Protein AF-A0A0K2RB97-F1 (afdb_monomer_lite)

Radius of gyration: 87.46 Å; chains: 1; bounding box: 175×50×253 Å

Secondary structure (DSSP, 8-state):
-HHHHHHHHHHHT----TTT-----HHHHHHHHTTTPPPPPPPPPS---HHHHHHHHHHHHHHHHHHHHHHHHHHHHHHHHHHHHHHHHHHHHHHHS-SSSTT-HHHHHHHHHHHHHHHHHHHHHHHHHHHHHHHHHHHHHHHHHHHTTS-HHHHHHHHHHHHHHHHHHHHHHHHHHHHHHHHHHHHHHHHHHHHHHHHHHHHHHHHHHHHHHHHHHHHHHHHHHHHHHHHHHHHHHHHHHHHHHHHHHHHHHHHHHHHHHHHHHHHHHHHHHHHHHHHHHHHHHHHHHHHHHHHHHHHHHHHHHHHHHHHHHHHHHHHHHHHHHHHHHHHHHHHHHHHHHHHHHHHHHHHHHHHHTT--S-------------------S---SS--TT-------------

Sequence (403 aa):
MADQEQVRSTIARRFLTEDLDLEVRLDEFATSFGVAAPTVQIAVPDGASSWLGDQIAQLTRQANAQLAKLHADGEAELQTEFVNIMSLHAEQVMRDVAIDREGSVYKELTTGAKVEYREALTGKDETARQAQAEIAKAFEAAIAQIGQQAASQAEVQYRERNKAKIQREQLEAVAAIDAKIENDYAHTQQEILGLRRKDADRRMAIGTTRIFTVLAERQQENLAAERALLVELTSEIQRIIDENRKSDISRADALAEEQSRFDRVAALEQEHAKIVERLRTEHTDRLRRTEDEFEKTRQSTIEQMRVRDEEWQHNLNLEKEKTASQTSRVTDLLAQMDHMGESFKKQYDDRVNDLQADRQAYINDLERSNQMQGRQNKLLTTLMIAIGLVMLGAGFIAGAILL

Structure (mmCIF, N/CA/C/O backbone):
data_AF-A0A0K2RB97-F1
#
_entry.id   AF-A0A0K2RB97-F1
#
loop_
_atom_site.group_PDB
_atom_site.id
_atom_site.type_symbol
_atom_site.label_atom_id
_atom_site.label_alt_id
_atom_site.label_comp_id
_atom_site.label_asym_id
_atom_site.label_entity_id
_atom_site.label_seq_id
_atom_site.pdbx_PDB_ins_code
_atom_site.Cartn_x
_atom_site.Cartn_y
_atom_site.Cartn_z
_atom_site.occupancy
_atom_site.B_iso_or_equiv
_atom_site.auth_seq_id
_atom_site.auth_comp_id
_atom_site.auth_asym_id
_atom_site.auth_atom_id
_atom_site.pdbx_PDB_model_num
ATOM 1 N N . MET A 1 1 ? 3.060 -22.903 3.628 1.00 42.91 1 MET A N 1
ATOM 2 C CA . MET A 1 1 ? 2.451 -21.757 2.924 1.00 42.91 1 MET A CA 1
ATOM 3 C C . MET A 1 1 ? 0.965 -21.705 3.238 1.00 42.91 1 MET A C 1
ATOM 5 O O . MET A 1 1 ? 0.689 -21.246 4.335 1.00 42.91 1 MET A O 1
ATOM 9 N N . ALA A 1 2 ? 0.066 -22.290 2.432 1.00 41.62 2 ALA A N 1
ATOM 10 C CA . ALA A 1 2 ? -1.399 -22.182 2.592 1.00 41.62 2 ALA A CA 1
ATOM 11 C C . ALA A 1 2 ? -1.949 -22.297 4.036 1.00 41.62 2 ALA A C 1
ATOM 13 O O . ALA A 1 2 ? -2.818 -21.526 4.430 1.00 41.62 2 ALA A O 1
ATOM 14 N N . ASP A 1 3 ? -1.406 -23.210 4.846 1.00 49.50 3 ASP A N 1
ATOM 15 C CA . ASP A 1 3 ? -1.802 -23.420 6.248 1.00 49.50 3 ASP A CA 1
ATOM 16 C C . ASP A 1 3 ? -1.605 -22.161 7.135 1.00 49.50 3 ASP A C 1
ATOM 18 O O . ASP A 1 3 ? -2.469 -21.798 7.929 1.00 49.50 3 ASP A O 1
ATOM 22 N N . GLN A 1 4 ? -0.518 -21.398 6.939 1.00 44.38 4 GLN A N 1
ATOM 23 C CA . GLN A 1 4 ? -0.286 -20.138 7.666 1.00 44.38 4 GLN A CA 1
ATOM 24 C C . GLN A 1 4 ? -1.202 -18.997 7.200 1.00 44.38 4 GLN A C 1
ATOM 26 O O . GLN A 1 4 ? -1.530 -18.120 7.999 1.00 44.38 4 GLN A O 1
ATOM 31 N N . GLU A 1 5 ? -1.644 -19.001 5.943 1.00 44.97 5 GLU A N 1
ATOM 32 C CA . GLU A 1 5 ? -2.611 -18.024 5.427 1.00 44.97 5 GLU A CA 1
ATOM 33 C C . GLU A 1 5 ? -4.031 -18.344 5.902 1.00 44.97 5 GLU A C 1
ATOM 35 O O . GLU A 1 5 ? -4.763 -17.431 6.286 1.00 44.97 5 GLU A O 1
ATOM 40 N N . GLN A 1 6 ? -4.411 -19.624 5.988 1.00 45.84 6 GLN A N 1
ATOM 41 C CA . GLN A 1 6 ? -5.662 -20.032 6.638 1.00 45.84 6 GLN A CA 1
ATOM 42 C C . GLN A 1 6 ? -5.656 -19.710 8.138 1.00 45.84 6 GLN A C 1
ATOM 44 O O . GLN A 1 6 ? -6.656 -19.209 8.652 1.00 45.84 6 GLN A O 1
ATOM 49 N N . VAL A 1 7 ? -4.530 -19.890 8.838 1.00 49.44 7 VAL A N 1
ATOM 50 C CA . VAL A 1 7 ? -4.386 -19.450 10.237 1.00 49.44 7 VAL A CA 1
ATOM 51 C C . VAL A 1 7 ? -4.498 -17.923 10.361 1.00 49.44 7 VAL A C 1
ATOM 53 O O . VAL A 1 7 ? -5.307 -17.451 11.157 1.00 49.44 7 VAL A O 1
ATOM 56 N N . ARG A 1 8 ? -3.779 -17.128 9.553 1.00 45.25 8 ARG A N 1
ATOM 57 C CA . ARG A 1 8 ? -3.839 -15.649 9.602 1.00 45.25 8 ARG A CA 1
ATOM 58 C C . ARG A 1 8 ? -5.214 -15.080 9.236 1.00 45.25 8 ARG A C 1
ATOM 60 O O . ARG A 1 8 ? -5.715 -14.209 9.943 1.00 45.25 8 ARG A O 1
ATOM 67 N N . SER A 1 9 ? -5.853 -15.590 8.185 1.00 40.56 9 SER A N 1
ATOM 68 C CA . SER A 1 9 ? -7.213 -15.178 7.798 1.00 40.56 9 SER A CA 1
ATOM 69 C C . SER A 1 9 ? -8.278 -15.627 8.806 1.00 40.56 9 SER A C 1
ATOM 71 O O . SER A 1 9 ? -9.282 -14.938 8.974 1.00 40.56 9 SER A O 1
ATOM 73 N N . THR A 1 10 ? -8.043 -16.720 9.542 1.00 46.12 10 THR A N 1
ATOM 74 C CA . THR A 1 10 ? -8.869 -17.082 10.703 1.00 46.12 10 THR A CA 1
ATOM 75 C C . THR A 1 10 ? -8.649 -16.110 11.863 1.00 46.12 10 THR A C 1
ATOM 77 O O . THR A 1 10 ? -9.630 -15.662 12.445 1.00 46.12 10 THR A O 1
ATOM 80 N N . ILE A 1 11 ? -7.402 -15.737 12.181 1.00 43.34 11 ILE A N 1
ATOM 81 C CA . ILE A 1 11 ? -7.065 -14.793 13.265 1.00 43.34 11 ILE A CA 1
ATOM 82 C C . ILE A 1 11 ? -7.739 -13.431 13.045 1.00 43.34 11 ILE A C 1
ATOM 84 O O . ILE A 1 11 ? -8.463 -12.967 13.925 1.00 43.34 11 ILE A O 1
ATOM 88 N N . ALA A 1 12 ? -7.612 -12.847 11.848 1.00 42.12 12 ALA A N 1
ATOM 89 C CA . ALA A 1 12 ? -8.243 -11.567 11.499 1.00 42.12 12 ALA A CA 1
ATOM 90 C C . ALA A 1 12 ? -9.782 -11.572 11.627 1.00 42.12 12 ALA A C 1
ATOM 92 O O . ALA A 1 12 ? -10.396 -10.519 11.771 1.00 42.12 12 ALA A O 1
ATOM 93 N N . ARG A 1 13 ? -10.409 -12.756 11.603 1.00 45.66 13 ARG A N 1
ATOM 94 C CA . ARG A 1 13 ? -11.860 -12.961 11.728 1.00 45.66 13 ARG A CA 1
ATOM 95 C C . ARG A 1 13 ? -12.294 -13.494 13.100 1.00 45.66 13 ARG A C 1
ATOM 97 O O . ARG A 1 13 ? -13.456 -13.865 13.256 1.00 45.66 13 ARG A O 1
ATOM 104 N N . ARG A 1 14 ? -11.365 -13.645 14.056 1.00 44.41 14 ARG A N 1
ATOM 105 C CA . ARG A 1 14 ? -11.584 -14.454 15.269 1.00 44.41 14 ARG A CA 1
ATOM 106 C C . ARG A 1 14 ? -10.788 -13.994 16.502 1.00 44.41 14 ARG A C 1
ATOM 108 O O . ARG A 1 14 ? -10.428 -14.813 17.348 1.00 44.41 14 ARG A O 1
ATOM 115 N N . PHE A 1 15 ? -10.584 -12.690 16.672 1.00 43.94 15 PHE A N 1
ATOM 116 C CA . PHE A 1 15 ? -10.231 -12.140 17.985 1.00 43.94 15 PHE A CA 1
ATOM 117 C C . PHE A 1 15 ? -11.460 -12.162 18.909 1.00 43.94 15 PHE A C 1
ATOM 119 O O . PHE A 1 15 ? -12.229 -11.209 18.987 1.00 43.94 15 PHE A O 1
ATOM 126 N N . LEU A 1 16 ? -11.675 -13.298 19.585 1.00 41.34 16 LEU A N 1
ATOM 127 C CA . LEU A 1 16 ? -12.796 -13.488 20.510 1.00 41.34 16 LEU A CA 1
ATOM 128 C C . LEU A 1 16 ? -12.685 -12.555 21.725 1.00 41.34 16 LEU A C 1
ATOM 130 O O . LEU A 1 16 ? -12.022 -12.871 22.710 1.00 41.34 16 LEU A O 1
ATOM 134 N N . THR A 1 17 ? -13.450 -11.468 21.712 1.00 43.94 17 THR A N 1
ATOM 135 C CA . THR A 1 17 ? -14.251 -11.048 22.869 1.00 43.94 17 THR A CA 1
ATOM 136 C C . THR A 1 17 ? -15.499 -10.336 22.346 1.00 43.94 17 THR A C 1
ATOM 138 O O . THR A 1 17 ? -15.412 -9.206 21.873 1.00 43.94 17 THR A O 1
ATOM 141 N N . GLU A 1 18 ? -16.661 -10.987 22.447 1.00 51.59 18 GLU A N 1
ATOM 142 C CA . GLU A 1 18 ? -17.947 -10.481 21.923 1.00 51.59 18 GLU A CA 1
ATOM 143 C C . GLU A 1 18 ? -18.379 -9.139 22.559 1.00 51.59 18 GLU A C 1
ATOM 145 O O . GLU A 1 18 ? -19.191 -8.415 21.991 1.00 51.59 18 GLU A O 1
ATOM 150 N N . ASP A 1 19 ? -17.787 -8.754 23.698 1.00 60.22 19 ASP A N 1
ATOM 151 C CA . ASP A 1 19 ? -17.982 -7.437 24.322 1.00 60.22 19 ASP A CA 1
ATOM 152 C C . ASP A 1 19 ? -17.467 -6.252 23.484 1.00 60.22 19 ASP A C 1
ATOM 154 O O . ASP A 1 19 ? -17.962 -5.137 23.667 1.00 60.22 19 ASP A O 1
ATOM 158 N N . LEU A 1 20 ? -16.411 -6.450 22.680 1.00 70.88 20 LEU A N 1
ATOM 159 C CA . LEU A 1 20 ? -15.528 -5.367 22.212 1.00 70.88 20 LEU A CA 1
ATOM 160 C C . LEU A 1 20 ? -15.581 -5.066 20.707 1.00 70.88 20 LEU A C 1
ATOM 162 O O . LEU A 1 20 ? -15.188 -3.969 20.339 1.00 70.88 20 LEU A O 1
ATOM 166 N N . ASP A 1 21 ? -16.049 -5.993 19.866 1.00 72.00 21 ASP A N 1
ATOM 167 C CA . ASP A 1 21 ? -16.316 -5.779 18.425 1.00 72.00 21 ASP A CA 1
ATOM 168 C C . ASP A 1 21 ? -15.146 -5.182 17.591 1.00 72.00 21 ASP A C 1
ATOM 170 O O . ASP A 1 21 ? -15.337 -4.396 16.663 1.00 72.00 21 ASP A O 1
ATOM 174 N N . LEU A 1 22 ? -13.896 -5.541 17.925 1.00 70.25 22 LEU A N 1
ATOM 175 C CA . LEU A 1 22 ? -12.690 -4.980 17.291 1.00 70.25 22 LEU A CA 1
ATOM 176 C C . LEU A 1 22 ? -12.374 -5.637 15.933 1.00 70.25 22 LEU A C 1
ATOM 178 O O . LEU A 1 22 ? -11.480 -6.480 15.822 1.00 70.25 22 LEU A O 1
ATOM 182 N N . GLU A 1 23 ? -13.085 -5.233 14.881 1.00 70.31 23 GLU A N 1
ATOM 183 C CA . GLU A 1 23 ? -12.795 -5.651 13.503 1.00 70.31 23 GLU A CA 1
ATOM 184 C C . GLU A 1 23 ? -11.505 -5.017 12.940 1.00 70.31 23 GLU A C 1
ATOM 186 O O . GLU A 1 23 ? -11.339 -3.796 12.934 1.00 70.31 23 GLU A O 1
ATOM 191 N N . VAL A 1 24 ? -10.621 -5.834 12.352 1.00 70.12 24 VAL A N 1
ATOM 192 C CA . VAL A 1 24 ? -9.505 -5.351 11.516 1.00 70.12 24 VAL A CA 1
ATOM 193 C C . VAL A 1 24 ? -9.965 -5.302 10.057 1.00 70.12 24 VAL A C 1
ATOM 195 O O . VAL A 1 24 ? -10.011 -6.324 9.372 1.00 70.12 24 VAL A O 1
ATOM 198 N N . ARG A 1 25 ? -10.326 -4.108 9.574 1.00 71.88 25 ARG A N 1
ATOM 199 C CA . ARG A 1 25 ? -10.872 -3.913 8.221 1.00 71.88 25 ARG A CA 1
ATOM 200 C C . ARG A 1 25 ? -9.767 -3.725 7.180 1.00 71.88 25 ARG A C 1
ATOM 202 O O . ARG A 1 25 ? -9.002 -2.768 7.231 1.00 71.88 25 ARG A O 1
ATOM 209 N N . LEU A 1 26 ? -9.713 -4.639 6.210 1.00 75.62 26 LEU A N 1
ATOM 210 C CA . LEU A 1 26 ? -8.767 -4.592 5.086 1.00 75.62 26 LEU A CA 1
ATOM 211 C C . LEU A 1 26 ? -9.158 -3.566 4.010 1.00 75.62 26 LEU A C 1
ATOM 213 O O . LEU A 1 26 ? -8.289 -3.115 3.269 1.00 75.62 26 LEU A O 1
ATOM 217 N N . ASP A 1 27 ? -10.431 -3.171 3.940 1.00 76.31 27 ASP A N 1
ATOM 218 C CA . ASP A 1 27 ? -10.943 -2.253 2.912 1.00 76.31 27 ASP A CA 1
ATOM 219 C C . ASP A 1 27 ? -10.331 -0.846 3.033 1.00 76.31 27 ASP A C 1
ATOM 221 O O . ASP A 1 27 ? -10.034 -0.198 2.029 1.00 76.31 27 ASP A O 1
ATOM 225 N N . GLU A 1 28 ? -10.094 -0.387 4.267 1.00 76.19 28 GLU A N 1
ATOM 226 C CA . GLU A 1 28 ? -9.454 0.901 4.551 1.00 76.19 28 GLU A CA 1
ATOM 227 C C . GLU A 1 28 ? -7.977 0.879 4.130 1.00 76.19 28 GLU A C 1
ATOM 229 O O . GLU A 1 28 ? -7.531 1.780 3.428 1.00 76.19 28 GLU A O 1
ATOM 234 N N . PHE A 1 29 ? -7.253 -0.207 4.430 1.00 82.19 29 PHE A N 1
ATOM 235 C CA . PHE A 1 29 ? -5.890 -0.431 3.935 1.00 82.19 29 PHE A CA 1
ATOM 236 C C . PHE A 1 29 ? -5.838 -0.457 2.397 1.00 82.19 29 PHE A C 1
ATOM 238 O O . PHE A 1 29 ? -5.064 0.287 1.795 1.00 82.19 29 PHE A O 1
ATOM 245 N N . ALA A 1 30 ? -6.699 -1.241 1.741 1.00 78.44 30 ALA A N 1
ATOM 246 C CA . ALA A 1 30 ? -6.743 -1.322 0.280 1.00 78.44 30 ALA A CA 1
ATOM 247 C C . ALA A 1 30 ? -7.028 0.045 -0.375 1.00 78.44 30 ALA A C 1
ATOM 249 O O . ALA A 1 30 ? -6.417 0.384 -1.389 1.00 78.44 30 ALA A O 1
ATOM 250 N N . THR A 1 31 ? -7.905 0.848 0.240 1.00 78.25 31 THR A N 1
ATOM 251 C CA . THR A 1 31 ? -8.253 2.205 -0.214 1.00 78.25 31 THR A CA 1
ATOM 252 C C . THR A 1 31 ? -7.116 3.207 0.009 1.00 78.25 31 THR A C 1
ATOM 254 O O . THR A 1 31 ? -6.849 4.023 -0.870 1.00 78.25 31 THR A O 1
ATOM 257 N N . SER A 1 32 ? -6.440 3.162 1.161 1.00 74.56 32 SER A N 1
ATOM 258 C CA . SER A 1 32 ? -5.370 4.107 1.513 1.00 74.56 32 SER A CA 1
ATOM 259 C C . SER A 1 32 ? -4.063 3.848 0.766 1.00 74.56 32 SER A C 1
ATOM 261 O O . SER A 1 32 ? -3.400 4.804 0.373 1.00 74.56 32 SER A O 1
ATOM 263 N N . PHE A 1 33 ? -3.701 2.579 0.562 1.00 75.44 33 PHE A N 1
ATOM 264 C CA . PHE A 1 33 ? -2.440 2.187 -0.077 1.00 75.44 33 PHE A CA 1
ATOM 265 C C . PHE A 1 33 ? -2.577 1.950 -1.584 1.00 75.44 33 PHE A C 1
ATOM 267 O O . PHE A 1 33 ? -1.571 1.966 -2.289 1.00 75.44 33 PHE A O 1
ATOM 274 N N . GLY A 1 34 ? -3.804 1.797 -2.096 1.00 68.44 34 GLY A N 1
ATOM 275 C CA . GLY A 1 34 ? -4.071 1.676 -3.529 1.00 68.44 34 GLY A CA 1
ATOM 276 C C . GLY A 1 34 ? -3.598 0.349 -4.118 1.00 68.44 34 GLY A C 1
ATOM 277 O O . GLY A 1 34 ? -3.002 0.354 -5.191 1.00 68.44 34 GLY A O 1
ATOM 278 N N . VAL A 1 35 ? -3.877 -0.764 -3.424 1.00 62.28 35 VAL A N 1
ATOM 279 C CA . VAL A 1 35 ? -3.347 -2.132 -3.670 1.00 62.28 35 VAL A CA 1
ATOM 280 C C . VAL A 1 35 ? -3.989 -2.827 -4.895 1.00 62.28 35 VAL A C 1
ATOM 282 O O . VAL A 1 35 ? -4.480 -3.956 -4.845 1.00 62.28 35 VAL A O 1
ATOM 285 N N . ALA A 1 36 ? -4.138 -2.053 -5.966 1.00 58.31 36 ALA A N 1
ATOM 286 C CA . ALA A 1 36 ? -4.669 -2.402 -7.282 1.00 58.31 36 ALA A CA 1
ATOM 287 C C . ALA A 1 36 ? -4.268 -1.348 -8.345 1.00 58.31 36 ALA A C 1
ATOM 289 O O . ALA A 1 36 ? -4.860 -1.291 -9.428 1.00 58.31 36 ALA A O 1
ATOM 290 N N . ALA A 1 37 ? -3.321 -0.456 -8.031 1.00 62.81 37 ALA A N 1
ATOM 291 C CA . ALA A 1 37 ? -2.839 0.559 -8.956 1.00 62.81 37 ALA A CA 1
ATOM 292 C C . ALA A 1 37 ? -2.007 -0.100 -10.074 1.00 62.81 37 ALA A C 1
ATOM 294 O O . ALA A 1 37 ? -1.210 -0.995 -9.808 1.00 62.81 37 ALA A O 1
ATOM 295 N N . PRO A 1 38 ? -2.151 0.315 -11.344 1.00 62.72 38 PRO A N 1
ATOM 296 C CA . PRO A 1 38 ? -1.340 -0.250 -12.414 1.00 62.72 38 PRO A CA 1
ATOM 297 C C . PRO A 1 38 ? 0.122 0.199 -12.272 1.00 62.72 38 PRO A C 1
ATOM 299 O O . PRO A 1 38 ? 0.415 1.395 -12.330 1.00 62.72 38 PRO A O 1
ATOM 302 N N . THR A 1 39 ? 1.041 -0.763 -12.146 1.00 71.25 39 THR A N 1
ATOM 303 C CA . THR A 1 39 ? 2.491 -0.515 -12.131 1.00 71.25 39 THR A CA 1
ATOM 304 C C . THR A 1 39 ? 2.924 0.297 -13.353 1.00 71.25 39 THR A C 1
ATOM 306 O O . THR A 1 39 ? 2.457 0.053 -14.470 1.00 71.25 39 THR A O 1
ATOM 309 N N . VAL A 1 40 ? 3.853 1.239 -13.167 1.00 75.19 40 VAL A N 1
ATOM 310 C CA . VAL A 1 40 ? 4.396 2.045 -14.271 1.00 75.19 40 VAL A CA 1
ATOM 311 C C . VAL A 1 40 ? 5.152 1.144 -15.250 1.00 75.19 40 VAL A C 1
ATOM 313 O O . VAL A 1 40 ? 6.083 0.439 -14.867 1.00 75.19 40 VAL A O 1
ATOM 316 N N . GLN A 1 41 ? 4.763 1.185 -16.524 1.00 76.88 41 GLN A N 1
ATOM 317 C CA . GLN A 1 41 ? 5.377 0.393 -17.590 1.00 76.88 41 GLN A CA 1
ATOM 318 C C . GLN A 1 41 ? 6.320 1.250 -18.437 1.00 76.88 41 GLN A C 1
ATOM 320 O O . GLN A 1 41 ? 5.978 2.362 -18.842 1.00 76.88 41 GLN A O 1
ATOM 325 N N . ILE A 1 42 ? 7.487 0.699 -18.761 1.00 78.62 42 ILE A N 1
ATOM 326 C CA . ILE A 1 42 ? 8.391 1.234 -19.778 1.00 78.62 42 ILE A CA 1
ATOM 327 C C . ILE A 1 42 ? 7.733 0.997 -21.145 1.00 78.62 42 ILE A C 1
ATOM 329 O O . ILE A 1 42 ? 7.352 -0.130 -21.475 1.00 78.62 42 ILE A O 1
ATOM 333 N N . ALA A 1 43 ? 7.576 2.058 -21.936 1.00 75.31 43 ALA A N 1
ATOM 334 C CA . ALA A 1 43 ? 7.075 1.964 -23.306 1.00 75.31 43 ALA A CA 1
ATOM 335 C C . ALA A 1 43 ? 8.132 1.347 -24.239 1.00 75.31 43 ALA A C 1
ATOM 337 O O . ALA A 1 43 ? 9.331 1.490 -24.005 1.00 75.31 43 ALA A O 1
ATOM 338 N N . VAL A 1 44 ? 7.700 0.685 -25.316 1.00 71.88 44 VAL A N 1
ATOM 339 C CA . VAL A 1 44 ? 8.616 0.244 -26.383 1.00 71.88 44 VAL A CA 1
ATOM 340 C C . VAL A 1 44 ? 9.006 1.475 -27.219 1.00 71.88 44 VAL A C 1
ATOM 342 O O . VAL A 1 44 ? 8.103 2.139 -27.723 1.00 71.88 44 VAL A O 1
ATOM 345 N N . PRO A 1 45 ? 10.301 1.810 -27.372 1.00 66.06 45 PRO A N 1
ATOM 346 C CA . PRO A 1 45 ? 10.729 2.946 -28.188 1.00 66.06 45 PRO A CA 1
ATOM 347 C C . PRO A 1 45 ? 10.470 2.745 -29.688 1.00 66.06 45 PRO A C 1
ATOM 349 O O . PRO A 1 45 ? 10.891 1.746 -30.275 1.00 66.06 45 PRO A O 1
ATOM 352 N N . ASP A 1 46 ? 9.829 3.728 -30.320 1.00 59.22 46 ASP A N 1
ATOM 353 C CA . ASP A 1 46 ? 9.596 3.753 -31.766 1.00 59.22 46 ASP A CA 1
ATOM 354 C C . ASP A 1 46 ? 10.881 4.042 -32.568 1.00 59.22 46 ASP A C 1
ATOM 356 O O . ASP A 1 46 ? 11.720 4.853 -32.171 1.00 59.22 46 ASP A O 1
ATOM 360 N N . GLY A 1 47 ? 10.997 3.438 -33.758 1.00 55.84 47 GLY A N 1
ATOM 361 C CA . GLY A 1 47 ? 12.016 3.792 -34.763 1.00 55.84 47 GLY A CA 1
ATOM 362 C C . GLY A 1 47 ? 13.203 2.831 -34.926 1.00 55.84 47 GLY A C 1
ATOM 363 O O . GLY A 1 47 ? 14.160 3.173 -35.621 1.00 55.84 47 GLY A O 1
ATOM 364 N N . ALA A 1 48 ? 13.165 1.640 -34.325 1.00 52.72 48 ALA A N 1
ATOM 365 C CA . ALA A 1 48 ? 14.185 0.605 -34.521 1.00 52.72 48 ALA A CA 1
ATOM 366 C C . ALA A 1 48 ? 14.059 -0.133 -35.875 1.00 52.72 48 ALA A C 1
ATOM 368 O O . ALA A 1 48 ? 12.971 -0.245 -36.444 1.00 52.72 48 ALA A O 1
ATOM 369 N N . SER A 1 49 ? 15.169 -0.693 -36.377 1.00 60.09 49 SER A N 1
ATOM 370 C CA . SER A 1 49 ? 15.161 -1.637 -37.508 1.00 60.09 49 SER A CA 1
ATOM 371 C C . SER A 1 49 ? 14.411 -2.926 -37.121 1.00 60.09 49 SER A C 1
ATOM 373 O O . SER A 1 49 ? 14.391 -3.286 -35.949 1.00 60.09 49 SER A O 1
ATOM 375 N N . SER A 1 50 ? 13.779 -3.639 -38.068 1.00 66.38 50 SER A N 1
ATOM 376 C CA . SER A 1 50 ? 12.816 -4.724 -37.748 1.00 66.38 50 SER A CA 1
ATOM 377 C C . SER A 1 50 ? 13.337 -5.785 -36.765 1.00 66.38 50 SER A C 1
ATOM 379 O O . SER A 1 50 ? 12.576 -6.272 -35.941 1.00 66.38 50 SER A O 1
ATOM 381 N N . TRP A 1 51 ? 14.625 -6.130 -36.837 1.00 68.06 51 TRP A N 1
ATOM 382 C CA . TRP A 1 51 ? 15.269 -7.095 -35.939 1.00 68.06 51 TRP A CA 1
ATOM 383 C C . TRP A 1 51 ? 15.618 -6.496 -34.566 1.00 68.06 51 TRP A C 1
ATOM 385 O O . TRP A 1 51 ? 15.462 -7.152 -33.537 1.00 68.06 51 TRP A O 1
ATOM 395 N N . LEU A 1 52 ? 16.058 -5.235 -34.546 1.00 73.12 52 LEU A N 1
ATOM 396 C CA . LEU A 1 52 ? 16.361 -4.501 -33.321 1.00 73.12 52 LEU A CA 1
ATOM 397 C C . LEU A 1 52 ? 15.074 -4.190 -32.534 1.00 73.12 52 LEU A C 1
ATOM 399 O O . LEU A 1 52 ? 15.060 -4.302 -31.312 1.00 73.12 52 LEU A O 1
ATOM 403 N N . GLY A 1 53 ? 13.977 -3.880 -33.230 1.00 78.56 53 GLY A N 1
ATOM 404 C CA . GLY A 1 53 ? 12.654 -3.654 -32.646 1.00 78.56 53 GLY A CA 1
ATOM 405 C C . GLY A 1 53 ? 12.106 -4.880 -31.916 1.00 78.56 53 GLY A C 1
ATOM 406 O O . GLY A 1 53 ? 11.640 -4.743 -30.788 1.00 78.56 53 GLY A O 1
ATOM 407 N N . ASP A 1 54 ? 12.236 -6.080 -32.491 1.00 79.69 54 ASP A N 1
ATOM 408 C CA . ASP A 1 54 ? 11.825 -7.328 -31.830 1.00 79.69 54 ASP A CA 1
ATOM 409 C C . ASP A 1 54 ? 12.625 -7.597 -30.541 1.00 79.69 54 ASP A C 1
ATOM 411 O O . ASP A 1 54 ? 12.043 -7.973 -29.516 1.00 79.69 54 ASP A O 1
ATOM 415 N N . GLN A 1 55 ? 13.943 -7.352 -30.555 1.00 81.69 55 GLN A N 1
ATOM 416 C CA . GLN A 1 55 ? 14.785 -7.494 -29.361 1.00 81.69 55 GLN A CA 1
ATOM 417 C C . GLN A 1 55 ? 14.456 -6.456 -28.289 1.00 81.69 55 GLN A C 1
ATOM 419 O O . GLN A 1 55 ? 14.288 -6.825 -27.127 1.00 81.69 55 GLN A O 1
ATOM 424 N N . ILE A 1 56 ? 14.304 -5.181 -28.657 1.00 84.38 56 ILE A N 1
ATOM 425 C CA . ILE A 1 56 ? 13.897 -4.130 -27.716 1.00 84.38 56 ILE A CA 1
ATOM 426 C C . ILE A 1 56 ? 12.520 -4.460 -27.136 1.00 84.38 56 ILE A C 1
ATOM 428 O O . ILE A 1 56 ? 12.356 -4.446 -25.922 1.00 84.38 56 ILE A O 1
ATOM 432 N N . ALA A 1 57 ? 11.550 -4.869 -27.957 1.00 84.81 57 ALA A N 1
ATOM 433 C CA . ALA A 1 57 ? 10.236 -5.284 -27.477 1.00 84.81 57 ALA A CA 1
ATOM 434 C C . ALA A 1 57 ? 10.307 -6.502 -26.537 1.00 84.81 57 ALA A C 1
ATOM 436 O O . ALA A 1 57 ? 9.485 -6.623 -25.629 1.00 84.81 57 ALA A O 1
ATOM 437 N N . GLN A 1 58 ? 11.256 -7.429 -26.715 1.00 86.56 58 GLN A N 1
ATOM 438 C CA . GLN A 1 58 ? 11.507 -8.508 -25.751 1.00 86.56 58 GLN A CA 1
ATOM 439 C C . GLN A 1 58 ? 12.132 -7.986 -24.444 1.00 86.56 58 GLN A C 1
ATOM 441 O O . GLN A 1 58 ? 11.638 -8.335 -23.371 1.00 86.56 58 GLN A O 1
ATOM 446 N N . LEU A 1 59 ? 13.146 -7.120 -24.518 1.00 87.56 59 LEU A N 1
ATOM 447 C CA . LEU A 1 59 ? 13.796 -6.506 -23.353 1.00 87.56 59 LEU A CA 1
ATOM 448 C C . LEU A 1 59 ? 12.816 -5.655 -22.536 1.00 87.56 59 LEU A C 1
ATOM 450 O O . LEU A 1 59 ? 12.705 -5.853 -21.331 1.00 87.56 59 LEU A O 1
ATOM 454 N N . THR A 1 60 ? 12.026 -4.789 -23.174 1.00 86.62 60 THR A N 1
ATOM 455 C CA . THR A 1 60 ? 10.975 -3.990 -22.525 1.00 86.62 60 THR A CA 1
ATOM 456 C C . THR A 1 60 ? 9.914 -4.875 -21.864 1.00 86.62 60 THR A C 1
ATOM 458 O O . THR A 1 60 ? 9.495 -4.589 -20.745 1.00 86.62 60 THR A O 1
ATOM 461 N N . ARG A 1 61 ? 9.513 -5.999 -22.483 1.00 89.12 61 ARG A N 1
ATOM 462 C CA . ARG A 1 61 ? 8.608 -6.977 -21.842 1.00 89.12 61 ARG A CA 1
ATOM 463 C C . ARG A 1 61 ? 9.238 -7.623 -20.603 1.00 89.12 61 ARG A C 1
ATOM 465 O O . ARG A 1 61 ? 8.560 -7.750 -19.587 1.00 89.12 61 ARG A O 1
ATOM 472 N N . GLN A 1 62 ? 10.519 -7.988 -20.654 1.00 91.12 62 GLN A N 1
ATOM 473 C CA . GLN A 1 62 ? 11.248 -8.546 -19.507 1.00 91.12 62 GLN A CA 1
ATOM 474 C C . GLN A 1 62 ? 11.478 -7.506 -18.393 1.00 91.12 62 GLN A C 1
ATOM 476 O O . GLN A 1 62 ? 11.414 -7.846 -17.212 1.00 91.12 62 GLN A O 1
ATOM 481 N N . ALA A 1 63 ? 11.715 -6.243 -18.744 1.00 88.44 63 ALA A N 1
ATOM 482 C CA . ALA A 1 63 ? 11.838 -5.128 -17.809 1.00 88.44 63 ALA A CA 1
ATOM 483 C C . ALA A 1 63 ? 10.502 -4.842 -17.099 1.00 88.44 63 ALA A C 1
ATOM 485 O O . ALA A 1 63 ? 10.447 -4.802 -15.871 1.00 88.44 63 ALA A O 1
ATOM 486 N N . ASN A 1 64 ? 9.401 -4.762 -17.851 1.00 88.25 64 ASN A N 1
ATOM 487 C CA . ASN A 1 64 ? 8.061 -4.566 -17.293 1.00 88.25 64 ASN A CA 1
ATOM 488 C C . ASN A 1 64 ? 7.611 -5.749 -16.421 1.00 88.25 64 ASN A C 1
ATOM 490 O O . ASN A 1 64 ? 6.952 -5.536 -15.408 1.00 88.25 64 ASN A O 1
ATOM 494 N N . ALA A 1 65 ? 8.007 -6.983 -16.753 1.00 90.38 65 ALA A N 1
ATOM 495 C CA . ALA A 1 65 ? 7.762 -8.149 -15.902 1.00 90.38 65 ALA A CA 1
ATOM 496 C C . ALA A 1 65 ? 8.540 -8.097 -14.571 1.00 90.38 65 ALA A C 1
ATOM 498 O O . ALA A 1 65 ? 8.021 -8.540 -13.549 1.00 90.38 65 ALA A O 1
ATOM 499 N N . GLN A 1 66 ? 9.755 -7.535 -14.557 1.00 90.81 66 GLN A N 1
ATOM 500 C CA . GLN A 1 66 ? 10.522 -7.316 -13.323 1.00 90.81 66 GLN A CA 1
ATOM 501 C C . GLN A 1 66 ? 9.906 -6.212 -12.457 1.00 90.81 66 GLN A C 1
ATOM 503 O O . GLN A 1 66 ? 9.732 -6.422 -11.260 1.00 90.81 66 GLN A O 1
ATOM 508 N N . LEU A 1 67 ? 9.510 -5.083 -13.057 1.00 88.44 67 LEU A N 1
ATOM 509 C CA . LEU A 1 67 ? 8.815 -3.996 -12.356 1.00 88.44 67 LEU A CA 1
ATOM 510 C C . LEU A 1 67 ? 7.486 -4.471 -11.750 1.00 88.44 67 LEU A C 1
ATOM 512 O O . LEU A 1 67 ? 7.254 -4.272 -10.562 1.00 88.44 67 LEU A O 1
ATOM 516 N N . ALA A 1 68 ? 6.652 -5.170 -12.527 1.00 89.31 68 ALA A N 1
ATOM 517 C CA . ALA A 1 68 ? 5.386 -5.723 -12.044 1.00 89.31 68 ALA A CA 1
ATOM 518 C C . ALA A 1 68 ? 5.578 -6.764 -10.926 1.00 89.31 68 ALA A C 1
ATOM 520 O O . ALA A 1 68 ? 4.760 -6.834 -10.010 1.00 89.31 68 ALA A O 1
ATOM 521 N N . LYS A 1 69 ? 6.665 -7.552 -10.964 1.00 92.38 69 LYS A N 1
ATOM 522 C CA . LYS A 1 69 ? 6.999 -8.475 -9.872 1.00 92.38 69 LYS A CA 1
ATOM 523 C C . LYS A 1 69 ? 7.427 -7.725 -8.608 1.00 92.38 69 LYS A C 1
ATOM 525 O O . LYS A 1 69 ? 6.914 -8.046 -7.546 1.00 92.38 69 LYS A O 1
ATOM 530 N N . LEU A 1 70 ? 8.326 -6.741 -8.714 1.00 91.38 70 LEU A N 1
ATOM 531 C CA . LEU A 1 70 ? 8.777 -5.945 -7.564 1.00 91.38 70 LEU A CA 1
ATOM 532 C C . LEU A 1 70 ? 7.600 -5.233 -6.881 1.00 91.38 70 LEU A C 1
ATOM 534 O O . LEU A 1 70 ? 7.505 -5.245 -5.657 1.00 91.38 70 LEU A O 1
ATOM 538 N N . HIS A 1 71 ? 6.687 -4.679 -7.680 1.00 87.94 71 HIS A N 1
ATOM 539 C CA . HIS A 1 71 ? 5.459 -4.049 -7.206 1.00 87.94 71 HIS A CA 1
ATOM 540 C C . HIS A 1 71 ? 4.580 -5.034 -6.420 1.00 87.94 71 HIS A C 1
ATOM 542 O O . HIS A 1 71 ? 4.294 -4.802 -5.249 1.00 87.94 71 HIS A O 1
ATOM 548 N N . ALA A 1 72 ? 4.237 -6.182 -7.017 1.00 89.06 72 ALA A N 1
ATOM 549 C CA . ALA A 1 72 ? 3.402 -7.198 -6.374 1.00 89.06 72 ALA A CA 1
ATOM 550 C C . ALA A 1 72 ? 4.060 -7.844 -5.135 1.00 89.06 72 ALA A C 1
ATOM 552 O O . ALA A 1 72 ? 3.375 -8.127 -4.152 1.00 89.06 72 ALA A O 1
ATOM 553 N N . ASP A 1 73 ? 5.383 -8.059 -5.152 1.00 91.31 73 ASP A N 1
ATOM 554 C CA . ASP A 1 73 ? 6.137 -8.515 -3.976 1.00 91.31 73 ASP A CA 1
ATOM 555 C C . ASP A 1 73 ? 6.025 -7.475 -2.834 1.00 91.31 73 ASP A C 1
ATOM 557 O O . ASP A 1 73 ? 5.774 -7.841 -1.685 1.00 91.31 73 ASP A O 1
ATOM 561 N N . GLY A 1 74 ? 6.158 -6.179 -3.151 1.00 89.44 74 GLY A N 1
ATOM 562 C CA . GLY A 1 74 ? 6.070 -5.071 -2.193 1.00 89.44 74 GLY A CA 1
ATOM 563 C C . GLY A 1 74 ? 4.656 -4.809 -1.657 1.00 89.44 74 GLY A C 1
ATOM 564 O O . GLY A 1 74 ? 4.497 -4.512 -0.472 1.00 89.44 74 GLY A O 1
ATOM 565 N N . GLU A 1 75 ? 3.620 -4.963 -2.485 1.00 87.94 75 GLU A N 1
ATOM 566 C CA . GLU A 1 75 ? 2.212 -4.942 -2.060 1.00 87.94 75 GLU A CA 1
ATOM 567 C C . GLU A 1 75 ? 1.909 -6.081 -1.073 1.00 87.94 75 GLU A C 1
ATOM 569 O O . GLU A 1 75 ? 1.301 -5.857 -0.021 1.00 87.94 75 GLU A O 1
ATOM 574 N N . ALA A 1 76 ? 2.378 -7.298 -1.373 1.00 89.12 76 ALA A N 1
ATOM 575 C CA . ALA A 1 76 ? 2.205 -8.464 -0.509 1.00 89.12 76 ALA A CA 1
ATOM 576 C C . ALA A 1 76 ? 2.975 -8.335 0.820 1.00 89.12 76 ALA A C 1
ATOM 578 O O . ALA A 1 76 ? 2.487 -8.794 1.861 1.00 89.12 76 ALA A O 1
ATOM 579 N N . GLU A 1 77 ? 4.146 -7.688 0.814 1.00 90.81 77 GLU A N 1
ATOM 580 C CA . GLU A 1 77 ? 4.888 -7.350 2.032 1.00 90.81 77 GLU A CA 1
ATOM 581 C C . GLU A 1 77 ? 4.094 -6.364 2.903 1.00 90.81 77 GLU A C 1
ATOM 583 O O . GLU A 1 77 ? 3.814 -6.678 4.062 1.00 90.81 77 GLU A O 1
ATOM 588 N N . LEU A 1 78 ? 3.635 -5.239 2.337 1.00 89.38 78 LEU A N 1
ATOM 589 C CA . LEU A 1 78 ? 2.836 -4.225 3.044 1.00 89.38 78 LEU A CA 1
ATOM 590 C C . LEU A 1 78 ? 1.539 -4.805 3.628 1.00 89.38 78 LEU A C 1
ATOM 592 O O . LEU A 1 78 ? 1.197 -4.522 4.777 1.00 89.38 78 LEU A O 1
ATOM 596 N N . GLN A 1 79 ? 0.827 -5.652 2.878 1.00 87.94 79 GLN A N 1
ATOM 597 C CA . GLN A 1 79 ? -0.384 -6.317 3.370 1.00 87.94 79 GLN A CA 1
ATOM 598 C C . GLN A 1 79 ? -0.070 -7.294 4.514 1.00 87.94 79 GLN A C 1
ATOM 600 O O . GLN A 1 79 ? -0.803 -7.358 5.506 1.00 87.94 79 GLN A O 1
ATOM 605 N N . THR A 1 80 ? 1.028 -8.045 4.400 1.00 89.06 80 THR A N 1
ATOM 606 C CA . THR A 1 80 ? 1.485 -8.966 5.448 1.00 89.06 80 THR A CA 1
ATOM 607 C C . THR A 1 80 ? 1.873 -8.206 6.716 1.00 89.06 80 THR A C 1
ATOM 609 O O . THR A 1 80 ? 1.499 -8.617 7.817 1.00 89.06 80 THR A O 1
ATOM 612 N N . GLU A 1 81 ? 2.591 -7.092 6.582 1.00 90.12 81 GLU A N 1
ATOM 613 C CA . GLU A 1 81 ? 2.991 -6.230 7.690 1.00 90.12 81 GLU A CA 1
ATOM 614 C C . GLU A 1 81 ? 1.776 -5.584 8.371 1.00 90.12 81 GLU A C 1
ATOM 616 O O . GLU A 1 81 ? 1.631 -5.728 9.587 1.00 90.12 81 GLU A O 1
ATOM 621 N N . PHE A 1 82 ? 0.840 -5.005 7.607 1.00 89.00 82 PHE A N 1
ATOM 622 C CA . PHE A 1 82 ? -0.426 -4.473 8.126 1.00 89.00 82 PHE A CA 1
ATOM 623 C C . PHE A 1 82 ? -1.168 -5.498 8.990 1.00 89.00 82 PHE A C 1
ATOM 625 O O . PHE A 1 82 ? -1.487 -5.212 10.144 1.00 89.00 82 PHE A O 1
ATOM 632 N N . VAL A 1 83 ? -1.394 -6.714 8.477 1.00 87.62 83 VAL A N 1
ATOM 633 C CA . VAL A 1 83 ? -2.114 -7.766 9.216 1.00 87.62 83 VAL A CA 1
ATOM 634 C C . VAL A 1 83 ? -1.369 -8.172 10.493 1.00 87.62 83 VAL A C 1
ATOM 636 O O . VAL A 1 83 ? -2.009 -8.351 11.531 1.00 87.62 83 VAL A O 1
ATOM 639 N N . ASN A 1 84 ? -0.037 -8.288 10.460 1.00 88.19 84 ASN A N 1
ATOM 640 C CA . ASN A 1 84 ? 0.751 -8.644 11.646 1.00 88.19 84 ASN A CA 1
ATOM 641 C C . ASN A 1 84 ? 0.707 -7.538 12.719 1.00 88.19 84 ASN A C 1
ATOM 643 O O . ASN A 1 84 ? 0.441 -7.836 13.886 1.00 88.19 84 ASN A O 1
ATOM 647 N N . ILE A 1 85 ? 0.939 -6.273 12.347 1.00 90.12 85 ILE A N 1
ATOM 648 C CA . ILE A 1 85 ? 0.994 -5.160 13.309 1.00 90.12 85 ILE A CA 1
ATOM 649 C C . ILE A 1 85 ? -0.408 -4.832 13.846 1.00 90.12 85 ILE A C 1
ATOM 651 O O . ILE A 1 85 ? -0.559 -4.652 15.054 1.00 90.12 85 ILE A O 1
ATOM 655 N N . MET A 1 86 ? -1.451 -4.841 13.006 1.00 86.94 86 MET A N 1
ATOM 656 C CA . MET A 1 86 ? -2.838 -4.665 13.464 1.00 86.94 86 MET A CA 1
ATOM 657 C C . MET A 1 86 ? -3.278 -5.771 14.425 1.00 86.94 86 MET A C 1
ATOM 659 O O . MET A 1 86 ? -3.941 -5.475 15.415 1.00 86.94 86 MET A O 1
ATOM 663 N N . SER A 1 87 ? -2.880 -7.024 14.179 1.00 86.25 87 SER A N 1
ATOM 664 C CA . SER A 1 87 ? -3.153 -8.143 15.093 1.00 86.25 87 SER A CA 1
ATOM 665 C C . SER A 1 87 ? -2.499 -7.923 16.461 1.00 86.25 87 SER A C 1
ATOM 667 O O . SER A 1 87 ? -3.163 -8.019 17.492 1.00 86.25 87 SER A O 1
ATOM 669 N N . LEU A 1 88 ? -1.210 -7.560 16.479 1.00 88.94 88 LEU A N 1
ATOM 670 C CA . LEU A 1 88 ? -0.471 -7.280 17.714 1.00 88.94 88 LEU A CA 1
ATOM 671 C C . LEU A 1 88 ? -1.054 -6.078 18.479 1.00 88.94 88 LEU A C 1
ATOM 673 O O . LEU A 1 88 ? -1.152 -6.115 19.709 1.00 88.94 88 LEU A O 1
ATOM 677 N N . HIS A 1 89 ? -1.468 -5.033 17.757 1.00 89.88 89 HIS A N 1
ATOM 678 C CA . HIS A 1 89 ? -2.115 -3.854 18.331 1.00 89.88 89 HIS A CA 1
ATOM 679 C C . HIS A 1 89 ? -3.492 -4.187 18.912 1.00 89.88 89 HIS A C 1
ATOM 681 O O . HIS A 1 89 ? -3.752 -3.831 20.058 1.00 89.88 89 HIS A O 1
ATOM 687 N N . ALA A 1 90 ? -4.339 -4.932 18.195 1.00 87.50 90 ALA A N 1
ATOM 688 C CA . ALA A 1 90 ? -5.641 -5.377 18.696 1.00 87.50 90 ALA A CA 1
ATOM 689 C C . ALA A 1 90 ? -5.501 -6.206 19.983 1.00 87.50 90 ALA A C 1
ATOM 691 O O . ALA A 1 90 ? -6.191 -5.942 20.971 1.00 87.50 90 ALA A O 1
ATOM 692 N N . GLU A 1 91 ? -4.547 -7.143 20.035 1.00 86.81 91 GLU A N 1
ATOM 693 C CA . GLU A 1 91 ? -4.230 -7.851 21.277 1.00 86.81 91 GLU A CA 1
ATOM 694 C C . GLU A 1 91 ? -3.755 -6.912 22.397 1.00 86.81 91 GLU A C 1
ATOM 696 O O . GLU A 1 91 ? -4.115 -7.111 23.558 1.00 86.81 91 GLU A O 1
ATOM 701 N N . GLN A 1 92 ? -2.925 -5.907 22.094 1.00 89.81 92 GLN A N 1
ATOM 702 C CA . GLN A 1 92 ? -2.457 -4.952 23.099 1.00 89.81 92 GLN A CA 1
ATOM 703 C C . GLN A 1 92 ? -3.600 -4.078 23.629 1.00 89.81 92 GLN A C 1
ATOM 705 O O . GLN A 1 92 ? -3.691 -3.891 24.841 1.00 89.81 92 GLN A O 1
ATOM 710 N N . VAL A 1 93 ? -4.513 -3.620 22.768 1.00 89.88 93 VAL A N 1
ATOM 711 C CA . VAL A 1 93 ? -5.728 -2.908 23.185 1.00 89.88 93 VAL A CA 1
ATOM 712 C C . VAL A 1 93 ? -6.578 -3.793 24.091 1.00 89.88 93 VAL A C 1
ATOM 714 O O . VAL A 1 93 ? -6.906 -3.361 25.193 1.00 89.88 93 VAL A O 1
ATOM 717 N N . MET A 1 94 ? -6.861 -5.043 23.701 1.00 87.69 94 MET A N 1
ATOM 718 C CA . MET A 1 94 ? -7.603 -5.992 24.545 1.00 87.69 94 MET A CA 1
ATOM 719 C C . MET A 1 94 ? -6.926 -6.221 25.903 1.00 87.69 94 MET A C 1
ATOM 721 O O . MET A 1 94 ? -7.607 -6.224 26.927 1.00 87.69 94 MET A O 1
ATOM 725 N N . ARG A 1 95 ? -5.591 -6.360 25.933 1.00 87.88 95 ARG A N 1
ATOM 726 C CA . ARG A 1 95 ? -4.811 -6.481 27.176 1.00 87.88 95 ARG A CA 1
ATOM 727 C C . ARG A 1 95 ? -4.887 -5.223 28.040 1.00 87.88 95 ARG A C 1
ATOM 729 O O . ARG A 1 95 ? -4.841 -5.345 29.262 1.00 87.88 95 ARG A O 1
ATOM 736 N N . ASP A 1 96 ? -4.972 -4.031 27.460 1.00 88.94 96 ASP A N 1
ATOM 737 C CA . ASP A 1 96 ? -5.040 -2.766 28.203 1.00 88.94 96 ASP A CA 1
ATOM 738 C C . ASP A 1 96 ? -6.455 -2.433 28.711 1.00 88.94 96 ASP A C 1
ATOM 740 O O . ASP A 1 96 ? -6.582 -1.833 29.776 1.00 88.94 96 ASP A O 1
ATOM 744 N N . VAL A 1 97 ? -7.516 -2.863 28.013 1.00 89.62 97 VAL A N 1
ATOM 745 C CA . VAL A 1 97 ? -8.926 -2.702 28.445 1.00 89.62 97 VAL A CA 1
ATOM 746 C C . VAL A 1 97 ? -9.491 -3.938 29.174 1.00 89.62 97 VAL A C 1
ATOM 748 O O . VAL A 1 97 ? -10.708 -4.127 29.285 1.00 89.62 97 VAL A O 1
ATOM 751 N N . ALA A 1 98 ? -8.610 -4.818 29.650 1.00 88.56 98 ALA A N 1
ATOM 752 C CA . ALA A 1 98 ? -8.950 -6.073 30.316 1.00 88.56 98 ALA A CA 1
ATOM 753 C C . ALA A 1 98 ? -9.567 -5.851 31.714 1.00 88.56 98 ALA A C 1
ATOM 755 O O . ALA A 1 98 ? -9.143 -4.963 32.453 1.00 88.56 98 ALA A O 1
ATOM 756 N N . ILE A 1 99 ? -10.550 -6.668 32.107 1.00 86.81 99 ILE A N 1
ATOM 757 C CA . ILE A 1 99 ? -11.278 -6.548 33.395 1.00 86.81 99 ILE A CA 1
ATOM 758 C C . ILE A 1 99 ? -10.714 -7.440 34.519 1.00 86.81 99 ILE A C 1
ATOM 760 O O . ILE A 1 99 ? -11.177 -7.389 35.657 1.00 86.81 99 ILE A O 1
ATOM 764 N N . ASP A 1 100 ? -9.722 -8.267 34.199 1.00 86.06 100 ASP A N 1
ATOM 765 C CA . ASP A 1 100 ? -9.102 -9.301 35.035 1.00 86.06 100 ASP A CA 1
ATOM 766 C C . ASP A 1 100 ? -7.595 -9.058 35.271 1.00 86.06 100 ASP A C 1
ATOM 768 O O . ASP A 1 100 ? -7.067 -9.398 36.340 1.00 86.06 100 ASP A O 1
ATOM 772 N N . ARG A 1 101 ? -6.915 -8.399 34.321 1.00 86.75 101 ARG A N 1
ATOM 773 C CA . ARG A 1 101 ? -5.508 -7.971 34.404 1.00 86.75 101 ARG A CA 1
ATOM 774 C C . ARG A 1 101 ? -5.261 -7.008 35.568 1.00 86.75 101 ARG A C 1
ATOM 776 O O . ARG A 1 101 ? -5.920 -5.983 35.717 1.00 86.75 101 ARG A O 1
ATOM 783 N N . GLU A 1 102 ? -4.272 -7.330 36.392 1.00 83.75 102 GLU A N 1
ATOM 784 C CA . GLU A 1 102 ? -3.810 -6.474 37.488 1.00 83.75 102 GLU A CA 1
ATOM 785 C C . GLU A 1 102 ? -3.180 -5.166 36.975 1.00 83.75 102 GLU A C 1
ATOM 787 O O . GLU A 1 102 ? -2.492 -5.165 35.955 1.00 83.75 102 GLU A O 1
ATOM 792 N N . GLY A 1 103 ? -3.471 -4.045 37.647 1.00 82.19 103 GLY A N 1
ATOM 793 C CA . GLY A 1 103 ? -3.120 -2.697 37.178 1.00 82.19 103 GLY A CA 1
ATOM 794 C C . GLY A 1 103 ? -3.998 -2.150 36.040 1.00 82.19 103 GLY A C 1
ATOM 795 O O . GLY A 1 103 ? -3.681 -1.100 35.487 1.00 82.19 103 GLY A O 1
ATOM 796 N N . SER A 1 104 ? -5.085 -2.837 35.662 1.00 89.12 104 SER A N 1
ATOM 797 C CA . SER A 1 104 ? -6.091 -2.287 34.746 1.00 89.12 104 SER A CA 1
ATOM 798 C C . SER A 1 104 ? -7.133 -1.455 35.492 1.00 89.12 104 SER A C 1
ATOM 800 O O . SER A 1 104 ? -7.813 -1.957 36.391 1.00 89.12 104 SER A O 1
ATOM 802 N N . VAL A 1 105 ? -7.361 -0.227 35.021 1.00 91.25 105 VAL A N 1
ATOM 803 C CA . VAL A 1 105 ? -8.439 0.660 35.492 1.00 91.25 105 VAL A CA 1
ATOM 804 C C . VAL A 1 105 ? -9.808 -0.031 35.406 1.00 91.25 105 VAL A C 1
ATOM 806 O O . VAL A 1 105 ? -10.643 0.120 36.293 1.00 91.25 105 VAL A O 1
ATOM 809 N N . TYR A 1 106 ? -10.043 -0.859 34.384 1.00 91.69 106 TYR A N 1
ATOM 810 C CA . TYR A 1 106 ? -11.316 -1.570 34.226 1.00 91.69 106 TYR A CA 1
ATOM 811 C C . TYR A 1 106 ? -11.492 -2.716 35.227 1.00 91.69 106 TYR A C 1
ATOM 813 O O . TYR A 1 106 ? -12.624 -2.996 35.626 1.00 91.69 106 TYR A O 1
ATOM 821 N N . LYS A 1 107 ? -10.400 -3.336 35.696 1.00 91.06 107 LYS A N 1
ATOM 822 C CA . LYS A 1 107 ? -10.437 -4.273 36.829 1.00 91.06 107 LYS A CA 1
ATOM 823 C C . LYS A 1 107 ? -10.760 -3.540 38.125 1.00 91.06 107 LYS A C 1
ATOM 825 O O . LYS A 1 107 ? -11.592 -4.020 38.892 1.00 91.06 107 LYS A O 1
ATOM 830 N N . GLU A 1 108 ? -10.136 -2.389 38.358 1.00 92.31 108 GLU A N 1
ATOM 831 C CA . GLU A 1 108 ? -10.364 -1.562 39.549 1.00 92.31 108 GLU A CA 1
ATOM 832 C C . GLU A 1 108 ? -11.819 -1.086 39.617 1.00 92.31 108 GLU A C 1
ATOM 834 O O . GLU A 1 108 ? -12.498 -1.390 40.595 1.00 92.31 108 GLU A O 1
ATOM 839 N N . LEU A 1 109 ? -12.350 -0.486 38.544 1.00 92.81 109 LEU A N 1
ATOM 840 C CA . LEU A 1 109 ? -13.759 -0.077 38.439 1.00 92.81 109 LEU A CA 1
ATOM 841 C C . LEU A 1 109 ? -14.727 -1.256 38.638 1.00 92.81 109 LEU A C 1
ATOM 843 O O . LEU A 1 109 ? -15.657 -1.175 39.439 1.00 92.81 109 LEU A O 1
ATOM 847 N N . THR A 1 110 ? -14.486 -2.387 37.963 1.00 92.81 110 THR A N 1
ATOM 848 C CA . THR A 1 110 ? -15.329 -3.593 38.097 1.00 92.81 110 THR A CA 1
ATOM 849 C C . THR A 1 110 ? -15.258 -4.196 39.505 1.00 92.81 110 THR A C 1
ATOM 851 O O . THR A 1 110 ? -16.207 -4.843 39.952 1.00 92.81 110 THR A O 1
ATOM 854 N N . THR A 1 111 ? -14.145 -4.012 40.217 1.00 94.25 111 THR A N 1
ATOM 855 C CA . THR A 1 111 ? -13.973 -4.475 41.602 1.00 94.25 111 THR A CA 1
ATOM 856 C C . THR A 1 111 ? -14.630 -3.512 42.589 1.00 94.25 111 THR A C 1
ATOM 858 O O . THR A 1 111 ? -15.317 -3.984 43.491 1.00 94.25 111 THR A O 1
ATOM 861 N N . GLY A 1 112 ? -14.509 -2.197 42.380 1.00 93.81 112 GLY A N 1
ATOM 862 C CA . GLY A 1 112 ? -15.190 -1.155 43.154 1.00 93.81 112 GLY A CA 1
ATOM 863 C C . GLY A 1 112 ? -16.706 -1.330 43.128 1.00 93.81 112 GLY A C 1
ATOM 864 O O . GLY A 1 112 ? -17.304 -1.552 44.175 1.00 93.81 112 GLY A O 1
ATOM 865 N N . ALA A 1 113 ? -17.304 -1.424 41.936 1.00 93.88 113 ALA A N 1
ATOM 866 C CA . ALA A 1 113 ? -18.740 -1.680 41.781 1.00 93.88 113 ALA A CA 1
ATOM 867 C C . ALA A 1 113 ? -19.202 -2.987 42.469 1.00 93.88 113 ALA A C 1
ATOM 869 O O . ALA A 1 113 ? -20.315 -3.073 42.984 1.00 93.88 113 ALA A O 1
ATOM 870 N N . LYS A 1 114 ? -18.343 -4.019 42.522 1.00 94.31 114 LYS A N 1
ATOM 871 C CA . LYS A 1 114 ? -18.605 -5.276 43.255 1.00 94.31 114 LYS A CA 1
ATOM 872 C C . LYS A 1 114 ? -18.461 -5.145 44.773 1.00 94.31 114 LYS A C 1
ATOM 874 O O . LYS A 1 114 ? -19.016 -5.981 45.485 1.00 94.31 114 LYS A O 1
ATOM 879 N N . VAL A 1 115 ? -17.709 -4.167 45.274 1.00 95.50 115 VAL A N 1
ATOM 880 C CA . VAL A 1 115 ? -17.631 -3.828 46.702 1.00 95.50 115 VAL A CA 1
ATOM 881 C C . VAL A 1 115 ? -18.847 -2.990 47.089 1.00 95.50 115 VAL A C 1
ATOM 883 O O . VAL A 1 115 ? -19.588 -3.415 47.967 1.00 95.50 115 VAL A O 1
ATOM 886 N N . GLU A 1 116 ? -19.136 -1.914 46.358 1.00 93.31 116 GLU A N 1
ATOM 887 C CA . GLU A 1 116 ? -20.310 -1.049 46.557 1.00 93.31 116 GLU A CA 1
ATOM 888 C C . GLU A 1 116 ? -21.623 -1.850 46.563 1.00 93.31 116 GLU A C 1
ATOM 890 O O . GLU A 1 116 ? -22.441 -1.702 47.469 1.00 93.31 116 GLU A O 1
ATOM 895 N N . TYR A 1 117 ? -21.799 -2.782 45.618 1.00 93.94 117 TYR A N 1
ATOM 896 C CA . TYR A 1 117 ? -22.958 -3.683 45.581 1.00 93.94 117 TYR A CA 1
ATOM 897 C C . TYR A 1 117 ? -23.059 -4.592 46.819 1.00 93.94 117 TYR A C 1
ATOM 899 O O . TYR A 1 117 ? -24.152 -4.817 47.339 1.00 93.94 117 TYR A O 1
ATOM 907 N N . ARG A 1 118 ? -21.933 -5.099 47.342 1.00 94.00 118 ARG A N 1
ATOM 908 C CA . ARG A 1 118 ? -21.923 -5.895 48.585 1.00 94.00 118 ARG A CA 1
ATOM 909 C C . ARG A 1 118 ? -22.241 -5.035 49.801 1.00 94.00 118 ARG A C 1
ATOM 911 O O . ARG A 1 118 ? -22.999 -5.477 50.657 1.00 94.00 118 ARG A O 1
ATOM 918 N N . GLU A 1 119 ? -21.690 -3.828 49.871 1.00 93.19 119 GLU A N 1
ATOM 919 C CA . GLU A 1 119 ? -21.959 -2.881 50.953 1.00 93.19 119 GLU A CA 1
ATOM 920 C C . GLU A 1 119 ? -23.443 -2.494 50.967 1.00 93.19 119 GLU A C 1
ATOM 922 O O . GLU A 1 119 ? -24.092 -2.615 52.008 1.00 93.19 119 GLU A O 1
ATOM 927 N N . ALA A 1 120 ? -24.022 -2.186 49.801 1.00 91.12 120 ALA A N 1
ATOM 928 C CA . ALA A 1 120 ? -25.455 -1.954 49.628 1.00 91.12 120 ALA A CA 1
ATOM 929 C C . ALA A 1 120 ? -26.306 -3.160 50.069 1.00 91.12 120 ALA A C 1
ATOM 931 O O . ALA A 1 120 ? -27.253 -2.982 50.835 1.00 91.12 120 ALA A O 1
ATOM 932 N N . LEU A 1 121 ? -25.943 -4.388 49.675 1.00 91.25 121 LEU A N 1
ATOM 933 C CA . LEU A 1 121 ? -26.612 -5.610 50.144 1.00 91.25 121 LEU A CA 1
ATOM 934 C C . LEU A 1 121 ? -26.516 -5.798 51.668 1.00 91.25 121 LEU A C 1
ATOM 936 O O . LEU A 1 121 ? -27.486 -6.236 52.279 1.00 91.25 121 LEU A O 1
ATOM 940 N N . THR A 1 122 ? -25.392 -5.450 52.306 1.00 91.94 122 THR A N 1
ATOM 941 C CA . THR A 1 122 ? -25.268 -5.521 53.777 1.00 91.94 122 THR A CA 1
ATOM 942 C C . THR A 1 122 ? -26.013 -4.400 54.507 1.00 91.94 122 THR A C 1
ATOM 944 O O . THR A 1 122 ? -26.517 -4.621 55.606 1.00 91.94 122 THR A O 1
ATOM 947 N N . GLY A 1 123 ? -26.127 -3.214 53.902 1.00 89.88 123 GLY A N 1
ATOM 948 C CA . GLY A 1 123 ? -26.899 -2.088 54.437 1.00 89.88 123 GLY A CA 1
ATOM 949 C C . GLY A 1 123 ? -28.411 -2.228 54.234 1.00 89.88 123 GLY A C 1
ATOM 950 O O . GLY A 1 123 ? -29.184 -1.662 55.008 1.00 89.88 123 GLY A O 1
ATOM 951 N N . LYS A 1 124 ? -28.836 -3.015 53.234 1.00 90.50 124 LYS A N 1
ATOM 952 C CA . LYS A 1 124 ? -30.231 -3.233 52.821 1.00 90.50 124 LYS A CA 1
ATOM 953 C C . LYS A 1 124 ? -31.195 -3.398 53.994 1.00 90.50 124 LYS A C 1
ATOM 955 O O . LYS A 1 124 ? -32.214 -2.717 54.022 1.00 90.50 124 LYS A O 1
ATOM 960 N N . ASP A 1 125 ? -30.898 -4.280 54.948 1.00 87.81 125 ASP A N 1
ATOM 961 C CA . ASP A 1 125 ? -31.816 -4.593 56.052 1.00 87.81 125 ASP A CA 1
ATOM 962 C C . ASP A 1 125 ? -32.079 -3.396 56.977 1.00 87.81 125 ASP A C 1
ATOM 964 O O . ASP A 1 125 ? -33.134 -3.331 57.610 1.00 87.81 125 ASP A O 1
ATOM 968 N N . GLU A 1 126 ? -31.138 -2.456 57.077 1.00 90.75 126 GLU A N 1
ATOM 969 C CA . GLU A 1 126 ? -31.301 -1.213 57.834 1.00 90.75 126 GLU A CA 1
ATOM 970 C C . GLU A 1 126 ? -32.063 -0.166 57.007 1.00 90.75 126 GLU A C 1
ATOM 972 O O . GLU A 1 126 ? -33.023 0.417 57.506 1.00 90.75 126 GLU A O 1
ATOM 977 N N . THR A 1 127 ? -31.753 -0.016 55.715 1.00 89.00 127 THR A N 1
ATOM 978 C CA . THR A 1 127 ? -32.536 0.825 54.786 1.00 89.00 127 THR A CA 1
ATOM 979 C C . THR A 1 127 ? -34.002 0.373 54.707 1.00 89.00 127 THR A C 1
ATOM 981 O O . THR A 1 127 ? -34.920 1.192 54.718 1.00 89.00 127 THR A O 1
ATOM 984 N N . ALA A 1 128 ? -34.239 -0.942 54.698 1.00 88.25 128 ALA A N 1
ATOM 985 C CA . ALA A 1 128 ? -35.557 -1.564 54.744 1.00 88.25 128 ALA A CA 1
ATOM 986 C C . ALA A 1 128 ? -36.301 -1.241 56.048 1.00 88.25 128 ALA A C 1
ATOM 988 O O . ALA A 1 128 ? -37.459 -0.825 56.002 1.00 88.25 128 ALA A O 1
ATOM 989 N N . ARG A 1 129 ? -35.637 -1.370 57.206 1.00 90.06 129 ARG A N 1
ATOM 990 C CA . ARG A 1 129 ? -36.191 -0.968 58.513 1.00 90.06 129 ARG A CA 1
ATOM 991 C C . ARG A 1 129 ? -36.575 0.510 58.539 1.00 90.06 129 ARG A C 1
ATOM 993 O O . ARG A 1 129 ? -37.659 0.841 59.016 1.00 90.06 129 ARG A O 1
ATOM 1000 N N . GLN A 1 130 ? -35.727 1.382 57.999 1.00 91.88 130 GLN A N 1
ATOM 1001 C CA . GLN A 1 130 ? -35.983 2.821 57.927 1.00 91.88 130 GLN A CA 1
ATOM 1002 C C . GLN A 1 130 ? -37.197 3.127 57.037 1.00 91.88 130 GLN A C 1
ATOM 1004 O O . GLN A 1 130 ? -38.138 3.764 57.507 1.00 91.88 130 GLN A O 1
ATOM 1009 N N . ALA A 1 131 ? -37.262 2.576 55.820 1.00 89.19 131 ALA A N 1
ATOM 1010 C CA . ALA A 1 131 ? -38.414 2.737 54.928 1.00 89.19 131 ALA A CA 1
ATOM 1011 C C . ALA A 1 131 ? -39.725 2.204 55.545 1.00 89.19 131 ALA A C 1
ATOM 1013 O O . ALA A 1 131 ? -40.766 2.861 55.487 1.00 89.19 131 ALA A O 1
ATOM 1014 N N . GLN A 1 132 ? -39.688 1.041 56.206 1.00 90.12 132 GLN A N 1
ATOM 1015 C CA . GLN A 1 132 ? -40.851 0.480 56.903 1.00 90.12 132 GLN A CA 1
ATOM 1016 C C . GLN A 1 132 ? -41.312 1.347 58.083 1.00 90.12 132 GLN A C 1
ATOM 1018 O O . GLN A 1 132 ? -42.522 1.461 58.314 1.00 90.12 132 GLN A O 1
ATOM 1023 N N . ALA A 1 133 ? -40.377 1.974 58.805 1.00 91.56 133 ALA A N 1
ATOM 1024 C CA . ALA A 1 133 ? -40.664 2.912 59.886 1.00 91.56 133 ALA A CA 1
ATOM 1025 C C . ALA A 1 133 ? -41.231 4.246 59.369 1.00 91.56 133 ALA A C 1
ATOM 1027 O O . ALA A 1 133 ? -42.142 4.794 59.989 1.00 91.56 133 ALA A O 1
ATOM 1028 N N . GLU A 1 134 ? -40.766 4.749 58.222 1.00 91.50 134 GLU A N 1
ATOM 1029 C CA . GLU A 1 134 ? -41.344 5.932 57.573 1.00 91.50 134 GLU A CA 1
ATOM 1030 C C . GLU A 1 134 ? -42.772 5.676 57.079 1.00 91.50 134 GLU A C 1
ATOM 1032 O O . GLU A 1 134 ? -43.656 6.488 57.353 1.00 91.50 134 GLU A O 1
ATOM 1037 N N . ILE A 1 135 ? -43.038 4.519 56.460 1.00 90.88 135 ILE A N 1
ATOM 1038 C CA . ILE A 1 135 ? -44.395 4.095 56.073 1.00 90.88 135 ILE A CA 1
ATOM 1039 C C . ILE A 1 135 ? -45.310 4.011 57.305 1.00 90.88 135 ILE A C 1
ATOM 1041 O O . ILE A 1 135 ? -46.418 4.549 57.292 1.00 90.88 135 ILE A O 1
ATOM 1045 N N . ALA A 1 136 ? -44.843 3.402 58.401 1.00 89.56 136 ALA A N 1
ATOM 1046 C CA . ALA A 1 136 ? -45.607 3.322 59.648 1.00 89.56 136 ALA A CA 1
ATOM 1047 C C . ALA A 1 136 ? -45.880 4.711 60.260 1.00 89.56 136 ALA A C 1
ATOM 1049 O O . ALA A 1 136 ? -46.996 4.990 60.696 1.00 89.56 136 ALA A O 1
ATOM 1050 N N . LYS A 1 137 ? -44.890 5.612 60.244 1.00 93.00 137 LYS A N 1
ATOM 1051 C CA . LYS A 1 137 ? -45.009 6.997 60.728 1.00 93.00 137 LYS A CA 1
ATOM 1052 C C . LYS A 1 137 ? -45.979 7.826 59.880 1.00 93.00 137 LYS A C 1
ATOM 1054 O O . LYS A 1 137 ? -46.776 8.578 60.437 1.00 93.00 137 LYS A O 1
ATOM 1059 N N . ALA A 1 138 ? -45.938 7.681 58.556 1.00 90.06 138 ALA A N 1
ATOM 1060 C CA . ALA A 1 138 ? -46.874 8.328 57.639 1.00 90.06 138 ALA A CA 1
ATOM 1061 C C . ALA A 1 138 ? -48.308 7.811 57.840 1.00 90.06 138 ALA A C 1
ATOM 1063 O O . ALA A 1 138 ? -49.256 8.597 57.845 1.00 90.06 138 ALA A O 1
ATOM 1064 N N . PHE A 1 139 ? -48.470 6.508 58.081 1.00 88.06 139 PHE A N 1
ATOM 1065 C CA . PHE A 1 139 ? -49.765 5.909 58.389 1.00 88.06 139 PHE A CA 1
ATOM 1066 C C . PHE A 1 139 ? -50.344 6.392 59.731 1.00 88.06 139 PHE A C 1
ATOM 1068 O O . PHE A 1 139 ? -51.512 6.771 59.791 1.00 88.06 139 PHE A O 1
ATOM 1075 N N . GLU A 1 140 ? -49.540 6.453 60.794 1.00 87.50 140 GLU A N 1
ATOM 1076 C CA . GLU A 1 140 ? -49.971 6.988 62.094 1.00 87.50 140 GLU A CA 1
ATOM 1077 C C . GLU A 1 140 ? -50.287 8.495 62.034 1.00 87.50 140 GLU A C 1
ATOM 1079 O O . GLU A 1 140 ? -51.257 8.947 62.645 1.00 87.50 140 GLU A O 1
ATOM 1084 N N . ALA A 1 141 ? -49.571 9.271 61.212 1.00 87.94 141 ALA A N 1
ATOM 1085 C CA . ALA A 1 141 ? -49.945 10.657 60.916 1.00 87.94 141 ALA A CA 1
ATOM 1086 C C . ALA A 1 141 ? -51.300 10.758 60.183 1.00 87.94 141 ALA A C 1
ATOM 1088 O O . ALA A 1 141 ? -52.120 11.612 60.526 1.00 87.94 141 ALA A O 1
ATOM 1089 N N . ALA A 1 142 ? -51.575 9.863 59.226 1.00 84.00 142 ALA A N 1
ATOM 1090 C CA . ALA A 1 142 ? -52.862 9.799 58.531 1.00 84.00 142 ALA A CA 1
ATOM 1091 C C . ALA A 1 142 ? -54.019 9.379 59.461 1.00 84.00 142 ALA A C 1
ATOM 1093 O O . ALA A 1 142 ? -55.107 9.948 59.369 1.00 84.00 142 ALA A O 1
ATOM 1094 N N . ILE A 1 143 ? -53.789 8.453 60.405 1.00 82.44 143 ILE A N 1
ATOM 1095 C CA . ILE A 1 143 ? -54.757 8.137 61.472 1.00 82.44 143 ILE A CA 1
ATOM 1096 C C . ILE A 1 143 ? -55.059 9.388 62.293 1.00 82.44 143 ILE A C 1
ATOM 1098 O O . ILE A 1 143 ? -56.226 9.740 62.444 1.00 82.44 143 ILE A O 1
ATOM 1102 N N . ALA A 1 144 ? -54.029 10.078 62.792 1.00 81.88 144 ALA A N 1
ATOM 1103 C CA . ALA A 1 144 ? -54.199 11.256 63.640 1.00 81.88 144 ALA A CA 1
ATOM 1104 C C . ALA A 1 144 ? -54.946 12.397 62.924 1.00 81.88 144 ALA A C 1
ATOM 1106 O O . ALA A 1 144 ? -55.743 13.099 63.546 1.00 81.88 144 ALA A O 1
ATOM 1107 N N . GLN A 1 145 ? -54.744 12.558 61.612 1.00 78.44 145 GLN A N 1
ATOM 1108 C CA . GLN A 1 145 ? -55.480 13.527 60.796 1.00 78.44 145 GLN A CA 1
ATOM 1109 C C . GLN A 1 145 ? -56.973 13.171 60.652 1.00 78.44 145 GLN A C 1
ATOM 1111 O O . GLN A 1 145 ? -57.812 14.069 60.609 1.00 78.44 145 GLN A O 1
ATOM 1116 N N . ILE A 1 146 ? -57.319 11.880 60.617 1.00 73.75 146 ILE A N 1
ATOM 1117 C CA . ILE A 1 146 ? -58.710 11.398 60.562 1.00 73.75 146 ILE A CA 1
ATOM 1118 C C . ILE A 1 146 ? -59.372 11.459 61.951 1.00 73.75 146 ILE A C 1
ATOM 1120 O O . ILE A 1 146 ? -60.508 11.918 62.071 1.00 73.75 146 ILE A O 1
ATOM 1124 N N . GLY A 1 147 ? -58.661 11.062 63.013 1.00 66.31 147 GLY A N 1
ATOM 1125 C CA . GLY A 1 147 ? -59.157 11.049 64.397 1.00 66.31 147 GLY A CA 1
ATOM 1126 C C . GLY A 1 147 ? -59.571 12.428 64.929 1.00 66.31 147 GLY A C 1
ATOM 1127 O O . GLY A 1 147 ? -60.469 12.528 65.768 1.00 66.31 147 GLY A O 1
ATOM 1128 N N . GLN A 1 148 ? -59.009 13.510 64.376 1.00 68.56 148 GLN A N 1
ATOM 1129 C CA . GLN A 1 148 ? -59.421 14.890 64.673 1.00 68.56 148 GLN A CA 1
ATOM 1130 C C . GLN A 1 148 ? -60.883 15.208 64.295 1.00 68.56 148 GLN A C 1
ATOM 1132 O O . GLN A 1 148 ? -61.430 16.181 64.810 1.00 68.56 148 GLN A O 1
ATOM 1137 N N . GLN A 1 149 ? -61.548 14.389 63.467 1.00 56.97 149 GLN A N 1
ATOM 1138 C CA . GLN A 1 149 ? -62.988 14.504 63.168 1.00 56.97 149 GLN A CA 1
ATOM 1139 C C . GLN A 1 149 ? -63.887 13.603 64.044 1.00 56.97 149 GLN A C 1
ATOM 1141 O O . GLN A 1 149 ? -65.056 13.390 63.725 1.00 56.97 149 GLN A O 1
ATOM 1146 N N . ALA A 1 150 ? -63.361 13.186 65.202 1.00 55.97 150 ALA A N 1
ATOM 1147 C CA . ALA A 1 150 ? -64.011 12.470 66.302 1.00 55.97 150 ALA A CA 1
ATOM 1148 C C . ALA A 1 150 ? -64.188 10.942 66.158 1.00 55.97 150 ALA A C 1
ATOM 1150 O O . ALA A 1 150 ? -64.200 10.360 65.078 1.00 55.97 150 ALA A O 1
ATOM 1151 N N . ALA A 1 151 ? -64.367 10.322 67.333 1.00 57.94 151 ALA A N 1
ATOM 1152 C CA . ALA A 1 151 ? -64.484 8.890 67.619 1.00 57.94 151 ALA A CA 1
ATOM 1153 C C . ALA A 1 151 ? -63.218 8.037 67.377 1.00 57.94 151 ALA A C 1
ATOM 1155 O O . ALA A 1 151 ? -62.864 7.693 66.255 1.00 57.94 151 ALA A O 1
ATOM 1156 N N . SER A 1 152 ? -62.650 7.509 68.467 1.00 64.12 152 SER A N 1
ATOM 1157 C CA . SER A 1 152 ? -61.636 6.436 68.450 1.00 64.12 152 SER A CA 1
ATOM 1158 C C . SER A 1 152 ? -62.097 5.165 67.715 1.00 64.12 152 SER A C 1
ATOM 1160 O O . SER A 1 152 ? -61.283 4.385 67.224 1.00 64.12 152 SER A O 1
ATOM 1162 N N . GLN A 1 153 ? -63.412 4.961 67.569 1.00 69.00 153 GLN A N 1
ATOM 1163 C CA . GLN A 1 153 ? -63.966 3.901 66.722 1.00 69.00 153 GLN A CA 1
ATOM 1164 C C . GLN A 1 153 ? -63.621 4.089 65.234 1.00 69.00 153 GLN A C 1
ATOM 1166 O O . GLN A 1 153 ? -63.456 3.092 64.531 1.00 69.00 153 GLN A O 1
ATOM 1171 N N . ALA A 1 154 ? -63.479 5.330 64.750 1.00 72.25 154 ALA A N 1
ATOM 1172 C CA . ALA A 1 154 ? -63.051 5.612 63.381 1.00 72.25 154 ALA A CA 1
ATOM 1173 C C . ALA A 1 154 ? -61.574 5.241 63.177 1.00 72.25 154 ALA A C 1
ATOM 1175 O O . ALA A 1 154 ? -61.249 4.570 62.199 1.00 72.25 154 ALA A O 1
ATOM 1176 N N . GLU A 1 155 ? -60.702 5.575 64.134 1.00 75.38 155 GLU A N 1
ATOM 1177 C CA . GLU A 1 155 ? -59.282 5.189 64.123 1.00 75.38 155 GLU A CA 1
ATOM 1178 C C . GLU A 1 155 ? -59.105 3.663 64.109 1.00 75.38 155 GLU A C 1
ATOM 1180 O O . GLU A 1 155 ? -58.341 3.132 63.304 1.00 75.38 155 GLU A O 1
ATOM 1185 N N . VAL A 1 156 ? -59.849 2.936 64.953 1.00 79.44 156 VAL A N 1
ATOM 1186 C CA . VAL A 1 156 ? -59.810 1.462 65.009 1.00 79.44 156 VAL A CA 1
ATOM 1187 C C . VAL A 1 156 ? -60.315 0.838 63.703 1.00 79.44 156 VAL A C 1
ATOM 1189 O O . VAL A 1 156 ? -59.669 -0.064 63.168 1.00 79.44 156 VAL A O 1
ATOM 1192 N N . GLN A 1 157 ? -61.425 1.333 63.142 1.00 82.44 157 GLN A N 1
ATOM 1193 C CA . GLN A 1 157 ? -61.919 0.854 61.845 1.00 82.44 157 GLN A CA 1
ATOM 1194 C C . GLN A 1 157 ? -60.950 1.172 60.700 1.00 82.44 157 GLN A C 1
ATOM 1196 O O . GLN A 1 157 ? -60.780 0.347 59.803 1.00 82.44 157 GLN A O 1
ATOM 1201 N N . TYR A 1 158 ? -60.297 2.336 60.718 1.00 80.44 158 TYR A N 1
ATOM 1202 C CA . TYR A 1 158 ? -59.298 2.711 59.718 1.00 80.44 158 TYR A CA 1
ATOM 1203 C C . TYR A 1 158 ? -58.025 1.860 59.839 1.00 80.44 158 TYR A C 1
ATOM 1205 O O . TYR A 1 158 ? -57.507 1.414 58.813 1.00 80.44 158 TYR A O 1
ATOM 1213 N N . ARG A 1 159 ? -57.569 1.549 61.063 1.00 83.62 159 ARG A N 1
ATOM 1214 C CA . ARG A 1 159 ? -56.463 0.610 61.317 1.00 83.62 159 ARG A CA 1
ATOM 1215 C C . ARG A 1 159 ? -56.752 -0.778 60.760 1.00 83.62 159 ARG A C 1
ATOM 1217 O O . ARG A 1 159 ? -56.003 -1.233 59.903 1.00 83.62 159 ARG A O 1
ATOM 1224 N N . GLU A 1 160 ? -57.842 -1.431 61.161 1.00 85.00 160 GLU A N 1
ATOM 1225 C CA . GLU A 1 160 ? -58.122 -2.799 60.690 1.00 85.00 160 GLU A CA 1
ATOM 1226 C C . GLU A 1 160 ? -58.401 -2.868 59.177 1.00 85.00 160 GLU A C 1
ATOM 1228 O O . GLU A 1 160 ? -57.967 -3.818 58.529 1.00 85.00 160 GLU A O 1
ATOM 1233 N N . ARG A 1 161 ? -59.023 -1.843 58.569 1.00 86.38 161 ARG A N 1
ATOM 1234 C CA . ARG A 1 161 ? -59.214 -1.790 57.103 1.00 86.38 161 ARG A CA 1
ATOM 1235 C C . ARG A 1 161 ? -57.905 -1.624 56.324 1.00 86.38 161 ARG A C 1
ATOM 1237 O O . ARG A 1 161 ? -57.772 -2.212 55.255 1.00 86.38 161 ARG A O 1
ATOM 1244 N N . ASN A 1 162 ? -56.949 -0.837 56.826 1.00 87.88 162 ASN A N 1
ATOM 1245 C CA . ASN A 1 162 ? -55.697 -0.547 56.110 1.00 87.88 162 ASN A CA 1
ATOM 1246 C C . ASN A 1 162 ? -54.522 -1.458 56.496 1.00 87.88 162 ASN A C 1
ATOM 1248 O O . ASN A 1 162 ? -53.527 -1.478 55.781 1.00 87.88 162 ASN A O 1
ATOM 1252 N N . LYS A 1 163 ? -54.629 -2.259 57.559 1.00 87.88 163 LYS A N 1
ATOM 1253 C CA . LYS A 1 163 ? -53.607 -3.215 58.029 1.00 87.88 163 LYS A CA 1
ATOM 1254 C C . LYS A 1 163 ? -52.964 -4.036 56.906 1.00 87.88 163 LYS A C 1
ATOM 1256 O O . LYS A 1 163 ? -51.746 -4.034 56.759 1.00 87.88 163 LYS A O 1
ATOM 1261 N N . ALA A 1 164 ? -53.790 -4.657 56.061 1.00 89.88 164 ALA A N 1
ATOM 1262 C CA . ALA A 1 164 ? -53.333 -5.451 54.918 1.00 89.88 164 ALA A CA 1
ATOM 1263 C C . ALA A 1 164 ? -52.722 -4.606 53.780 1.00 89.88 164 ALA A C 1
ATOM 1265 O O . ALA A 1 164 ? -51.889 -5.105 53.025 1.00 89.88 164 ALA A O 1
ATOM 1266 N N . LYS A 1 165 ? -53.115 -3.330 53.657 1.00 88.81 165 LYS A N 1
ATOM 1267 C CA . LYS A 1 165 ? -52.538 -2.374 52.702 1.00 88.81 165 LYS A CA 1
ATOM 1268 C C . LYS A 1 165 ? -51.135 -1.950 53.149 1.00 88.81 165 LYS A C 1
ATOM 1270 O O . LYS A 1 165 ? -50.209 -2.072 52.363 1.00 88.81 165 LYS A O 1
ATOM 1275 N N . ILE A 1 166 ? -50.959 -1.583 54.419 1.00 88.88 166 ILE A N 1
ATOM 1276 C CA . ILE A 1 166 ? -49.659 -1.178 54.986 1.00 88.88 166 ILE A CA 1
ATOM 1277 C C . ILE A 1 166 ? -48.666 -2.341 54.951 1.00 88.88 166 ILE A C 1
ATOM 1279 O O . ILE A 1 166 ? -47.525 -2.160 54.551 1.00 88.88 166 ILE A O 1
ATOM 1283 N N . GLN A 1 167 ? -49.104 -3.550 55.322 1.00 88.50 167 GLN A N 1
ATOM 1284 C CA . GLN A 1 167 ? -48.264 -4.750 55.243 1.00 88.50 167 GLN A CA 1
ATOM 1285 C C . GLN A 1 167 ? -47.813 -5.041 53.807 1.00 88.50 167 GLN A C 1
ATOM 1287 O O . GLN A 1 167 ? -46.687 -5.483 53.603 1.00 88.50 167 GLN A O 1
ATOM 1292 N N . ARG A 1 168 ? -48.659 -4.758 52.808 1.00 91.88 168 ARG A N 1
ATOM 1293 C CA . ARG A 1 168 ? -48.271 -4.834 51.399 1.00 91.88 168 ARG A CA 1
ATOM 1294 C C . ARG A 1 168 ? -47.281 -3.729 51.029 1.00 91.88 168 ARG A C 1
ATOM 1296 O O . ARG A 1 168 ? -46.224 -4.054 50.511 1.00 91.88 168 ARG A O 1
ATOM 1303 N N . GLU A 1 169 ? -47.565 -2.472 51.363 1.00 89.56 169 GLU A N 1
ATOM 1304 C CA . GLU A 1 169 ? -46.685 -1.322 51.092 1.00 89.56 169 GLU A CA 1
ATOM 1305 C C . GLU A 1 169 ? -45.290 -1.502 51.727 1.00 89.56 169 GLU A C 1
ATOM 1307 O O . GLU A 1 169 ? -44.278 -1.191 51.108 1.00 89.56 169 GLU A O 1
ATOM 1312 N N . GLN A 1 170 ? -45.212 -2.091 52.925 1.00 87.56 170 GLN A N 1
ATOM 1313 C CA . GLN A 1 170 ? -43.958 -2.430 53.608 1.00 87.56 170 GLN A CA 1
ATOM 1314 C C . GLN A 1 170 ? -43.185 -3.595 52.966 1.00 87.56 170 GLN A C 1
ATOM 1316 O O . GLN A 1 170 ? -41.963 -3.643 53.107 1.00 87.56 170 GLN A O 1
ATOM 1321 N N . LEU A 1 171 ? -43.858 -4.528 52.283 1.00 90.44 171 LEU A N 1
ATOM 1322 C CA . LEU A 1 171 ? -43.217 -5.609 51.520 1.00 90.44 171 LEU A CA 1
ATOM 1323 C C . LEU A 1 171 ? -42.786 -5.127 50.126 1.00 90.44 171 LEU A C 1
ATOM 1325 O O . LEU A 1 171 ? -41.671 -5.413 49.694 1.00 90.44 171 LEU A O 1
ATOM 1329 N N . GLU A 1 172 ? -43.635 -4.345 49.458 1.00 92.44 172 GLU A N 1
ATOM 1330 C CA . GLU A 1 172 ? -43.345 -3.691 48.177 1.00 92.44 172 GLU A CA 1
ATOM 1331 C C . GLU A 1 172 ? -42.156 -2.728 48.307 1.00 92.44 172 GLU A C 1
ATOM 1333 O O . GLU A 1 172 ? -41.289 -2.725 47.439 1.00 92.44 172 GLU A O 1
ATOM 1338 N N . ALA A 1 173 ? -42.033 -1.995 49.421 1.00 89.06 173 ALA A N 1
ATOM 1339 C CA . ALA A 1 173 ? -40.869 -1.154 49.702 1.00 89.06 173 ALA A CA 1
ATOM 1340 C C . ALA A 1 173 ? -39.556 -1.950 49.825 1.00 89.06 173 ALA A C 1
ATOM 1342 O O . ALA A 1 173 ? -38.528 -1.502 49.321 1.00 89.06 173 ALA A O 1
ATOM 1343 N N . VAL A 1 174 ? -39.567 -3.139 50.442 1.00 89.44 174 VAL A N 1
ATOM 1344 C CA . VAL A 1 174 ? -38.366 -3.996 50.521 1.00 89.44 174 VAL A CA 1
ATOM 1345 C C . VAL A 1 174 ? -37.993 -4.534 49.142 1.00 89.44 174 VAL A C 1
ATOM 1347 O O . VAL A 1 174 ? -36.834 -4.428 48.747 1.00 89.44 174 VAL A O 1
ATOM 1350 N N . ALA A 1 175 ? -38.972 -5.029 48.380 1.00 90.88 175 ALA A N 1
ATOM 1351 C CA . ALA A 1 175 ? -38.753 -5.502 47.014 1.00 90.88 175 ALA A CA 1
ATOM 1352 C C . ALA A 1 175 ? -38.277 -4.379 46.068 1.00 90.88 175 ALA A C 1
ATOM 1354 O O . ALA A 1 175 ? -37.468 -4.624 45.176 1.00 90.88 175 ALA A O 1
ATOM 1355 N N . ALA A 1 176 ? -38.726 -3.139 46.282 1.00 91.50 176 ALA A N 1
ATOM 1356 C CA . ALA A 1 176 ? -38.248 -1.969 45.550 1.00 91.50 176 ALA A CA 1
ATOM 1357 C C . ALA A 1 176 ? -36.800 -1.594 45.916 1.00 91.50 176 ALA A C 1
ATOM 1359 O O . ALA A 1 176 ? -36.058 -1.157 45.040 1.00 91.50 176 ALA A O 1
ATOM 1360 N N . ILE A 1 177 ? -36.374 -1.789 47.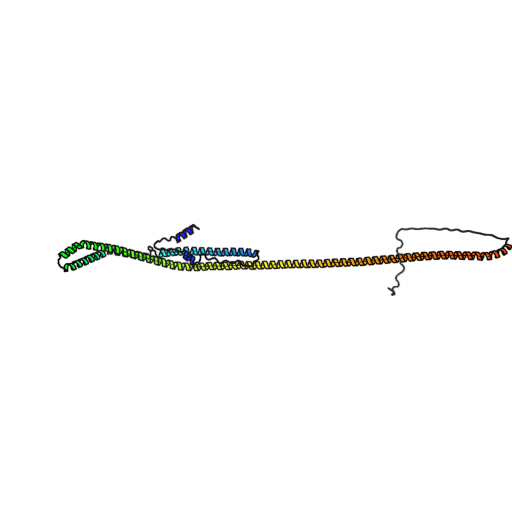171 1.00 91.44 177 ILE A N 1
ATOM 1361 C CA . ILE A 1 177 ? -34.970 -1.608 47.582 1.00 91.44 177 ILE A CA 1
ATOM 1362 C C . ILE A 1 177 ? -34.081 -2.689 46.949 1.00 91.44 177 ILE A C 1
ATOM 1364 O O . ILE A 1 177 ? -33.037 -2.341 46.404 1.00 91.44 177 ILE A O 1
ATOM 1368 N N . ASP A 1 178 ? -34.502 -3.961 46.949 1.00 89.69 178 ASP A N 1
ATOM 1369 C CA . ASP A 1 178 ? -33.801 -5.045 46.233 1.00 89.69 178 ASP A CA 1
ATOM 1370 C C . ASP A 1 178 ? -33.626 -4.707 44.749 1.00 89.69 178 ASP A C 1
ATOM 1372 O O . ASP A 1 178 ? -32.502 -4.601 44.255 1.00 89.69 178 ASP A O 1
ATOM 1376 N N . ALA A 1 179 ? -34.738 -4.438 44.058 1.00 92.50 179 ALA A N 1
ATOM 1377 C CA . ALA A 1 179 ? -34.725 -4.092 42.643 1.00 92.50 179 ALA A CA 1
ATOM 1378 C C . ALA A 1 179 ? -33.893 -2.831 42.362 1.00 92.50 179 ALA A C 1
ATOM 1380 O O . ALA A 1 179 ? -33.266 -2.743 41.310 1.00 92.50 179 ALA A O 1
ATOM 1381 N N . LYS A 1 180 ? -33.847 -1.851 43.275 1.00 93.88 180 LYS A N 1
ATOM 1382 C CA . LYS A 1 180 ? -32.975 -0.679 43.128 1.00 93.88 180 LYS A CA 1
ATOM 1383 C C . LYS A 1 180 ? -31.496 -1.065 43.210 1.00 93.88 180 LYS A C 1
ATOM 1385 O O . LYS A 1 180 ? -30.743 -0.660 42.337 1.00 93.88 180 LYS A O 1
ATOM 1390 N N . ILE A 1 181 ? -31.085 -1.854 44.205 1.00 92.69 181 ILE A N 1
ATOM 1391 C CA . ILE A 1 181 ? -29.679 -2.263 44.382 1.00 92.69 181 ILE A CA 1
ATOM 1392 C C . ILE A 1 181 ? -29.197 -3.104 43.185 1.00 92.69 181 ILE A C 1
ATOM 1394 O O . ILE A 1 181 ? -28.081 -2.904 42.704 1.00 92.69 181 ILE A O 1
ATOM 1398 N N . GLU A 1 182 ? -30.043 -3.994 42.658 1.00 93.69 182 GLU A N 1
ATOM 1399 C CA . GLU A 1 182 ? -29.743 -4.763 41.442 1.00 93.69 182 GLU A CA 1
ATOM 1400 C C . GLU A 1 182 ? -29.659 -3.873 40.188 1.00 93.69 182 GLU A C 1
ATOM 1402 O O . GLU A 1 182 ? -28.705 -3.998 39.417 1.00 93.69 182 GLU A O 1
ATOM 1407 N N . ASN A 1 183 ? -30.607 -2.946 39.993 1.00 94.75 183 ASN A N 1
ATOM 1408 C CA . ASN A 1 183 ? -30.606 -2.031 38.844 1.00 94.75 183 ASN A CA 1
ATOM 1409 C C . ASN A 1 183 ? -29.438 -1.033 38.879 1.00 94.75 183 ASN A C 1
ATOM 1411 O O . ASN A 1 183 ? -28.813 -0.815 37.843 1.00 94.75 183 ASN A O 1
ATOM 1415 N N . ASP A 1 184 ? -29.116 -0.456 40.040 1.00 93.88 184 ASP A N 1
ATOM 1416 C CA . ASP A 1 184 ? -27.987 0.469 40.206 1.00 93.88 184 ASP A CA 1
ATOM 1417 C C . ASP A 1 184 ? -26.664 -0.233 39.834 1.00 93.88 184 ASP A C 1
ATOM 1419 O O . ASP A 1 184 ? -25.866 0.293 39.060 1.00 93.88 184 ASP A O 1
ATOM 1423 N N . TYR A 1 185 ? -26.449 -1.466 40.311 1.00 94.31 185 TYR A N 1
ATOM 1424 C CA . TYR A 1 185 ? -25.260 -2.254 39.971 1.00 94.31 185 TYR A CA 1
ATOM 1425 C C . TYR A 1 185 ? -25.225 -2.673 38.493 1.00 94.31 185 TYR A C 1
ATOM 1427 O O . TYR A 1 185 ? -24.170 -2.595 37.857 1.00 94.31 185 TYR A O 1
ATOM 1435 N N . ALA A 1 186 ? -26.364 -3.067 37.914 1.00 93.75 186 ALA A N 1
ATOM 1436 C CA . ALA A 1 186 ? -26.466 -3.379 36.489 1.00 93.75 186 ALA A CA 1
ATOM 1437 C C . ALA A 1 186 ? -26.188 -2.149 35.602 1.00 93.75 186 ALA A C 1
ATOM 1439 O O . ALA A 1 186 ? -25.513 -2.277 34.579 1.00 93.75 186 ALA A O 1
ATOM 1440 N N . HIS A 1 187 ? -26.640 -0.958 36.011 1.00 94.69 187 HIS A N 1
ATOM 1441 C CA . HIS A 1 187 ? -26.332 0.312 35.350 1.00 94.69 187 HIS A CA 1
ATOM 1442 C C . HIS A 1 187 ? -24.827 0.599 35.385 1.00 94.69 187 HIS A C 1
ATOM 1444 O O . HIS A 1 187 ? -24.210 0.757 34.332 1.00 94.69 187 HIS A O 1
ATOM 1450 N N . THR A 1 188 ? -24.207 0.560 36.568 1.00 92.94 188 THR A N 1
ATOM 1451 C CA . THR A 1 188 ? -22.760 0.778 36.728 1.00 92.94 188 THR A CA 1
ATOM 1452 C C . THR A 1 188 ? -21.934 -0.225 35.910 1.00 92.94 188 THR A C 1
ATOM 1454 O O . THR A 1 188 ? -20.946 0.156 35.282 1.00 92.94 188 THR A O 1
ATOM 1457 N N . GLN A 1 189 ? -22.349 -1.497 35.821 1.00 91.62 189 GLN A N 1
ATOM 1458 C CA . GLN A 1 189 ? -21.710 -2.462 34.914 1.00 91.62 189 GLN A CA 1
ATOM 1459 C C . GLN A 1 189 ? -21.825 -2.058 33.436 1.00 91.62 189 GLN A C 1
ATOM 1461 O O . GLN A 1 189 ? -20.836 -2.142 32.703 1.00 91.62 189 GLN A O 1
ATOM 1466 N N . GLN A 1 190 ? -23.001 -1.614 32.984 1.00 91.06 190 GLN A N 1
ATOM 1467 C CA . GLN A 1 190 ? -23.205 -1.161 31.604 1.00 91.06 190 GLN A CA 1
ATOM 1468 C C . GLN A 1 190 ? -22.382 0.095 31.286 1.00 91.06 190 GLN A C 1
ATOM 1470 O O . GLN A 1 190 ? -21.802 0.175 30.202 1.00 91.06 190 GLN A O 1
ATOM 1475 N N . GLU A 1 191 ? -22.250 1.034 32.227 1.00 92.56 191 GLU A N 1
ATOM 1476 C CA . GLU A 1 191 ? -21.386 2.209 32.078 1.00 92.56 191 GLU A CA 1
ATOM 1477 C C . GLU A 1 191 ? -19.906 1.826 31.978 1.00 92.56 191 GLU A C 1
ATOM 1479 O O . GLU A 1 191 ? -19.227 2.273 31.051 1.00 92.56 191 GLU A O 1
ATOM 1484 N N . ILE A 1 192 ? -19.411 0.937 32.848 1.00 90.81 192 ILE A N 1
ATOM 1485 C CA . ILE A 1 192 ? -18.028 0.433 32.790 1.00 90.81 192 ILE A CA 1
ATOM 1486 C C . ILE A 1 192 ? -17.760 -0.258 31.444 1.00 90.81 192 ILE A C 1
ATOM 1488 O O . ILE A 1 192 ? -16.747 0.025 30.801 1.00 90.81 192 ILE A O 1
ATOM 1492 N N . LEU A 1 193 ? -18.672 -1.111 30.962 1.00 89.44 193 LEU A N 1
ATOM 1493 C CA . LEU A 1 193 ? -18.551 -1.778 29.657 1.00 89.44 193 LEU A CA 1
ATOM 1494 C C . LEU A 1 193 ? -18.691 -0.809 28.467 1.00 89.44 193 LEU A C 1
ATOM 1496 O O . LEU A 1 193 ? -18.088 -1.030 27.415 1.00 89.44 193 LEU A O 1
ATOM 1500 N N . GLY A 1 194 ? -19.457 0.273 28.614 1.00 89.50 194 GLY A N 1
ATOM 1501 C CA . GLY A 1 194 ? -19.574 1.345 27.624 1.00 89.50 194 GLY A CA 1
ATOM 1502 C C . GLY A 1 194 ? -18.321 2.221 27.542 1.00 89.50 194 GLY A C 1
ATOM 1503 O O . GLY A 1 194 ? -17.902 2.593 26.447 1.00 89.50 194 GLY A O 1
ATOM 1504 N N . LEU A 1 195 ? -17.687 2.516 28.680 1.00 91.12 195 LEU A N 1
ATOM 1505 C CA . LEU A 1 195 ? -16.396 3.209 28.755 1.00 91.12 195 LEU A CA 1
ATOM 1506 C C . LEU A 1 195 ? -15.251 2.331 28.233 1.00 91.12 195 LEU A C 1
ATOM 1508 O O . LEU A 1 195 ? -14.374 2.832 27.534 1.00 91.12 195 LEU A O 1
ATOM 1512 N N . ARG A 1 196 ? -15.275 1.027 28.536 1.00 90.06 196 ARG A N 1
ATOM 1513 C CA . ARG A 1 196 ? -14.304 0.027 28.061 1.00 90.06 196 ARG A CA 1
ATOM 1514 C C . ARG A 1 196 ? -14.286 -0.069 26.536 1.00 90.06 196 ARG A C 1
ATOM 1516 O O . ARG A 1 196 ? -13.210 -0.015 25.952 1.00 90.06 196 ARG A O 1
ATOM 1523 N N . ARG A 1 197 ? -15.464 -0.145 25.901 1.00 89.44 197 ARG A N 1
ATOM 1524 C CA . ARG A 1 197 ? -15.599 -0.094 24.434 1.00 89.44 197 ARG A CA 1
ATOM 1525 C C . ARG A 1 197 ? -15.053 1.213 23.859 1.00 89.44 197 ARG A C 1
ATOM 1527 O O . ARG A 1 197 ? -14.094 1.172 23.106 1.00 89.44 197 ARG A O 1
ATOM 1534 N N . LYS A 1 198 ? -15.539 2.368 24.327 1.00 89.50 198 LYS A N 1
ATOM 1535 C CA . LYS A 1 198 ? -15.111 3.689 23.818 1.00 89.50 198 LYS A CA 1
ATOM 1536 C C . LYS A 1 198 ? -13.601 3.944 23.914 1.00 89.50 198 LYS A C 1
ATOM 1538 O O . LYS A 1 198 ? -13.052 4.634 23.055 1.00 89.50 198 LYS A O 1
ATOM 1543 N N . ASP A 1 199 ? -12.924 3.434 24.945 1.00 91.31 199 ASP A N 1
ATOM 1544 C CA . ASP A 1 199 ? -11.459 3.515 25.040 1.00 91.31 199 ASP A CA 1
ATOM 1545 C C . ASP A 1 199 ? -10.767 2.509 24.107 1.00 91.31 199 ASP A C 1
ATOM 1547 O O . ASP A 1 199 ? -9.784 2.862 23.458 1.00 91.31 199 ASP A O 1
ATOM 1551 N N . ALA A 1 200 ? -11.302 1.292 23.954 1.00 89.00 200 ALA A N 1
ATOM 1552 C CA . ALA A 1 200 ? -10.809 0.325 22.973 1.00 89.00 200 ALA A CA 1
ATOM 1553 C C . ALA A 1 200 ? -10.910 0.866 21.536 1.00 89.00 200 ALA A C 1
ATOM 1555 O O . ALA A 1 200 ? -9.899 0.900 20.835 1.00 89.00 200 ALA A O 1
ATOM 1556 N N . ASP A 1 201 ? -12.075 1.388 21.140 1.00 87.69 201 ASP A N 1
ATOM 1557 C CA . ASP A 1 201 ? -12.329 2.029 19.842 1.00 87.69 201 ASP A CA 1
ATOM 1558 C C . ASP A 1 201 ? -11.317 3.155 19.582 1.00 87.69 201 ASP A C 1
ATOM 1560 O O . ASP A 1 201 ? -10.672 3.231 18.532 1.00 87.69 201 ASP A O 1
ATOM 1564 N N . ARG A 1 202 ? -11.123 4.022 20.585 1.00 88.12 202 ARG A N 1
ATOM 1565 C CA . ARG A 1 202 ? -10.196 5.155 20.517 1.00 88.12 202 ARG A CA 1
ATOM 1566 C C . ARG A 1 202 ? -8.742 4.701 20.396 1.00 88.12 202 ARG A C 1
ATOM 1568 O O . ARG A 1 202 ? -7.987 5.298 19.626 1.00 88.12 202 ARG A O 1
ATOM 1575 N N . ARG A 1 203 ? -8.330 3.666 21.132 1.00 90.75 203 ARG A N 1
ATOM 1576 C CA . ARG A 1 203 ? -6.980 3.088 21.039 1.00 90.75 203 ARG A CA 1
ATOM 1577 C C . ARG A 1 203 ? -6.759 2.375 19.711 1.00 90.75 203 ARG A C 1
ATOM 1579 O O . ARG A 1 203 ? -5.663 2.489 19.166 1.00 90.75 203 ARG A O 1
ATOM 1586 N N . MET A 1 204 ? -7.767 1.692 19.167 1.00 88.25 204 MET A N 1
ATOM 1587 C CA . MET A 1 204 ? -7.720 1.122 17.819 1.00 88.25 204 MET A CA 1
ATOM 1588 C C . MET A 1 204 ? -7.519 2.224 16.780 1.00 88.25 204 MET A C 1
ATOM 1590 O O . MET A 1 204 ? -6.500 2.196 16.105 1.00 88.25 204 MET A O 1
ATOM 1594 N N . ALA A 1 205 ? -8.362 3.260 16.739 1.00 85.88 205 ALA A N 1
ATOM 1595 C CA . ALA A 1 205 ? -8.222 4.371 15.789 1.00 85.88 205 ALA A CA 1
ATOM 1596 C C . ALA A 1 205 ? -6.848 5.076 15.860 1.00 85.88 205 ALA A C 1
ATOM 1598 O O . ALA A 1 205 ? -6.213 5.331 14.832 1.00 85.88 205 ALA A O 1
ATOM 1599 N N . ILE A 1 206 ? -6.346 5.356 17.071 1.00 87.44 206 ILE A N 1
ATOM 1600 C CA . ILE A 1 206 ? -5.010 5.947 17.275 1.00 87.44 206 ILE A CA 1
ATOM 1601 C C . ILE A 1 206 ? -3.896 4.993 16.805 1.00 87.44 206 ILE A C 1
ATOM 1603 O O . ILE A 1 206 ? -2.912 5.448 16.221 1.00 87.44 206 ILE A O 1
ATOM 1607 N N . GLY A 1 207 ? -4.037 3.686 17.044 1.00 87.31 207 GLY A N 1
ATOM 1608 C CA . GLY A 1 207 ? -3.107 2.668 16.557 1.00 87.31 207 GLY A CA 1
ATOM 1609 C C . GLY A 1 207 ? -3.110 2.560 15.039 1.00 87.31 207 GLY A C 1
ATOM 1610 O O . GLY A 1 207 ? -2.058 2.741 14.437 1.00 87.31 207 GLY A O 1
ATOM 1611 N N . THR A 1 208 ? -4.276 2.374 14.415 1.00 85.69 208 THR A N 1
ATOM 1612 C CA . THR A 1 208 ? -4.449 2.314 12.954 1.00 85.69 208 THR A CA 1
ATOM 1613 C C . THR A 1 208 ? -3.809 3.523 12.269 1.00 85.69 208 THR A C 1
ATOM 1615 O O . THR A 1 208 ? -3.026 3.354 11.342 1.00 85.69 208 THR A O 1
ATOM 1618 N N . THR A 1 209 ? -4.025 4.736 12.796 1.00 85.62 209 THR A N 1
ATOM 1619 C CA . THR A 1 209 ? -3.408 5.973 12.273 1.00 85.62 209 THR A CA 1
ATOM 1620 C C . THR A 1 209 ? -1.871 5.916 12.295 1.00 85.62 209 THR A C 1
ATOM 1622 O O . THR A 1 209 ? -1.206 6.309 11.336 1.00 85.62 209 THR A O 1
ATOM 1625 N N . ARG A 1 210 ? -1.279 5.402 13.382 1.00 85.56 210 ARG A N 1
ATOM 1626 C CA . ARG A 1 210 ? 0.179 5.228 13.516 1.00 85.56 210 ARG A CA 1
ATOM 1627 C C . ARG A 1 210 ? 0.715 4.117 12.615 1.00 85.56 210 ARG A C 1
ATOM 1629 O O . ARG A 1 210 ? 1.768 4.286 12.014 1.00 85.56 210 ARG A O 1
ATOM 1636 N N . ILE A 1 211 ? -0.019 3.015 12.494 1.00 88.12 211 ILE A N 1
ATOM 1637 C CA . ILE A 1 211 ? 0.331 1.866 11.651 1.00 88.12 211 ILE A CA 1
ATOM 1638 C C . ILE A 1 211 ? 0.314 2.279 10.175 1.00 88.12 211 ILE A C 1
ATOM 1640 O O . ILE A 1 211 ? 1.270 2.002 9.462 1.00 88.12 211 ILE A O 1
ATOM 1644 N N . PHE A 1 212 ? -0.685 3.051 9.741 1.00 85.25 212 PHE A N 1
ATOM 1645 C CA . PHE A 1 212 ? -0.699 3.670 8.413 1.00 85.25 212 PHE A CA 1
ATOM 1646 C C . PHE A 1 212 ? 0.446 4.669 8.196 1.00 85.25 212 PHE A C 1
ATOM 1648 O O . PHE A 1 212 ? 0.916 4.787 7.072 1.00 85.25 212 PHE A O 1
ATOM 1655 N N . THR A 1 213 ? 0.943 5.347 9.238 1.00 84.81 213 THR A N 1
ATOM 1656 C CA . THR A 1 213 ? 2.125 6.222 9.106 1.00 84.81 213 THR A CA 1
ATOM 1657 C C . THR A 1 213 ? 3.383 5.399 8.795 1.00 84.81 213 THR A C 1
ATOM 1659 O O . THR A 1 213 ? 4.071 5.689 7.823 1.00 84.81 213 THR A O 1
ATOM 1662 N N . VAL A 1 214 ? 3.634 4.322 9.551 1.00 88.00 214 VAL A N 1
ATOM 1663 C CA . VAL A 1 214 ? 4.783 3.417 9.329 1.00 88.00 214 VAL A CA 1
ATOM 1664 C C . VAL A 1 214 ? 4.686 2.705 7.974 1.00 88.00 214 VAL A C 1
ATOM 1666 O O . VAL A 1 214 ? 5.662 2.630 7.233 1.00 88.00 214 VAL A O 1
ATOM 1669 N N . LEU A 1 215 ? 3.494 2.234 7.598 1.00 87.81 215 LEU A N 1
ATOM 1670 C CA . LEU A 1 215 ? 3.273 1.605 6.294 1.00 87.81 215 LEU A CA 1
ATOM 1671 C C . LEU A 1 215 ? 3.403 2.600 5.131 1.00 87.81 215 LEU A C 1
ATOM 1673 O O . LEU A 1 215 ? 3.802 2.194 4.044 1.00 87.81 215 LEU A O 1
ATOM 1677 N N . ALA A 1 216 ? 3.108 3.890 5.327 1.00 83.44 216 ALA A N 1
ATOM 1678 C CA . ALA A 1 216 ? 3.333 4.921 4.311 1.00 83.44 216 ALA A CA 1
ATOM 1679 C C . ALA A 1 216 ? 4.830 5.214 4.113 1.00 83.44 216 ALA A C 1
ATOM 1681 O O . ALA A 1 216 ? 5.270 5.379 2.976 1.00 83.44 216 ALA A O 1
ATOM 1682 N N . GLU A 1 217 ? 5.625 5.201 5.189 1.00 86.25 217 GLU A N 1
ATOM 1683 C CA . GLU A 1 217 ? 7.091 5.239 5.103 1.00 86.25 217 GLU A CA 1
ATOM 1684 C C . GLU A 1 217 ? 7.612 4.016 4.322 1.00 86.25 217 GLU A C 1
ATOM 1686 O O . GLU A 1 217 ? 8.342 4.179 3.342 1.00 86.25 217 GLU A O 1
ATOM 1691 N N . ARG A 1 218 ? 7.141 2.802 4.649 1.00 88.69 218 ARG A N 1
ATOM 1692 C CA . ARG A 1 218 ? 7.505 1.560 3.938 1.00 88.69 218 ARG A CA 1
ATOM 1693 C C . ARG A 1 218 ? 7.048 1.547 2.471 1.00 88.69 218 ARG A C 1
ATOM 1695 O O . ARG A 1 218 ? 7.795 1.118 1.594 1.00 88.69 218 ARG A O 1
ATOM 1702 N N . GLN A 1 219 ? 5.862 2.077 2.159 1.00 87.88 219 GLN A N 1
ATOM 1703 C CA . GLN A 1 219 ? 5.402 2.235 0.775 1.00 87.88 219 GLN A CA 1
ATOM 1704 C C . GLN A 1 219 ? 6.271 3.241 0.009 1.00 87.88 219 GLN A C 1
ATOM 1706 O O . GLN A 1 219 ? 6.573 3.019 -1.163 1.00 87.88 219 GLN A O 1
ATOM 1711 N N . GLN A 1 220 ? 6.719 4.323 0.651 1.00 84.06 220 GLN A N 1
ATOM 1712 C CA . GLN A 1 220 ? 7.639 5.277 0.036 1.00 84.06 220 GLN A CA 1
ATOM 1713 C C . GLN A 1 220 ? 9.010 4.644 -0.265 1.00 84.06 220 GLN A C 1
ATOM 1715 O O . GLN A 1 220 ? 9.597 4.967 -1.300 1.00 84.06 220 GLN A O 1
ATOM 1720 N N . GLU A 1 221 ? 9.500 3.722 0.571 1.00 88.94 221 GLU A N 1
ATOM 1721 C CA . GLU A 1 221 ? 10.697 2.917 0.278 1.00 88.94 221 GLU A CA 1
ATOM 1722 C C . GLU A 1 221 ? 10.484 1.991 -0.931 1.00 88.94 221 GLU A C 1
ATOM 1724 O O . GLU A 1 221 ? 11.300 2.002 -1.855 1.00 88.94 221 GLU A O 1
ATOM 1729 N N . ASN A 1 222 ? 9.365 1.260 -0.988 1.00 88.06 222 ASN A N 1
ATOM 1730 C CA . ASN A 1 222 ? 9.039 0.380 -2.119 1.00 88.06 222 ASN A CA 1
ATOM 1731 C C . ASN A 1 222 ? 8.920 1.170 -3.437 1.00 88.06 222 ASN A C 1
ATOM 1733 O O . ASN A 1 222 ? 9.549 0.820 -4.435 1.00 88.06 222 ASN A O 1
ATOM 1737 N N . LEU A 1 223 ? 8.222 2.312 -3.425 1.00 86.44 223 LEU A N 1
ATOM 1738 C CA . LEU A 1 223 ? 8.125 3.217 -4.577 1.00 86.44 223 LEU A CA 1
ATOM 1739 C C . LEU A 1 223 ? 9.475 3.851 -4.958 1.00 86.44 223 LEU A C 1
ATOM 1741 O O . LEU A 1 223 ? 9.682 4.201 -6.121 1.00 86.44 223 LEU A O 1
ATOM 1745 N N . ALA A 1 224 ? 10.408 4.021 -4.015 1.00 84.75 224 ALA A N 1
ATOM 1746 C CA . ALA A 1 224 ? 11.769 4.458 -4.322 1.00 84.75 224 ALA A CA 1
ATOM 1747 C C . ALA A 1 224 ? 12.587 3.342 -4.996 1.00 84.75 224 ALA A C 1
ATOM 1749 O O . ALA A 1 224 ? 13.307 3.625 -5.955 1.00 84.75 224 ALA A O 1
ATOM 1750 N N . ALA A 1 225 ? 12.430 2.087 -4.561 1.00 87.75 225 ALA A N 1
ATOM 1751 C CA . ALA A 1 225 ? 13.045 0.921 -5.194 1.00 87.75 225 ALA A CA 1
ATOM 1752 C C . ALA A 1 225 ? 12.507 0.685 -6.618 1.00 87.75 225 ALA A C 1
ATOM 1754 O O . ALA A 1 225 ? 13.298 0.515 -7.546 1.00 87.75 225 ALA A O 1
ATOM 1755 N N . GLU A 1 226 ? 11.189 0.777 -6.828 1.00 87.44 226 GLU A N 1
ATOM 1756 C CA . GLU A 1 226 ? 10.570 0.733 -8.163 1.00 87.44 226 GLU A CA 1
ATOM 1757 C C . GLU A 1 226 ? 11.127 1.817 -9.092 1.00 87.44 226 GLU A C 1
ATOM 1759 O O . GLU A 1 226 ? 11.479 1.535 -10.237 1.00 87.44 226 GLU A O 1
ATOM 1764 N N . ARG A 1 227 ? 11.254 3.060 -8.606 1.00 85.00 227 ARG A N 1
ATOM 1765 C CA . ARG A 1 227 ? 11.819 4.174 -9.387 1.00 85.00 227 ARG A CA 1
ATOM 1766 C C . ARG A 1 227 ? 13.292 3.959 -9.722 1.00 85.00 227 ARG A C 1
ATOM 1768 O O . ARG A 1 227 ? 13.694 4.279 -10.837 1.00 85.00 227 ARG A O 1
ATOM 1775 N N . ALA A 1 228 ? 14.083 3.427 -8.790 1.00 88.25 228 ALA A N 1
ATOM 1776 C CA . ALA A 1 228 ? 15.485 3.102 -9.033 1.00 88.25 228 ALA A CA 1
ATOM 1777 C C . ALA A 1 228 ? 15.620 2.026 -10.124 1.00 88.25 228 ALA A C 1
ATOM 1779 O O . ALA A 1 228 ? 16.319 2.251 -11.112 1.00 88.25 228 ALA A O 1
ATOM 1780 N N . LEU A 1 229 ? 14.869 0.925 -10.002 1.00 88.75 229 LEU A N 1
ATOM 1781 C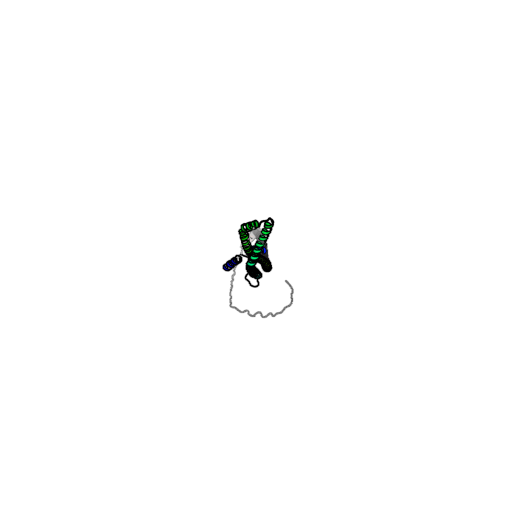 CA . LEU A 1 229 ? 14.846 -0.158 -10.987 1.00 88.75 229 LEU A CA 1
ATOM 1782 C C . LEU A 1 229 ? 14.327 0.315 -12.358 1.00 88.75 229 LEU A C 1
ATOM 1784 O O . LEU A 1 229 ? 14.871 -0.069 -13.390 1.00 88.75 229 LEU A O 1
ATOM 1788 N N . LEU A 1 230 ? 13.317 1.191 -12.397 1.00 86.50 230 LEU A N 1
ATOM 1789 C CA . LEU A 1 230 ? 12.810 1.776 -13.642 1.00 86.50 230 LEU A CA 1
ATOM 1790 C C . LEU A 1 230 ? 13.880 2.621 -14.342 1.00 86.50 230 LEU A C 1
ATOM 1792 O O . LEU A 1 230 ? 14.045 2.503 -15.557 1.00 86.50 230 LEU A O 1
ATOM 1796 N N . VAL A 1 231 ? 14.617 3.455 -13.601 1.00 87.88 231 VAL A N 1
ATOM 1797 C CA . VAL A 1 231 ? 15.716 4.269 -14.149 1.00 87.88 231 VAL A CA 1
ATOM 1798 C C . VAL A 1 231 ? 16.860 3.382 -14.645 1.00 87.88 231 VAL A C 1
ATOM 1800 O O . VAL A 1 231 ? 17.351 3.605 -15.751 1.00 87.88 231 VAL A O 1
ATOM 1803 N N . GLU A 1 232 ? 17.237 2.352 -13.886 1.00 90.69 232 GLU A N 1
ATOM 1804 C CA . GLU A 1 232 ? 18.258 1.370 -14.269 1.00 90.69 232 GLU A CA 1
ATOM 1805 C C . GLU A 1 232 ? 17.883 0.659 -15.579 1.00 90.69 232 GLU A C 1
ATOM 1807 O O . GLU A 1 232 ? 18.592 0.805 -16.579 1.00 90.69 232 GLU A O 1
ATOM 1812 N N . LEU A 1 233 ? 16.718 0.002 -15.626 1.00 87.56 233 LEU A N 1
ATOM 1813 C CA . LEU A 1 233 ? 16.215 -0.714 -16.805 1.00 87.56 233 LEU A CA 1
ATOM 1814 C C . LEU A 1 233 ? 16.048 0.204 -18.025 1.00 87.56 233 LEU A C 1
ATOM 1816 O O . LEU A 1 233 ? 16.400 -0.182 -19.140 1.00 87.56 233 LEU A O 1
ATOM 1820 N N . THR A 1 234 ? 15.560 1.435 -17.834 1.00 85.31 234 THR A N 1
ATOM 1821 C CA . THR A 1 234 ? 15.440 2.419 -18.926 1.00 85.31 234 THR A CA 1
ATOM 1822 C C . THR A 1 234 ? 16.817 2.825 -19.456 1.00 85.31 234 THR A C 1
ATOM 1824 O O . THR A 1 234 ? 17.003 2.918 -20.670 1.00 85.31 234 THR A O 1
ATOM 1827 N N . SER A 1 235 ? 17.802 3.026 -18.574 1.00 87.81 235 SER A N 1
ATOM 1828 C CA . SER A 1 235 ? 19.171 3.375 -18.971 1.00 87.81 235 SER A CA 1
ATOM 1829 C C . SER A 1 235 ? 19.885 2.234 -19.703 1.00 87.81 235 SER A C 1
ATOM 1831 O O . SER A 1 235 ? 20.614 2.488 -20.661 1.00 87.81 235 SER A O 1
ATOM 1833 N N . GLU A 1 236 ? 19.635 0.978 -19.320 1.00 88.25 236 GLU A N 1
ATOM 1834 C CA . GLU A 1 236 ? 20.200 -0.190 -19.996 1.00 88.25 236 GLU A CA 1
ATOM 1835 C C . GLU A 1 236 ? 19.555 -0.428 -21.368 1.00 88.25 236 GLU A C 1
ATOM 1837 O O . GLU A 1 236 ? 20.276 -0.627 -22.346 1.00 88.25 236 GLU A O 1
ATOM 1842 N N . ILE A 1 237 ? 18.226 -0.310 -21.483 1.00 85.75 237 ILE A N 1
ATOM 1843 C CA . ILE A 1 237 ? 17.531 -0.354 -22.780 1.00 85.75 237 ILE A CA 1
ATOM 1844 C C . ILE A 1 237 ? 18.059 0.754 -23.706 1.00 85.75 237 ILE A C 1
ATOM 1846 O O . ILE A 1 237 ? 18.381 0.476 -24.861 1.00 85.75 237 ILE A O 1
ATOM 1850 N N . GLN A 1 238 ? 18.229 1.983 -23.204 1.00 85.81 238 GLN A N 1
ATOM 1851 C CA . GLN A 1 238 ? 18.790 3.088 -23.987 1.00 85.81 238 GLN A CA 1
ATOM 1852 C C . GLN A 1 238 ? 20.244 2.822 -24.415 1.00 85.81 238 GLN A C 1
ATOM 1854 O O . GLN A 1 238 ? 20.581 3.031 -25.580 1.00 85.81 238 GLN A O 1
ATOM 1859 N N . ARG A 1 239 ? 21.095 2.292 -23.524 1.00 87.06 239 ARG A N 1
ATOM 1860 C CA . ARG A 1 239 ? 22.478 1.903 -23.857 1.00 87.06 239 ARG A CA 1
ATOM 1861 C C . ARG A 1 239 ? 22.509 0.865 -24.983 1.00 87.06 239 ARG A C 1
ATOM 1863 O O . ARG A 1 239 ? 23.253 1.032 -25.944 1.00 87.06 239 ARG A O 1
ATOM 1870 N N . ILE A 1 240 ? 21.665 -0.165 -24.897 1.00 85.44 240 ILE A N 1
ATOM 1871 C CA . ILE A 1 240 ? 21.543 -1.219 -25.916 1.00 85.44 240 ILE A CA 1
ATOM 1872 C C . ILE A 1 240 ? 21.063 -0.638 -27.256 1.00 85.44 240 ILE A C 1
ATOM 1874 O O . ILE A 1 240 ? 21.564 -1.044 -28.307 1.00 85.44 240 ILE A O 1
ATOM 1878 N N . ILE A 1 241 ? 20.142 0.332 -27.240 1.00 83.56 241 ILE A N 1
ATOM 1879 C CA . ILE A 1 241 ? 19.693 1.056 -28.440 1.00 83.56 241 ILE A CA 1
ATOM 1880 C C . ILE A 1 241 ? 20.853 1.821 -29.083 1.00 83.56 241 ILE A C 1
ATOM 1882 O O . ILE A 1 241 ? 21.079 1.670 -30.283 1.00 83.56 241 ILE A O 1
ATOM 1886 N N . ASP A 1 242 ? 21.610 2.605 -28.316 1.00 83.56 242 ASP A N 1
ATOM 1887 C CA . ASP A 1 242 ? 22.692 3.436 -28.856 1.00 83.56 242 ASP A CA 1
ATOM 1888 C C . ASP A 1 242 ? 23.893 2.602 -29.344 1.00 83.56 242 ASP A C 1
ATOM 1890 O O . ASP A 1 242 ? 24.471 2.900 -30.395 1.00 83.56 242 ASP A O 1
ATOM 1894 N N . GLU A 1 243 ? 24.227 1.509 -28.650 1.00 82.12 243 GLU A N 1
ATOM 1895 C CA . GLU A 1 243 ? 25.241 0.535 -29.078 1.00 82.12 243 GLU A CA 1
ATOM 1896 C C . GLU A 1 243 ? 24.850 -0.155 -30.396 1.00 82.12 243 GLU A C 1
ATOM 1898 O O . GLU A 1 243 ? 25.644 -0.181 -31.344 1.00 82.12 243 GLU A O 1
ATOM 1903 N N . ASN A 1 244 ? 23.614 -0.658 -30.510 1.00 79.81 244 ASN A N 1
ATOM 1904 C CA . ASN A 1 244 ? 23.151 -1.316 -31.736 1.00 79.81 244 ASN A CA 1
ATOM 1905 C C . ASN A 1 244 ? 22.938 -0.328 -32.886 1.00 79.81 244 ASN A C 1
ATOM 1907 O O . ASN A 1 244 ? 23.299 -0.638 -34.017 1.00 79.81 244 ASN A O 1
ATOM 1911 N N . ARG A 1 245 ? 22.446 0.888 -32.624 1.00 76.81 245 ARG A N 1
ATOM 1912 C CA . ARG A 1 245 ? 22.308 1.939 -33.643 1.00 76.81 245 ARG A CA 1
ATOM 1913 C C . ARG A 1 245 ? 23.662 2.331 -34.235 1.00 76.81 245 ARG A C 1
ATOM 1915 O O . ARG A 1 245 ? 23.767 2.519 -35.444 1.00 76.81 245 ARG A O 1
ATOM 1922 N N . LYS A 1 246 ? 24.709 2.409 -33.410 1.00 74.50 246 LYS A N 1
ATOM 1923 C CA . LYS A 1 246 ? 26.092 2.613 -33.868 1.00 74.50 246 LYS A CA 1
ATOM 1924 C C . LYS A 1 246 ? 26.594 1.437 -34.717 1.00 74.50 246 LYS A C 1
ATOM 1926 O O . LYS A 1 246 ? 27.276 1.664 -35.715 1.00 74.50 246 LYS A O 1
ATOM 1931 N N . SER A 1 247 ? 26.231 0.206 -34.350 1.00 73.06 247 SER A N 1
ATOM 1932 C CA . SER A 1 247 ? 26.529 -1.004 -35.128 1.00 73.06 247 SER A CA 1
ATOM 1933 C C . SER A 1 247 ? 25.846 -0.983 -36.505 1.00 73.06 247 SER A C 1
ATOM 1935 O O . SER A 1 247 ? 26.535 -1.081 -37.521 1.00 73.06 247 SER A O 1
ATOM 1937 N N . ASP A 1 248 ? 24.529 -0.740 -36.555 1.00 71.69 248 ASP A N 1
ATOM 1938 C CA . ASP A 1 248 ? 23.736 -0.643 -37.792 1.00 71.69 248 ASP A CA 1
ATOM 1939 C C . ASP A 1 248 ? 24.262 0.467 -38.723 1.00 71.69 248 ASP A C 1
ATOM 1941 O O . ASP A 1 248 ? 24.392 0.231 -39.924 1.00 71.69 248 ASP A O 1
ATOM 1945 N N . ILE A 1 249 ? 24.656 1.634 -38.188 1.00 73.19 249 ILE A N 1
ATOM 1946 C CA . ILE A 1 249 ? 25.318 2.698 -38.969 1.00 73.19 249 ILE A CA 1
ATOM 1947 C C . ILE A 1 249 ? 26.642 2.195 -39.561 1.00 73.19 249 ILE A C 1
ATOM 1949 O O . ILE A 1 249 ? 26.822 2.252 -40.772 1.00 73.19 249 ILE A O 1
ATOM 1953 N N . SER A 1 250 ? 27.540 1.626 -38.747 1.00 68.44 250 SER A N 1
ATOM 1954 C CA . SER A 1 250 ? 28.842 1.147 -39.244 1.00 68.44 250 SER A CA 1
ATOM 1955 C C . SER A 1 250 ? 28.723 0.024 -40.284 1.00 68.44 250 SER A C 1
ATOM 1957 O O . SER A 1 250 ? 29.542 -0.079 -41.198 1.00 68.44 250 SER A O 1
ATOM 1959 N N . ARG A 1 251 ? 27.668 -0.794 -40.188 1.00 73.81 251 ARG A N 1
ATOM 1960 C CA . ARG A 1 251 ? 27.332 -1.831 -41.165 1.00 73.81 251 ARG A CA 1
ATOM 1961 C C . ARG A 1 251 ? 26.765 -1.237 -42.456 1.00 73.81 251 ARG A C 1
ATOM 1963 O O . ARG A 1 251 ? 27.099 -1.728 -43.531 1.00 73.81 251 ARG A O 1
ATOM 1970 N N . ALA A 1 252 ? 25.936 -0.198 -42.363 1.00 75.50 252 ALA A N 1
ATOM 1971 C CA . ALA A 1 252 ? 25.432 0.534 -43.522 1.00 75.50 252 ALA A CA 1
ATOM 1972 C C . ALA A 1 252 ? 26.564 1.264 -44.264 1.00 75.50 252 ALA A C 1
ATOM 1974 O O . ALA A 1 252 ? 26.635 1.166 -45.486 1.00 75.50 252 ALA A O 1
ATOM 1975 N N . ASP A 1 253 ? 27.490 1.901 -43.540 1.00 75.50 253 ASP A N 1
ATOM 1976 C CA . ASP A 1 253 ? 28.681 2.543 -44.111 1.00 75.50 253 ASP A CA 1
ATOM 1977 C C . ASP A 1 253 ? 29.584 1.523 -44.826 1.00 75.50 253 ASP A C 1
ATOM 1979 O O . ASP A 1 253 ? 30.020 1.764 -45.951 1.00 75.50 253 ASP A O 1
ATOM 1983 N N . ALA A 1 254 ? 29.819 0.351 -44.221 1.00 77.75 254 ALA A N 1
ATOM 1984 C CA . ALA A 1 254 ? 30.601 -0.721 -44.840 1.00 77.75 254 ALA A CA 1
ATOM 1985 C C . ALA A 1 254 ? 29.947 -1.264 -46.126 1.00 77.75 254 ALA A C 1
ATOM 1987 O O . ALA A 1 254 ? 30.632 -1.435 -47.134 1.00 77.75 254 ALA A O 1
ATOM 1988 N N . LEU A 1 255 ? 28.625 -1.478 -46.120 1.00 83.38 255 LEU A N 1
ATOM 1989 C CA . LEU A 1 255 ? 27.862 -1.886 -47.308 1.00 83.38 255 LEU A CA 1
ATOM 1990 C C . LEU A 1 255 ? 27.845 -0.793 -48.389 1.00 83.38 255 LEU A C 1
ATOM 1992 O O . LEU A 1 255 ? 27.910 -1.105 -49.576 1.00 83.38 255 LEU A O 1
ATOM 1996 N N . ALA A 1 256 ? 27.796 0.484 -48.004 1.00 81.06 256 ALA A N 1
ATOM 1997 C CA . ALA A 1 256 ? 27.886 1.605 -48.935 1.00 81.06 256 ALA A CA 1
ATOM 1998 C C . ALA A 1 256 ? 29.292 1.733 -49.547 1.00 81.06 256 ALA A C 1
ATOM 2000 O O . ALA A 1 256 ? 29.417 2.040 -50.735 1.00 81.06 256 ALA A O 1
ATOM 2001 N N . GLU A 1 257 ? 30.357 1.456 -48.785 1.00 81.81 257 GLU A N 1
ATOM 2002 C CA . GLU A 1 257 ? 31.715 1.403 -49.331 1.00 81.81 257 GLU A CA 1
ATOM 2003 C C . GLU A 1 257 ? 31.902 0.196 -50.262 1.00 81.81 257 GLU A C 1
ATOM 2005 O O . GLU A 1 257 ? 32.494 0.338 -51.330 1.00 81.81 257 GLU A O 1
ATOM 2010 N N . GLU A 1 258 ? 31.356 -0.971 -49.907 1.00 83.50 258 GLU A N 1
ATOM 2011 C CA . GLU A 1 258 ? 31.351 -2.170 -50.751 1.00 83.50 258 GLU A CA 1
ATOM 2012 C C . GLU A 1 258 ? 30.599 -1.930 -52.069 1.00 83.50 258 GLU A C 1
ATOM 2014 O O . GLU A 1 258 ? 31.168 -2.151 -53.140 1.00 83.50 258 GLU A O 1
ATOM 2019 N N . GLN A 1 259 ? 29.387 -1.367 -52.024 1.00 87.81 259 GLN A N 1
ATOM 2020 C CA . GLN A 1 259 ? 28.649 -0.965 -53.225 1.00 87.81 259 GLN A CA 1
ATOM 2021 C C . GLN A 1 259 ? 29.440 0.066 -54.045 1.00 87.81 259 GLN A C 1
ATOM 2023 O O . GLN A 1 259 ? 29.598 -0.100 -55.249 1.00 87.81 259 GLN A O 1
ATOM 2028 N N . SER A 1 260 ? 30.041 1.075 -53.404 1.00 82.00 260 SER A N 1
ATOM 2029 C CA . SER A 1 260 ? 30.877 2.068 -54.093 1.00 82.00 260 SER A CA 1
ATOM 2030 C C . SER A 1 260 ? 32.133 1.464 -54.738 1.00 82.00 260 SER A C 1
ATOM 2032 O O . SER A 1 260 ? 32.634 2.003 -55.729 1.00 82.00 260 SER A O 1
ATOM 2034 N N . ARG A 1 261 ? 32.662 0.356 -54.204 1.00 81.56 261 ARG A N 1
ATOM 2035 C CA . ARG A 1 261 ? 33.745 -0.420 -54.826 1.00 81.56 261 ARG A CA 1
ATOM 2036 C C . ARG A 1 261 ? 33.221 -1.215 -56.026 1.00 81.56 261 ARG A C 1
ATOM 2038 O O . ARG A 1 261 ? 33.851 -1.148 -57.080 1.00 81.56 261 ARG A O 1
ATOM 2045 N N . PHE A 1 262 ? 32.071 -1.884 -55.915 1.00 83.88 262 PHE A N 1
ATOM 2046 C CA . PHE A 1 262 ? 31.424 -2.571 -57.043 1.00 83.88 262 PHE A CA 1
ATOM 2047 C C . PHE A 1 262 ? 31.072 -1.612 -58.189 1.00 83.88 262 PHE A C 1
ATOM 2049 O O . PHE A 1 262 ? 31.424 -1.889 -59.333 1.00 83.88 262 PHE A O 1
ATOM 2056 N N . ASP A 1 263 ? 30.480 -0.453 -57.896 1.00 84.50 263 ASP A N 1
ATOM 2057 C CA . ASP A 1 263 ? 30.127 0.565 -58.894 1.00 84.50 263 ASP A CA 1
ATOM 2058 C C . ASP A 1 263 ? 31.369 1.090 -59.634 1.00 84.50 263 ASP A C 1
ATOM 2060 O O . ASP A 1 263 ? 31.348 1.274 -60.853 1.00 84.50 263 ASP A O 1
ATOM 2064 N N . ARG A 1 264 ? 32.489 1.281 -58.917 1.00 80.75 264 ARG A N 1
ATOM 2065 C CA . ARG A 1 264 ? 33.783 1.659 -59.514 1.00 80.75 264 ARG A CA 1
ATOM 2066 C C . ARG A 1 264 ? 34.367 0.554 -60.391 1.00 80.75 264 ARG A C 1
ATOM 2068 O O . ARG A 1 264 ? 34.887 0.863 -61.459 1.00 80.75 264 ARG A O 1
ATOM 2075 N N . VAL A 1 265 ? 34.279 -0.711 -59.975 1.00 84.00 265 VAL A N 1
ATOM 2076 C CA . VAL A 1 265 ? 34.718 -1.854 -60.795 1.00 84.00 265 VAL A CA 1
ATOM 2077 C C . VAL A 1 265 ? 33.869 -1.953 -62.063 1.00 84.00 265 VAL A C 1
ATOM 2079 O O . VAL A 1 265 ? 34.431 -1.993 -63.151 1.00 84.00 265 VAL A O 1
ATOM 2082 N N . ALA A 1 266 ? 32.541 -1.864 -61.958 1.00 80.75 266 ALA A N 1
ATOM 2083 C CA . ALA A 1 266 ? 31.640 -1.875 -63.111 1.00 80.75 266 ALA A CA 1
ATOM 2084 C C . ALA A 1 266 ? 31.883 -0.688 -64.066 1.00 80.75 266 ALA A C 1
ATOM 2086 O O . ALA A 1 266 ? 31.819 -0.846 -65.287 1.00 80.75 266 ALA A O 1
ATOM 2087 N N . ALA A 1 267 ? 32.207 0.500 -63.542 1.00 83.19 267 ALA A N 1
ATOM 2088 C CA . ALA A 1 267 ? 32.602 1.647 -64.357 1.00 83.19 267 ALA A CA 1
ATOM 2089 C C . ALA A 1 267 ? 33.924 1.395 -65.107 1.00 83.19 267 ALA A C 1
ATOM 2091 O O . ALA A 1 267 ? 33.992 1.633 -66.314 1.00 83.19 267 ALA A O 1
ATOM 2092 N N . LEU A 1 268 ? 34.943 0.852 -64.429 1.00 82.69 268 LEU A N 1
ATOM 2093 C CA . LEU A 1 268 ? 36.219 0.475 -65.047 1.00 82.69 268 LEU A CA 1
ATOM 2094 C C . LEU A 1 268 ? 36.046 -0.633 -66.095 1.00 82.69 268 LEU A C 1
ATOM 2096 O O . LEU A 1 268 ? 36.629 -0.542 -67.170 1.00 82.69 268 LEU A O 1
ATOM 2100 N N . GLU A 1 269 ? 35.210 -1.642 -65.846 1.00 77.81 269 GLU A N 1
ATOM 2101 C CA . GLU A 1 269 ? 34.872 -2.678 -66.831 1.00 77.81 269 GLU A CA 1
ATOM 2102 C C . GLU A 1 269 ? 34.198 -2.081 -68.075 1.00 77.81 269 GLU A C 1
ATOM 2104 O O . GLU A 1 269 ? 34.554 -2.437 -69.200 1.00 77.81 269 GLU A O 1
ATOM 2109 N N . GLN A 1 270 ? 33.291 -1.111 -67.909 1.00 83.19 270 GLN A N 1
ATOM 2110 C CA . GLN A 1 270 ? 32.706 -0.380 -69.037 1.00 83.19 270 GLN A CA 1
ATOM 2111 C C . GLN A 1 270 ? 33.733 0.475 -69.792 1.00 83.19 270 GLN A C 1
ATOM 2113 O O . GLN A 1 270 ? 33.632 0.599 -71.014 1.00 83.19 270 GLN A O 1
ATOM 2118 N N . GLU A 1 271 ? 34.703 1.091 -69.115 1.00 80.50 271 GLU A N 1
ATOM 2119 C CA . GLU A 1 271 ? 35.790 1.825 -69.774 1.00 80.50 271 GLU A CA 1
ATOM 2120 C C . GLU A 1 271 ? 36.739 0.884 -70.521 1.00 80.50 271 GLU A C 1
ATOM 2122 O O . GLU A 1 271 ? 37.025 1.120 -71.695 1.00 80.50 271 GLU A O 1
ATOM 2127 N N . HIS A 1 272 ? 37.135 -0.237 -69.915 1.00 72.38 272 HIS A N 1
ATOM 2128 C CA . HIS A 1 272 ? 37.906 -1.285 -70.579 1.00 72.38 272 HIS A CA 1
ATOM 2129 C C . HIS A 1 272 ? 37.166 -1.857 -71.796 1.00 72.38 272 HIS A C 1
ATOM 2131 O O . HIS A 1 272 ? 37.780 -2.004 -72.852 1.00 72.38 272 HIS A O 1
ATOM 2137 N N . ALA A 1 273 ? 35.853 -2.094 -71.713 1.00 79.38 273 ALA A N 1
ATOM 2138 C CA . ALA A 1 273 ? 35.044 -2.518 -72.856 1.00 79.38 273 ALA A CA 1
ATOM 2139 C C . ALA A 1 273 ? 35.045 -1.471 -73.988 1.00 79.38 273 ALA A C 1
ATOM 2141 O O . ALA A 1 273 ? 35.270 -1.821 -75.147 1.00 79.38 273 ALA A O 1
ATOM 2142 N N . LYS A 1 274 ? 34.881 -0.178 -73.665 1.00 82.94 274 LYS A N 1
ATOM 2143 C CA . LYS A 1 274 ? 34.968 0.930 -74.641 1.00 82.94 274 LYS A CA 1
ATOM 2144 C C . LYS A 1 274 ? 36.363 1.040 -75.273 1.00 82.94 274 LYS A C 1
ATOM 2146 O O . LYS A 1 274 ? 36.468 1.332 -76.463 1.00 82.94 274 LYS A O 1
ATOM 2151 N N . ILE A 1 275 ? 37.429 0.794 -74.507 1.00 80.69 275 ILE A N 1
ATOM 2152 C CA . ILE A 1 275 ? 38.817 0.782 -75.000 1.00 80.69 275 ILE A CA 1
ATOM 2153 C C . ILE A 1 275 ? 39.050 -0.414 -75.930 1.00 80.69 275 ILE A C 1
ATOM 2155 O O . ILE A 1 275 ? 39.587 -0.231 -77.019 1.00 80.69 275 ILE A O 1
ATOM 2159 N N . VAL A 1 276 ? 38.609 -1.618 -75.553 1.00 81.25 276 VAL A N 1
ATOM 2160 C CA . VAL A 1 276 ? 38.710 -2.825 -76.392 1.00 81.25 276 VAL A CA 1
ATOM 2161 C C . VAL A 1 276 ? 37.939 -2.654 -77.701 1.00 81.25 276 VAL A C 1
ATOM 2163 O O . VAL A 1 276 ? 38.457 -3.01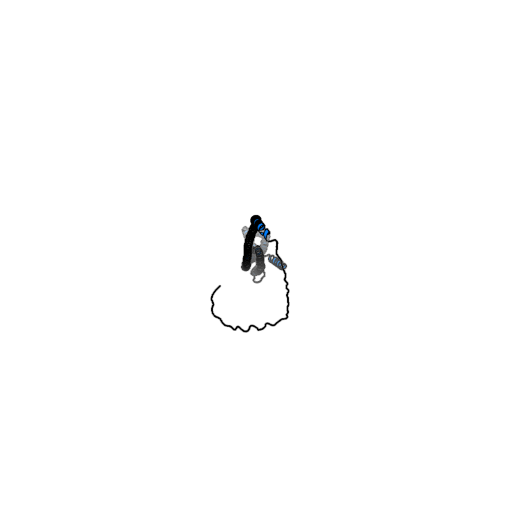5 -78.755 1.00 81.25 276 VAL A O 1
ATOM 2166 N N . GLU A 1 277 ? 36.749 -2.053 -77.673 1.00 82.81 277 GLU A N 1
ATOM 2167 C CA . GLU A 1 277 ? 35.964 -1.818 -78.889 1.00 82.81 277 GLU A CA 1
ATOM 2168 C C . GLU A 1 277 ? 36.564 -0.714 -79.778 1.00 82.81 277 GLU A C 1
ATOM 2170 O O . GLU A 1 277 ? 36.575 -0.840 -81.005 1.00 82.81 277 GLU A O 1
ATOM 2175 N N . ARG A 1 278 ? 37.179 0.323 -79.185 1.00 81.38 278 ARG A N 1
ATOM 2176 C CA . ARG A 1 278 ? 37.998 1.298 -79.929 1.00 81.38 278 ARG A CA 1
ATOM 2177 C C . ARG A 1 278 ? 39.217 0.637 -80.580 1.00 81.38 278 ARG A C 1
ATOM 2179 O O . ARG A 1 278 ? 39.514 0.926 -81.733 1.00 81.38 278 ARG A O 1
ATOM 2186 N N . LEU A 1 279 ? 39.909 -0.257 -79.873 1.00 76.31 279 LEU A N 1
ATOM 2187 C CA . LEU A 1 279 ? 41.057 -0.983 -80.422 1.00 76.31 279 LEU A CA 1
ATOM 2188 C C . LEU A 1 279 ? 40.633 -1.930 -81.550 1.00 76.31 279 LEU A C 1
ATOM 2190 O O . LEU A 1 279 ? 41.282 -1.951 -82.591 1.00 76.31 279 LEU A O 1
ATOM 2194 N N . ARG A 1 280 ? 39.523 -2.665 -81.396 1.00 79.62 280 ARG A N 1
ATOM 2195 C CA . ARG A 1 280 ? 38.942 -3.497 -82.467 1.00 79.62 280 ARG A CA 1
ATOM 2196 C C . ARG A 1 280 ? 38.630 -2.674 -83.709 1.00 79.62 280 ARG A C 1
ATOM 2198 O O . ARG A 1 280 ? 39.074 -3.046 -84.790 1.00 79.62 280 ARG A O 1
ATOM 2205 N N . THR A 1 281 ? 37.920 -1.557 -83.547 1.00 87.75 281 THR A N 1
ATOM 2206 C CA . THR A 1 281 ? 37.549 -0.687 -84.671 1.00 87.75 281 THR A CA 1
ATOM 2207 C C . THR A 1 281 ? 38.772 -0.058 -85.341 1.00 87.75 281 THR A C 1
ATOM 2209 O O . THR A 1 281 ? 38.849 -0.084 -86.567 1.00 87.75 281 THR A O 1
ATOM 2212 N N . GLU A 1 282 ? 39.785 0.395 -84.590 1.00 83.38 282 GLU A N 1
ATOM 2213 C CA . GLU A 1 282 ? 41.054 0.860 -85.176 1.00 83.38 282 GLU A CA 1
ATOM 2214 C C . GLU A 1 282 ? 41.803 -0.266 -85.912 1.00 83.38 282 GLU A C 1
ATOM 2216 O O . GLU A 1 282 ? 42.331 -0.046 -87.003 1.00 83.38 282 GLU A O 1
ATOM 2221 N N . HIS A 1 283 ? 41.826 -1.486 -85.366 1.00 82.06 283 HIS A N 1
ATOM 2222 C CA . HIS A 1 283 ? 42.446 -2.638 -86.021 1.00 82.06 283 HIS A CA 1
ATOM 2223 C C . HIS A 1 283 ? 41.726 -3.034 -87.317 1.00 82.06 283 HIS A C 1
ATOM 2225 O O . HIS A 1 283 ? 42.407 -3.303 -88.306 1.00 82.06 283 HIS A O 1
ATOM 2231 N N . THR A 1 284 ? 40.388 -3.024 -87.360 1.00 87.19 284 THR A N 1
ATOM 2232 C CA . THR A 1 284 ? 39.636 -3.277 -88.602 1.00 87.19 284 THR A CA 1
ATOM 2233 C C . THR A 1 284 ? 39.836 -2.164 -89.627 1.00 87.19 284 THR A C 1
ATOM 2235 O O . THR A 1 284 ? 40.030 -2.459 -90.804 1.00 87.19 284 THR A O 1
ATOM 2238 N N . ASP A 1 285 ? 39.877 -0.900 -89.195 1.00 89.19 285 ASP A N 1
ATOM 2239 C CA . ASP A 1 285 ? 40.162 0.239 -90.073 1.00 89.19 285 ASP A CA 1
ATOM 2240 C C . ASP A 1 285 ? 41.575 0.157 -90.660 1.00 89.19 285 ASP A C 1
ATOM 2242 O O . ASP A 1 285 ? 41.774 0.392 -91.852 1.00 89.19 285 ASP A O 1
ATOM 2246 N N . ARG A 1 286 ? 42.566 -0.201 -89.835 1.00 84.94 286 ARG A N 1
ATOM 2247 C CA . ARG A 1 286 ? 43.955 -0.373 -90.268 1.00 84.94 286 ARG A CA 1
ATOM 2248 C C . ARG A 1 286 ? 44.088 -1.539 -91.241 1.00 84.94 286 ARG A C 1
ATOM 2250 O O . ARG A 1 286 ? 44.712 -1.356 -92.280 1.00 84.94 286 ARG A O 1
ATOM 2257 N N . LEU A 1 287 ? 43.467 -2.683 -90.941 1.00 85.31 287 LEU A N 1
ATOM 2258 C CA . LEU A 1 287 ? 43.450 -3.851 -91.824 1.00 85.31 287 LEU A CA 1
ATOM 2259 C C . LEU A 1 287 ? 42.856 -3.489 -93.190 1.00 85.31 287 LEU A C 1
ATOM 2261 O O . LEU A 1 287 ? 43.504 -3.713 -94.212 1.00 85.31 287 LEU A O 1
ATOM 2265 N N . ARG A 1 288 ? 41.686 -2.836 -93.208 1.00 88.81 288 ARG A N 1
ATOM 2266 C CA . ARG A 1 288 ? 41.031 -2.434 -94.457 1.00 88.81 288 ARG A CA 1
ATOM 2267 C C . ARG A 1 288 ? 41.866 -1.440 -95.260 1.00 88.81 288 ARG A C 1
ATOM 2269 O O . ARG A 1 288 ? 41.928 -1.564 -96.473 1.00 88.81 288 ARG A O 1
ATOM 2276 N N . ARG A 1 289 ? 42.555 -0.492 -94.609 1.00 88.38 289 ARG A N 1
ATOM 2277 C CA . ARG A 1 289 ? 43.486 0.429 -95.290 1.00 88.38 289 ARG A CA 1
ATOM 2278 C C . ARG A 1 289 ? 44.675 -0.314 -95.899 1.00 88.38 289 ARG A C 1
ATOM 2280 O O . ARG A 1 289 ? 44.996 -0.059 -97.053 1.00 88.38 289 ARG A O 1
ATOM 2287 N N . THR A 1 290 ? 45.280 -1.263 -95.180 1.00 86.31 290 THR A N 1
ATOM 2288 C CA . THR A 1 290 ? 46.379 -2.077 -95.730 1.00 86.31 290 THR A CA 1
ATOM 2289 C C . THR A 1 290 ? 45.931 -2.996 -96.868 1.00 86.31 290 THR A C 1
ATOM 2291 O O . THR A 1 290 ? 46.709 -3.251 -97.781 1.00 86.31 290 THR A O 1
ATOM 2294 N N . GLU A 1 291 ? 44.677 -3.454 -96.865 1.00 87.19 291 GLU A N 1
ATOM 2295 C CA . GLU A 1 291 ? 44.092 -4.255 -97.947 1.00 87.19 291 GLU A CA 1
ATOM 2296 C C . GLU A 1 291 ? 43.719 -3.381 -99.164 1.00 87.19 291 GLU A C 1
ATOM 2298 O O . GLU A 1 291 ? 44.084 -3.715 -100.292 1.00 87.19 291 GLU A O 1
ATOM 2303 N N . ASP A 1 292 ? 43.131 -2.197 -98.934 1.00 91.50 292 ASP A N 1
ATOM 2304 C CA . ASP A 1 292 ? 42.903 -1.142 -99.937 1.00 91.50 292 ASP A CA 1
ATOM 2305 C C . ASP A 1 292 ? 44.235 -0.693 -100.598 1.00 91.50 292 ASP A C 1
ATOM 2307 O O . ASP A 1 292 ? 44.265 -0.357 -101.783 1.00 91.50 292 ASP A O 1
ATOM 2311 N N . GLU A 1 293 ? 45.347 -0.657 -99.854 1.00 89.19 293 GLU A N 1
ATOM 2312 C CA . GLU A 1 293 ? 46.700 -0.341 -100.352 1.00 89.19 293 GLU A CA 1
ATOM 2313 C C . GLU A 1 293 ? 47.350 -1.518 -101.095 1.00 89.19 293 GLU A C 1
ATOM 2315 O O . GLU A 1 293 ? 47.960 -1.321 -102.153 1.00 89.19 293 GLU A O 1
ATOM 2320 N N . PHE A 1 294 ? 47.192 -2.744 -100.590 1.00 88.50 294 PHE A N 1
ATOM 2321 C CA . PHE A 1 294 ? 47.694 -3.954 -101.238 1.00 88.50 294 PHE A CA 1
ATOM 2322 C C . PHE A 1 294 ? 47.029 -4.174 -102.599 1.00 88.50 294 PHE A C 1
ATOM 2324 O O . PHE A 1 294 ? 47.725 -4.401 -103.588 1.00 88.50 294 PHE A O 1
ATOM 2331 N N . GLU A 1 295 ? 45.705 -4.027 -102.692 1.00 89.19 295 GLU A N 1
ATOM 2332 C CA . GLU A 1 295 ? 44.978 -4.207 -103.951 1.00 89.19 295 GLU A CA 1
ATOM 2333 C C . GLU A 1 295 ? 45.303 -3.105 -104.971 1.00 89.19 295 GLU A C 1
ATOM 2335 O O . GLU A 1 295 ? 45.502 -3.407 -106.146 1.00 89.19 295 GLU A O 1
ATOM 2340 N N . LYS A 1 296 ? 45.489 -1.846 -104.547 1.00 89.75 296 LYS A N 1
ATOM 2341 C CA . LYS A 1 296 ? 46.022 -0.782 -105.426 1.00 89.75 296 LYS A CA 1
ATOM 2342 C C . LYS A 1 296 ? 47.420 -1.114 -105.945 1.00 89.75 296 LYS A C 1
ATOM 2344 O O . LYS A 1 296 ? 47.704 -0.915 -107.126 1.00 89.75 296 LYS A O 1
ATOM 2349 N N . THR A 1 297 ? 48.289 -1.643 -105.085 1.00 85.88 297 THR A N 1
ATOM 2350 C CA . THR A 1 297 ? 49.652 -2.054 -105.457 1.00 85.88 297 THR A CA 1
ATOM 2351 C C . THR A 1 297 ? 49.621 -3.228 -106.439 1.00 85.88 297 THR A C 1
ATOM 2353 O O . THR A 1 297 ? 50.331 -3.218 -107.448 1.00 85.88 297 THR A O 1
ATOM 2356 N N . ARG A 1 298 ? 48.738 -4.207 -106.212 1.00 86.44 298 ARG A N 1
ATOM 2357 C CA . ARG A 1 298 ? 48.474 -5.336 -107.110 1.00 86.44 298 ARG A CA 1
ATOM 2358 C C . ARG A 1 298 ? 47.935 -4.877 -108.467 1.00 86.44 298 ARG A C 1
ATOM 2360 O O . ARG A 1 298 ? 48.478 -5.293 -109.485 1.00 86.44 298 ARG A O 1
ATOM 2367 N N . GLN A 1 299 ? 46.946 -3.986 -108.507 1.00 88.62 299 GLN A N 1
ATOM 2368 C CA . GLN A 1 299 ? 46.407 -3.424 -109.753 1.00 88.62 299 GLN A CA 1
ATOM 2369 C C . GLN A 1 299 ? 47.462 -2.613 -110.518 1.00 88.62 299 GLN A C 1
ATOM 2371 O O . GLN A 1 299 ? 47.631 -2.812 -111.719 1.00 88.62 299 GLN A O 1
ATOM 2376 N N . SER A 1 300 ? 48.244 -1.775 -109.827 1.00 85.50 300 SER A N 1
ATOM 2377 C CA . SER A 1 300 ? 49.375 -1.052 -110.425 1.00 85.50 300 SER A CA 1
ATOM 2378 C C . SER A 1 300 ? 50.420 -2.003 -111.019 1.00 85.50 300 SER A C 1
ATOM 2380 O O . SER A 1 300 ? 50.907 -1.767 -112.122 1.00 85.50 300 SER A O 1
ATOM 2382 N N . THR A 1 301 ? 50.730 -3.103 -110.328 1.00 82.75 301 THR A N 1
ATOM 2383 C CA . THR A 1 301 ? 51.662 -4.134 -110.814 1.00 82.75 301 THR A CA 1
ATOM 2384 C C . THR A 1 301 ? 51.110 -4.871 -112.038 1.00 82.75 301 THR A C 1
ATOM 2386 O O . THR A 1 301 ? 51.853 -5.116 -112.986 1.00 82.75 301 THR A O 1
ATOM 2389 N N . ILE A 1 302 ? 49.810 -5.186 -112.054 1.00 86.50 302 ILE A N 1
ATOM 2390 C CA . ILE A 1 302 ? 49.140 -5.817 -113.201 1.00 86.50 302 ILE A CA 1
ATOM 2391 C C . ILE A 1 302 ? 49.185 -4.895 -114.424 1.00 86.50 302 ILE A C 1
ATOM 2393 O O . ILE A 1 302 ? 49.533 -5.356 -115.506 1.00 86.50 302 ILE A O 1
ATOM 2397 N N . GLU A 1 303 ? 48.911 -3.598 -114.267 1.00 86.75 303 GLU A N 1
ATOM 2398 C CA . GLU A 1 303 ? 48.964 -2.654 -115.390 1.00 86.75 303 GLU A CA 1
ATOM 2399 C C . GLU A 1 303 ? 50.403 -2.422 -115.881 1.00 86.75 303 GLU A C 1
ATOM 2401 O O . GLU A 1 303 ? 50.637 -2.361 -117.083 1.00 86.75 303 GLU A O 1
ATOM 2406 N N . GLN A 1 304 ? 51.396 -2.399 -114.984 1.00 84.50 304 GLN A N 1
ATOM 2407 C CA . GLN A 1 304 ? 52.814 -2.374 -115.369 1.00 84.50 304 GLN A CA 1
ATOM 2408 C C . GLN A 1 304 ? 53.232 -3.626 -116.159 1.00 84.50 304 GLN A C 1
ATOM 2410 O O . GLN A 1 304 ? 54.000 -3.509 -117.114 1.00 84.50 304 GLN A O 1
ATOM 2415 N N . MET A 1 305 ? 52.718 -4.811 -115.806 1.00 79.62 305 MET A N 1
ATOM 2416 C CA . MET A 1 305 ? 52.908 -6.028 -116.606 1.00 79.62 305 MET A CA 1
ATOM 2417 C C . MET A 1 305 ? 52.186 -5.934 -117.955 1.00 79.62 305 MET A C 1
ATOM 2419 O O . MET A 1 305 ? 52.783 -6.260 -118.974 1.00 79.62 305 MET A O 1
ATOM 2423 N N . ARG A 1 306 ? 50.954 -5.409 -117.988 1.00 84.00 306 ARG A N 1
ATOM 2424 C CA . ARG A 1 306 ? 50.167 -5.220 -119.217 1.00 84.00 306 ARG A CA 1
ATOM 2425 C C . ARG A 1 306 ? 50.877 -4.293 -120.212 1.00 84.00 306 ARG A C 1
ATOM 2427 O O . ARG A 1 306 ? 51.022 -4.648 -121.377 1.00 84.00 306 ARG A O 1
ATOM 2434 N N . VAL A 1 307 ? 51.397 -3.159 -119.736 1.00 84.31 307 VAL A N 1
ATOM 2435 C CA . VAL A 1 307 ? 52.223 -2.231 -120.528 1.00 84.31 307 VAL A CA 1
ATOM 2436 C C . VAL A 1 307 ? 53.525 -2.897 -120.982 1.00 84.31 307 VAL A C 1
ATOM 2438 O O . VAL A 1 307 ? 53.939 -2.706 -122.122 1.00 84.31 307 VAL A O 1
ATOM 2441 N N . ARG A 1 308 ? 54.157 -3.731 -120.145 1.00 82.25 308 ARG A N 1
ATOM 2442 C CA . ARG A 1 308 ? 55.350 -4.505 -120.534 1.00 82.25 308 ARG A CA 1
ATOM 2443 C C . ARG A 1 308 ? 55.072 -5.535 -121.626 1.00 82.25 308 ARG A C 1
ATOM 2445 O O . ARG A 1 308 ? 55.884 -5.659 -122.539 1.00 82.25 308 ARG A O 1
ATOM 2452 N N . ASP A 1 309 ? 53.939 -6.225 -121.573 1.00 80.38 309 ASP A N 1
ATOM 2453 C CA . ASP A 1 309 ? 53.516 -7.153 -122.625 1.00 80.38 309 ASP A CA 1
ATOM 2454 C C . ASP A 1 309 ? 53.187 -6.405 -123.931 1.00 80.38 309 ASP A C 1
ATOM 2456 O O . ASP A 1 309 ? 53.533 -6.880 -125.015 1.00 80.38 309 ASP A O 1
ATOM 2460 N N . GLU A 1 310 ? 52.595 -5.207 -123.853 1.00 84.38 310 GLU A N 1
ATOM 2461 C CA . GLU A 1 310 ? 52.386 -4.316 -125.006 1.00 84.38 310 GLU A CA 1
ATOM 2462 C C . GLU A 1 310 ? 53.722 -3.827 -125.605 1.00 84.38 310 GLU A C 1
ATOM 2464 O O . GLU A 1 310 ? 53.916 -3.920 -126.821 1.00 84.38 310 GLU A O 1
ATOM 2469 N N . GLU A 1 311 ? 54.687 -3.401 -124.778 1.00 80.88 311 GLU A N 1
ATOM 2470 C CA . GLU A 1 311 ? 56.062 -3.081 -125.202 1.00 80.88 311 GLU A CA 1
ATOM 2471 C C . GLU A 1 311 ? 56.732 -4.285 -125.890 1.00 80.88 311 GLU A C 1
ATOM 2473 O O . GLU A 1 311 ? 57.381 -4.131 -126.929 1.00 80.88 311 GLU A O 1
ATOM 2478 N N . TRP A 1 312 ? 56.583 -5.494 -125.343 1.00 76.44 312 TRP A N 1
ATOM 2479 C CA . TRP A 1 312 ? 57.175 -6.714 -125.900 1.00 76.44 312 TRP A CA 1
ATOM 2480 C C . TRP A 1 312 ? 56.533 -7.107 -127.234 1.00 76.44 312 TRP A C 1
ATOM 2482 O O . TRP A 1 312 ? 57.254 -7.430 -128.181 1.00 76.44 312 TRP A O 1
ATOM 2492 N N . GLN A 1 313 ? 55.205 -7.025 -127.364 1.00 78.19 313 GLN A N 1
ATOM 2493 C CA . GLN A 1 313 ? 54.519 -7.272 -128.636 1.00 78.19 313 GLN A CA 1
ATOM 2494 C C . GLN A 1 313 ? 54.864 -6.222 -129.699 1.00 78.19 313 GLN A C 1
ATOM 2496 O O . GLN A 1 313 ? 55.059 -6.580 -130.863 1.00 78.19 313 GLN A O 1
ATOM 2501 N N . HIS A 1 314 ? 54.994 -4.947 -129.316 1.00 79.31 314 HIS A N 1
ATOM 2502 C CA . HIS A 1 314 ? 55.418 -3.888 -130.228 1.00 79.31 314 HIS A CA 1
ATOM 2503 C C . HIS A 1 314 ? 56.831 -4.152 -130.766 1.00 79.31 314 HIS A C 1
ATOM 2505 O O . HIS A 1 314 ? 57.014 -4.225 -131.981 1.00 79.31 314 HIS A O 1
ATOM 2511 N N . ASN A 1 315 ? 57.806 -4.404 -129.884 1.00 76.00 315 ASN A N 1
ATOM 2512 C CA . ASN A 1 315 ? 59.179 -4.736 -130.282 1.00 76.00 315 ASN A CA 1
ATOM 2513 C C . ASN A 1 315 ? 59.248 -6.010 -131.146 1.00 76.00 315 ASN A C 1
ATOM 2515 O O . ASN A 1 315 ? 59.945 -6.030 -132.159 1.00 76.00 315 ASN A O 1
ATOM 2519 N N . LEU A 1 316 ? 58.481 -7.054 -130.807 1.00 75.62 316 LEU A N 1
ATOM 2520 C CA . LEU A 1 316 ? 58.414 -8.293 -131.590 1.00 75.62 316 LEU A CA 1
ATOM 2521 C C . LEU A 1 316 ? 57.872 -8.063 -133.010 1.00 75.62 316 LEU A C 1
ATOM 2523 O O . LEU A 1 316 ? 58.330 -8.707 -133.953 1.00 75.62 316 LEU A O 1
ATOM 2527 N N . ASN A 1 317 ? 56.904 -7.162 -133.188 1.00 76.38 317 ASN A N 1
ATOM 2528 C CA . ASN A 1 317 ? 56.404 -6.805 -134.515 1.00 76.38 317 ASN A CA 1
ATOM 2529 C C . ASN A 1 317 ? 57.400 -5.922 -135.285 1.00 76.38 317 ASN A C 1
ATOM 2531 O O . ASN A 1 317 ? 57.606 -6.151 -136.474 1.00 76.38 317 ASN A O 1
ATOM 2535 N N . LEU A 1 318 ? 58.095 -5.010 -134.606 1.00 78.12 318 LEU A N 1
ATOM 2536 C CA . LEU A 1 318 ? 59.127 -4.153 -135.199 1.00 78.12 318 LEU A CA 1
ATOM 2537 C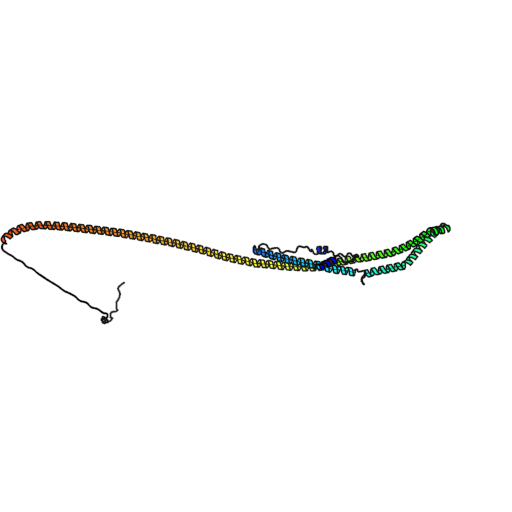 C . LEU A 1 318 ? 60.330 -4.977 -135.714 1.00 78.12 318 LEU A C 1
ATOM 2539 O O . LEU A 1 318 ? 60.852 -4.711 -136.797 1.00 78.12 318 LEU A O 1
ATOM 2543 N N . GLU A 1 319 ? 60.728 -6.047 -135.015 1.00 72.81 319 GLU A N 1
ATOM 2544 C CA . GLU A 1 319 ? 61.738 -6.994 -135.518 1.00 72.81 319 GLU A CA 1
ATOM 2545 C C . GLU A 1 319 ? 61.237 -7.853 -136.695 1.00 72.81 319 GLU A C 1
ATOM 2547 O O . GLU A 1 319 ? 62.006 -8.130 -137.621 1.00 72.81 319 GLU A O 1
ATOM 2552 N N . LYS A 1 320 ? 59.946 -8.223 -136.742 1.00 72.62 320 LYS A N 1
ATOM 2553 C CA . LYS A 1 320 ? 59.360 -8.868 -137.937 1.00 72.62 320 LYS A CA 1
ATOM 2554 C C . LYS A 1 320 ? 59.407 -7.938 -139.152 1.00 72.62 320 LYS A C 1
ATOM 2556 O O . LYS A 1 320 ? 59.810 -8.381 -140.226 1.00 72.62 320 LYS A O 1
ATOM 2561 N N . GLU A 1 321 ? 59.049 -6.663 -138.992 1.00 76.00 321 GLU A N 1
ATOM 2562 C CA . GLU A 1 321 ? 59.115 -5.666 -140.071 1.00 76.00 321 GLU A CA 1
ATOM 2563 C C . GLU A 1 321 ? 60.553 -5.427 -140.546 1.00 76.00 321 GLU A C 1
ATOM 2565 O O . GLU A 1 321 ? 60.810 -5.439 -141.753 1.00 76.00 321 GLU A O 1
ATOM 2570 N N . LYS A 1 322 ? 61.521 -5.306 -139.624 1.00 73.06 322 LYS A N 1
ATOM 2571 C CA . LYS A 1 322 ? 62.952 -5.255 -139.972 1.00 73.06 322 LYS A CA 1
ATOM 2572 C C . LYS A 1 322 ? 63.361 -6.474 -140.794 1.00 73.06 322 LYS A C 1
ATOM 2574 O O . LYS A 1 322 ? 63.939 -6.298 -141.866 1.00 73.06 322 LYS A O 1
ATOM 2579 N N . THR A 1 323 ? 63.019 -7.678 -140.336 1.00 68.62 323 THR A N 1
ATOM 2580 C CA . THR A 1 323 ? 63.350 -8.940 -141.016 1.00 68.62 323 THR A CA 1
ATOM 2581 C C . THR A 1 323 ? 62.766 -8.973 -142.431 1.00 68.62 323 THR A C 1
ATOM 2583 O O . THR A 1 323 ? 63.501 -9.207 -143.387 1.00 68.62 323 THR A O 1
ATOM 2586 N N . ALA A 1 324 ? 61.485 -8.625 -142.597 1.00 69.12 324 ALA A N 1
ATOM 2587 C CA . ALA A 1 324 ? 60.836 -8.531 -143.905 1.00 69.12 324 ALA A CA 1
ATOM 2588 C C . ALA A 1 324 ? 61.502 -7.487 -144.826 1.00 69.12 324 ALA A C 1
ATOM 2590 O O . ALA A 1 324 ? 61.751 -7.764 -146.002 1.00 69.12 324 ALA A O 1
ATOM 2591 N N . SER A 1 325 ? 61.864 -6.312 -144.294 1.00 68.44 325 SER A N 1
ATOM 2592 C CA . SER A 1 325 ? 62.556 -5.262 -145.061 1.00 68.44 325 SER A CA 1
ATOM 2593 C C . SER A 1 325 ? 63.965 -5.676 -145.511 1.00 68.44 325 SER A C 1
ATOM 2595 O O . SER A 1 325 ? 64.401 -5.316 -146.606 1.00 68.44 325 SER A O 1
ATOM 2597 N N . GLN A 1 326 ? 64.674 -6.469 -144.701 1.00 69.94 326 GLN A N 1
ATOM 2598 C CA . GLN A 1 326 ? 65.977 -7.028 -145.060 1.00 69.94 326 GLN A CA 1
ATOM 2599 C C . GLN A 1 326 ? 65.836 -8.110 -146.135 1.00 69.94 326 GLN A C 1
ATOM 2601 O O . GLN A 1 326 ? 66.593 -8.088 -147.103 1.00 69.94 326 GLN A O 1
ATOM 2606 N N . THR A 1 327 ? 64.839 -8.997 -146.028 1.00 67.62 327 THR A N 1
ATOM 2607 C CA . THR A 1 327 ? 64.532 -9.988 -147.074 1.00 67.62 327 THR A CA 1
ATOM 2608 C C . THR A 1 327 ? 64.240 -9.309 -148.416 1.00 67.62 327 THR A C 1
ATOM 2610 O O . THR A 1 327 ? 64.853 -9.669 -149.418 1.00 67.62 327 THR A O 1
ATOM 2613 N N . SER A 1 328 ? 63.397 -8.269 -148.422 1.00 68.12 328 SER A N 1
ATOM 2614 C CA . SER A 1 328 ? 63.094 -7.456 -149.611 1.00 68.12 328 SER A CA 1
ATOM 2615 C C . SER A 1 328 ? 64.349 -6.837 -150.247 1.00 68.12 328 SER A C 1
ATOM 2617 O O . SER A 1 328 ? 64.548 -6.953 -151.458 1.00 68.12 328 SER A O 1
ATOM 2619 N N . ARG A 1 329 ? 65.243 -6.244 -149.443 1.00 68.62 329 ARG A N 1
ATOM 2620 C CA . ARG A 1 329 ? 66.498 -5.650 -149.941 1.00 68.62 329 ARG A CA 1
ATOM 2621 C C . ARG A 1 329 ? 67.471 -6.673 -150.528 1.00 68.62 329 ARG A C 1
ATOM 2623 O O . ARG A 1 329 ? 68.191 -6.340 -151.466 1.00 68.62 329 ARG A O 1
ATOM 2630 N N . VAL A 1 330 ? 67.498 -7.902 -150.009 1.00 70.31 330 VAL A N 1
ATOM 2631 C CA . VAL A 1 330 ? 68.322 -8.983 -150.577 1.00 70.31 330 VAL A CA 1
ATOM 2632 C C . VAL A 1 330 ? 67.801 -9.400 -151.957 1.00 70.31 330 VAL A C 1
ATOM 2634 O O . VAL A 1 330 ? 68.607 -9.581 -152.867 1.00 70.31 330 VAL A O 1
ATOM 2637 N N . THR A 1 331 ? 66.480 -9.482 -152.157 1.00 71.38 331 THR A N 1
ATOM 2638 C CA . THR A 1 331 ? 65.903 -9.755 -153.488 1.00 71.38 331 THR A CA 1
ATOM 2639 C C . THR A 1 331 ? 66.181 -8.647 -154.510 1.00 71.38 331 THR A C 1
ATOM 2641 O O . THR A 1 331 ? 66.564 -8.968 -155.634 1.00 71.38 331 THR A O 1
ATOM 2644 N N . ASP A 1 332 ? 66.085 -7.367 -154.133 1.00 67.50 332 ASP A N 1
ATOM 2645 C CA . ASP A 1 332 ? 66.397 -6.249 -155.045 1.00 67.50 332 ASP A CA 1
ATOM 2646 C C . ASP A 1 332 ? 67.880 -6.216 -155.453 1.00 67.50 332 ASP A C 1
ATOM 2648 O O . ASP A 1 332 ? 68.204 -5.959 -156.614 1.00 67.50 332 ASP A O 1
ATOM 2652 N N . LEU A 1 333 ? 68.797 -6.505 -154.522 1.00 68.94 333 LEU A N 1
ATOM 2653 C CA . LEU A 1 333 ? 70.234 -6.554 -154.816 1.00 68.94 333 LEU A CA 1
ATOM 2654 C C . LEU A 1 333 ? 70.603 -7.715 -155.750 1.00 68.94 333 LEU A C 1
ATOM 2656 O O . LEU A 1 333 ? 71.447 -7.540 -156.628 1.00 68.94 333 LEU A O 1
ATOM 2660 N N . LEU A 1 334 ? 69.949 -8.873 -155.612 1.00 66.06 334 LEU A N 1
ATOM 2661 C CA . LEU A 1 334 ? 70.126 -9.998 -156.537 1.00 66.06 334 LEU A CA 1
ATOM 2662 C C . LEU A 1 334 ? 69.652 -9.640 -157.955 1.00 66.06 334 LEU A C 1
ATOM 2664 O O . LEU A 1 334 ? 70.383 -9.880 -158.915 1.00 66.06 334 LEU A O 1
ATOM 2668 N N . ALA A 1 335 ? 68.490 -8.990 -158.088 1.00 66.88 335 ALA A N 1
ATOM 2669 C CA . ALA A 1 335 ? 67.973 -8.541 -159.383 1.00 66.88 335 ALA A CA 1
ATOM 2670 C C . ALA A 1 335 ? 68.896 -7.517 -160.080 1.00 66.88 335 ALA A C 1
ATOM 2672 O O . ALA A 1 335 ? 69.047 -7.544 -161.302 1.00 66.88 335 ALA A O 1
ATOM 2673 N N . GLN A 1 336 ? 69.559 -6.639 -159.317 1.00 61.62 336 GLN A N 1
ATOM 2674 C CA . GLN A 1 336 ? 70.513 -5.668 -159.869 1.00 61.62 336 GLN A CA 1
ATOM 2675 C C . GLN A 1 336 ? 71.835 -6.301 -160.333 1.00 61.62 336 GLN A C 1
ATOM 2677 O O . GLN A 1 336 ? 72.444 -5.799 -161.280 1.00 61.62 336 GLN A O 1
ATOM 2682 N N . MET A 1 337 ? 72.284 -7.402 -159.719 1.00 62.09 337 MET A N 1
ATOM 2683 C CA . MET A 1 337 ? 73.485 -8.110 -160.182 1.00 62.09 337 MET A CA 1
ATOM 2684 C C . MET A 1 337 ? 73.258 -8.848 -161.506 1.00 62.09 337 MET A C 1
ATOM 2686 O O . MET A 1 337 ? 74.124 -8.795 -162.380 1.00 62.09 337 MET A O 1
ATOM 2690 N N . ASP A 1 338 ? 72.096 -9.480 -161.683 1.00 63.72 338 ASP A N 1
ATOM 2691 C CA . ASP A 1 338 ? 71.784 -10.272 -162.881 1.00 63.72 338 ASP A CA 1
ATOM 2692 C C . ASP A 1 338 ? 71.784 -9.395 -164.154 1.00 63.72 338 ASP A C 1
ATOM 2694 O O . ASP A 1 338 ? 72.398 -9.728 -165.171 1.00 63.72 338 ASP A O 1
ATOM 2698 N N . HIS A 1 339 ? 71.222 -8.182 -164.060 1.00 60.94 339 HIS A N 1
ATOM 2699 C CA . HIS A 1 339 ? 71.167 -7.229 -165.176 1.00 60.94 339 HIS A CA 1
ATOM 2700 C C . HIS A 1 339 ? 72.542 -6.626 -165.556 1.00 60.94 339 HIS A C 1
ATOM 2702 O O . HIS A 1 339 ? 72.782 -6.280 -166.719 1.00 60.94 339 HIS A O 1
ATOM 2708 N N . MET A 1 340 ? 73.492 -6.547 -164.614 1.00 60.41 340 MET A N 1
ATOM 2709 C CA . MET A 1 340 ? 74.890 -6.207 -164.929 1.00 60.41 340 MET A CA 1
ATOM 2710 C C . MET A 1 340 ? 75.639 -7.362 -165.616 1.00 60.41 340 MET A C 1
ATOM 2712 O O . MET A 1 340 ? 76.553 -7.110 -166.402 1.00 60.41 340 MET A O 1
ATOM 2716 N N . GLY A 1 341 ? 75.242 -8.617 -165.377 1.00 60.44 341 GLY A N 1
ATOM 2717 C CA . GLY A 1 341 ? 75.848 -9.793 -166.007 1.00 60.44 341 GLY A CA 1
ATOM 2718 C C . GLY A 1 341 ? 75.640 -9.847 -167.525 1.00 60.44 341 GLY A C 1
ATOM 2719 O O . GLY A 1 341 ? 76.592 -10.074 -168.276 1.00 60.44 341 GLY A O 1
ATOM 2720 N N . GLU A 1 342 ? 74.417 -9.591 -168.003 1.00 60.66 342 GLU A N 1
ATOM 2721 C CA . GLU A 1 342 ? 74.108 -9.629 -169.443 1.00 60.66 342 GLU A CA 1
ATOM 2722 C C . GLU A 1 342 ? 74.812 -8.531 -170.255 1.00 60.66 342 GLU A C 1
ATOM 2724 O O . GLU A 1 342 ? 75.230 -8.765 -171.394 1.00 60.66 342 GLU A O 1
ATOM 2729 N N . SER A 1 343 ? 74.947 -7.329 -169.687 1.00 58.09 343 SER A N 1
ATOM 2730 C CA . SER A 1 343 ? 75.505 -6.169 -170.397 1.00 58.09 343 SER A CA 1
ATOM 2731 C C . SER A 1 343 ? 77.017 -6.281 -170.622 1.00 58.09 343 SER A C 1
ATOM 2733 O O .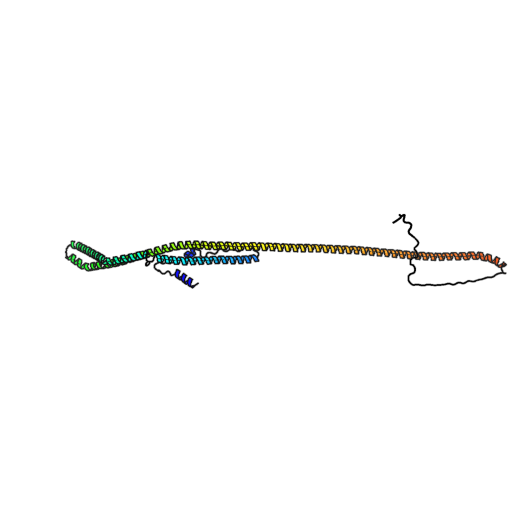 SER A 1 343 ? 77.490 -5.955 -171.713 1.00 58.09 343 SER A O 1
ATOM 2735 N N . PHE A 1 344 ? 77.768 -6.824 -169.658 1.00 60.53 344 PHE A N 1
ATOM 2736 C CA . PHE A 1 344 ? 79.200 -7.097 -169.831 1.00 60.53 344 PHE A CA 1
ATOM 2737 C C . PHE A 1 344 ? 79.486 -8.215 -170.838 1.00 60.53 344 PHE A C 1
ATOM 2739 O O . PHE A 1 344 ? 80.458 -8.128 -171.589 1.00 60.53 344 PHE A O 1
ATOM 2746 N N . LYS A 1 345 ? 78.643 -9.254 -170.883 1.00 61.34 345 LYS A N 1
ATOM 2747 C CA . LYS A 1 345 ? 78.884 -10.435 -171.723 1.00 61.34 345 LYS A CA 1
ATOM 2748 C C . LYS A 1 345 ? 78.894 -10.097 -173.218 1.00 61.34 345 LYS A C 1
ATOM 2750 O O . LYS A 1 345 ? 79.829 -10.473 -173.920 1.00 61.34 345 LYS A O 1
ATOM 2755 N N . LYS A 1 346 ? 77.936 -9.279 -173.675 1.00 61.88 346 LYS A N 1
ATOM 2756 C CA . LYS A 1 346 ? 77.859 -8.820 -175.076 1.00 61.88 346 LYS A CA 1
ATOM 2757 C C . LYS A 1 346 ? 79.102 -8.051 -175.543 1.00 61.88 346 LYS A C 1
ATOM 2759 O O . LYS A 1 346 ? 79.511 -8.228 -176.680 1.00 61.88 346 LYS A O 1
ATOM 2764 N N . GLN A 1 347 ? 79.731 -7.245 -174.683 1.00 58.94 347 GLN A N 1
ATOM 2765 C CA . GLN A 1 347 ? 80.962 -6.525 -175.052 1.00 58.94 347 GLN A CA 1
ATOM 2766 C C . GLN A 1 347 ? 82.226 -7.402 -175.027 1.00 58.94 347 GLN A C 1
ATOM 2768 O O . GLN A 1 347 ? 83.241 -7.014 -175.604 1.00 58.94 347 GLN A O 1
ATOM 2773 N N . TYR A 1 348 ? 82.184 -8.566 -174.371 1.00 59.03 348 TYR A N 1
ATOM 2774 C CA . TYR A 1 348 ? 83.302 -9.511 -174.346 1.00 59.03 348 TYR A CA 1
ATOM 2775 C C . TYR A 1 348 ? 83.277 -10.481 -175.531 1.00 59.03 348 TYR A C 1
ATOM 2777 O O . TYR A 1 348 ? 84.326 -10.719 -176.125 1.00 59.03 348 TYR A O 1
ATOM 2785 N N . ASP A 1 349 ? 82.108 -10.996 -175.922 1.00 62.62 349 ASP A N 1
ATOM 2786 C CA . ASP A 1 349 ? 81.999 -11.962 -177.027 1.00 62.62 349 ASP A CA 1
ATOM 2787 C C . ASP A 1 349 ? 82.419 -11.342 -178.383 1.00 62.62 349 ASP A C 1
ATOM 2789 O O . ASP A 1 349 ? 83.156 -11.971 -179.149 1.00 62.62 349 ASP A O 1
ATOM 2793 N N . ASP A 1 350 ? 82.090 -10.066 -178.630 1.00 57.88 350 ASP A N 1
ATOM 2794 C CA . ASP A 1 350 ? 82.591 -9.287 -179.781 1.00 57.88 350 ASP A CA 1
ATOM 2795 C C . ASP A 1 350 ? 84.126 -9.113 -179.769 1.00 57.88 350 ASP A C 1
ATOM 2797 O O . ASP A 1 350 ? 84.742 -8.892 -180.808 1.00 57.88 350 ASP A O 1
ATOM 2801 N N . ARG A 1 351 ? 84.770 -9.214 -178.597 1.00 56.59 351 ARG A N 1
ATOM 2802 C CA . ARG A 1 351 ? 86.221 -9.024 -178.412 1.00 56.59 351 ARG A CA 1
ATOM 2803 C C . ARG A 1 351 ? 87.016 -10.331 -178.430 1.00 56.59 351 ARG A C 1
ATOM 2805 O O . ARG A 1 351 ? 88.222 -10.309 -178.666 1.00 56.59 351 ARG A O 1
ATOM 2812 N N . VAL A 1 352 ? 86.362 -11.456 -178.145 1.00 61.44 352 VAL A N 1
ATOM 2813 C CA . VAL A 1 352 ? 86.985 -12.787 -178.079 1.00 61.44 352 VAL A CA 1
ATOM 2814 C C . VAL A 1 352 ? 87.017 -13.464 -179.452 1.00 61.44 352 VAL A C 1
ATOM 2816 O O . VAL A 1 352 ? 87.989 -14.160 -179.743 1.00 61.44 352 VAL A O 1
ATOM 2819 N N . ASN A 1 353 ? 86.036 -13.204 -180.326 1.00 59.44 353 ASN A N 1
ATOM 2820 C CA . ASN A 1 353 ? 86.037 -13.728 -181.700 1.00 59.44 353 ASN A CA 1
ATOM 2821 C C . ASN A 1 353 ? 87.278 -13.284 -182.505 1.00 59.44 353 ASN A C 1
ATOM 2823 O O . ASN A 1 353 ? 87.922 -14.130 -183.125 1.00 59.44 353 ASN A O 1
ATOM 2827 N N . ASP A 1 354 ? 87.678 -12.009 -182.410 1.00 54.97 354 ASP A N 1
ATOM 2828 C CA . ASP A 1 354 ? 88.912 -11.490 -183.034 1.00 54.97 354 ASP A CA 1
ATOM 2829 C C . ASP A 1 354 ? 90.189 -12.190 -182.520 1.00 54.97 354 ASP A C 1
ATOM 2831 O O . ASP A 1 354 ? 91.166 -12.322 -183.252 1.00 54.97 354 ASP A O 1
ATOM 2835 N N . LEU A 1 355 ? 90.201 -12.658 -181.264 1.00 59.66 355 LEU A N 1
ATOM 2836 C CA . LEU A 1 355 ? 91.391 -13.212 -180.599 1.00 59.66 355 LEU A CA 1
ATOM 2837 C C . LEU A 1 355 ? 91.487 -14.745 -180.627 1.00 59.66 355 LEU A C 1
ATOM 2839 O O . LEU A 1 355 ? 92.582 -15.291 -180.469 1.00 59.66 355 LEU A O 1
ATOM 2843 N N . GLN A 1 356 ? 90.381 -15.466 -180.833 1.00 58.41 356 GLN A N 1
ATOM 2844 C CA . GLN A 1 356 ? 90.425 -16.925 -181.003 1.00 58.41 356 GLN A CA 1
ATOM 2845 C C . GLN A 1 356 ? 90.883 -17.359 -182.403 1.00 58.41 356 GLN A C 1
ATOM 2847 O O . GLN A 1 356 ? 91.303 -18.505 -182.553 1.00 58.41 356 GLN A O 1
ATOM 2852 N N . ALA A 1 357 ? 90.895 -16.452 -183.386 1.00 55.94 357 ALA A N 1
ATOM 2853 C CA . ALA A 1 357 ? 91.511 -16.693 -184.692 1.00 55.94 357 ALA A CA 1
ATOM 2854 C C . ALA A 1 357 ? 93.030 -16.961 -184.592 1.00 55.94 357 ALA A C 1
ATOM 2856 O O . ALA A 1 357 ? 93.538 -17.862 -185.258 1.00 55.94 357 ALA A O 1
ATOM 2857 N N . ASP A 1 358 ? 93.740 -16.238 -183.717 1.00 54.06 358 ASP A N 1
ATOM 2858 C CA . ASP A 1 358 ? 95.209 -16.292 -183.616 1.00 54.06 358 ASP A CA 1
ATOM 2859 C C . ASP A 1 358 ? 95.747 -17.440 -182.741 1.00 54.06 358 ASP A C 1
ATOM 2861 O O . ASP A 1 358 ? 96.884 -17.885 -182.916 1.00 54.06 358 ASP A O 1
ATOM 2865 N N . ARG A 1 359 ? 94.985 -17.914 -181.742 1.00 54.94 359 ARG A N 1
ATOM 2866 C CA . ARG A 1 359 ? 95.571 -18.657 -180.604 1.00 54.94 359 ARG A CA 1
ATOM 2867 C C . ARG A 1 359 ? 95.550 -20.187 -180.691 1.00 54.94 359 ARG A C 1
ATOM 2869 O O . ARG A 1 359 ? 95.942 -20.830 -179.716 1.00 54.94 359 ARG A O 1
ATOM 2876 N N . GLN A 1 360 ? 95.102 -20.806 -181.783 1.00 57.44 360 GLN A N 1
ATOM 2877 C CA . GLN A 1 360 ? 94.817 -22.254 -181.821 1.00 57.44 360 GLN A CA 1
ATOM 2878 C C . GLN A 1 360 ? 96.078 -23.166 -181.908 1.00 57.44 360 GLN A C 1
ATOM 2880 O O . GLN A 1 360 ? 96.151 -24.068 -182.741 1.00 57.44 360 GLN A O 1
ATOM 2885 N N . ALA A 1 361 ? 97.067 -22.944 -181.016 1.00 50.38 361 ALA A N 1
ATOM 2886 C CA . ALA A 1 361 ? 98.400 -23.572 -180.991 1.00 50.38 361 ALA A CA 1
ATOM 2887 C C . ALA A 1 361 ? 99.186 -23.811 -179.576 1.00 50.38 361 ALA A C 1
ATOM 2889 O O . ALA A 1 361 ? 100.407 -23.792 -179.744 1.00 50.38 361 ALA A O 1
ATOM 2890 N N . TYR A 1 362 ? 98.651 -24.041 -178.258 1.00 52.62 362 TYR A N 1
ATOM 2891 C CA . TYR A 1 362 ? 99.331 -23.746 -176.839 1.00 52.62 362 TYR A CA 1
ATOM 2892 C C . TYR A 1 362 ? 99.504 -24.383 -175.259 1.00 52.62 362 TYR A C 1
ATOM 2894 O O . TYR A 1 362 ? 100.654 -24.205 -174.867 1.00 52.62 362 TYR A O 1
ATOM 2902 N N . ILE A 1 363 ? 98.680 -24.908 -174.217 1.00 55.66 363 ILE A N 1
ATOM 2903 C CA . ILE A 1 363 ? 98.957 -24.827 -172.613 1.00 55.66 363 ILE A CA 1
ATOM 2904 C C . ILE A 1 363 ? 98.606 -25.949 -171.403 1.00 55.66 363 ILE A C 1
ATOM 2906 O O . ILE A 1 363 ? 97.961 -26.927 -171.762 1.00 55.66 363 ILE A O 1
ATOM 2910 N N . ASN A 1 364 ? 98.951 -25.845 -170.012 1.00 50.16 364 ASN A N 1
ATOM 2911 C CA . ASN A 1 364 ? 98.889 -26.814 -168.734 1.00 50.16 364 ASN A CA 1
ATOM 2912 C C . ASN A 1 364 ? 98.671 -26.368 -167.127 1.00 50.16 364 ASN A C 1
ATOM 2914 O O . ASN A 1 364 ? 98.302 -25.212 -166.938 1.00 50.16 364 ASN A O 1
ATOM 2918 N N . ASP A 1 365 ? 98.867 -27.208 -165.990 1.00 38.12 365 ASP A N 1
ATOM 2919 C CA . ASP A 1 365 ? 98.290 -27.259 -164.499 1.00 38.12 365 ASP A CA 1
ATOM 2920 C C . ASP A 1 365 ? 99.037 -27.877 -163.118 1.00 38.12 365 ASP A C 1
ATOM 2922 O O . ASP A 1 365 ? 100.155 -28.356 -163.297 1.00 38.12 365 ASP A O 1
ATOM 2926 N N . LEU A 1 366 ? 98.540 -27.876 -161.765 1.00 24.20 366 LEU A N 1
ATOM 2927 C CA . LEU A 1 366 ? 99.090 -28.537 -160.401 1.00 24.20 366 LEU A CA 1
ATOM 2928 C C . LEU A 1 366 ? 98.333 -28.556 -158.894 1.00 24.20 366 LEU A C 1
ATOM 2930 O O . LEU A 1 366 ? 97.241 -28.004 -158.826 1.00 24.20 366 LEU A O 1
ATOM 2934 N N . GLU A 1 367 ? 98.840 -29.120 -157.678 1.00 26.95 367 GLU A N 1
ATOM 2935 C CA . GLU A 1 367 ? 98.185 -29.375 -156.235 1.00 26.95 367 GLU A CA 1
ATOM 2936 C C . GLU A 1 367 ? 98.978 -29.642 -154.772 1.00 26.95 367 GLU A C 1
ATOM 2938 O O . GLU A 1 367 ? 100.168 -29.938 -154.856 1.00 26.95 367 GLU A O 1
ATOM 2943 N N . ARG A 1 368 ? 98.342 -29.729 -153.486 1.00 16.55 368 ARG A N 1
ATOM 2944 C CA . ARG A 1 368 ? 98.547 -30.581 -152.121 1.00 16.55 368 ARG A CA 1
ATOM 2945 C C . ARG A 1 368 ? 98.875 -30.076 -150.562 1.00 16.55 368 ARG A C 1
ATOM 2947 O O . ARG A 1 368 ? 99.443 -28.999 -150.452 1.00 16.55 368 ARG A O 1
ATOM 2954 N N . SER A 1 369 ? 98.558 -30.777 -149.355 1.00 22.91 369 SER A N 1
ATOM 2955 C CA . SER A 1 369 ? 98.857 -30.458 -147.807 1.00 22.91 369 SER A CA 1
ATOM 2956 C C . SER A 1 369 ? 98.532 -31.469 -146.514 1.00 22.91 369 SER A C 1
ATOM 2958 O O . SER A 1 369 ? 97.938 -32.502 -146.812 1.00 22.91 369 SER A O 1
ATOM 2960 N N . ASN A 1 370 ? 98.863 -31.270 -145.134 1.00 23.34 370 ASN A N 1
ATOM 2961 C CA . ASN A 1 370 ? 98.594 -32.134 -143.809 1.00 23.34 370 ASN A CA 1
ATOM 2962 C C . ASN A 1 370 ? 98.897 -31.628 -142.232 1.00 23.34 370 ASN A C 1
ATOM 2964 O O . ASN A 1 370 ? 99.570 -30.605 -142.143 1.00 23.34 370 ASN A O 1
ATOM 2968 N N . GLN A 1 371 ? 98.507 -32.251 -141.003 1.00 22.03 371 GLN A N 1
ATOM 2969 C CA . GLN A 1 371 ? 98.725 -31.845 -139.465 1.00 22.03 371 GLN A CA 1
ATOM 2970 C C . GLN A 1 371 ? 98.343 -32.782 -138.129 1.00 22.03 371 GLN A C 1
ATOM 2972 O O . GLN A 1 371 ? 97.471 -33.622 -138.319 1.00 22.03 371 GLN A O 1
ATOM 2977 N N . MET A 1 372 ? 98.854 -32.662 -136.798 1.00 29.52 372 MET A N 1
ATOM 2978 C CA . MET A 1 372 ? 98.391 -33.321 -135.411 1.00 29.52 372 MET A CA 1
ATOM 2979 C C . MET A 1 372 ? 99.007 -32.938 -133.904 1.00 29.52 372 MET A C 1
ATOM 2981 O O . MET A 1 372 ? 100.120 -32.422 -133.931 1.00 29.52 372 MET A O 1
ATOM 2985 N N . GLN A 1 373 ? 98.445 -33.208 -132.615 1.00 38.81 373 GLN A N 1
ATOM 2986 C CA . GLN A 1 373 ? 98.993 -32.942 -131.129 1.00 38.81 373 GLN A CA 1
ATOM 2987 C C . GLN A 1 373 ? 98.362 -33.535 -129.688 1.00 38.81 373 GLN A C 1
ATOM 2989 O O . GLN A 1 373 ? 97.303 -34.151 -129.774 1.00 38.81 373 GLN A O 1
ATOM 2994 N N . GLY A 1 374 ? 98.906 -33.361 -128.378 1.00 40.56 374 GLY A N 1
ATOM 2995 C CA . GLY A 1 374 ? 98.380 -33.695 -126.900 1.00 40.56 374 GLY A CA 1
ATOM 2996 C C . GLY A 1 374 ? 99.327 -33.590 -125.540 1.00 40.56 374 GLY A C 1
ATOM 2997 O O . GLY A 1 374 ? 100.481 -33.283 -125.799 1.00 40.56 374 GLY A O 1
ATOM 2998 N N . ARG A 1 375 ? 99.182 -33.820 -124.130 1.00 49.94 375 ARG A N 1
ATOM 2999 C CA . ARG A 1 375 ? 98.215 -34.049 -122.886 1.00 49.94 375 ARG A CA 1
ATOM 3000 C C . ARG A 1 375 ? 98.835 -34.376 -121.357 1.00 49.94 375 ARG A C 1
ATOM 3002 O O . ARG A 1 375 ? 99.835 -35.082 -121.385 1.00 49.94 375 ARG A O 1
ATOM 3009 N N . GLN A 1 376 ? 98.344 -34.026 -120.060 1.00 51.81 376 GLN A N 1
ATOM 3010 C CA . GLN A 1 376 ? 98.830 -34.474 -118.589 1.00 51.81 376 GLN A CA 1
ATOM 3011 C C . GLN A 1 376 ? 98.137 -34.028 -117.130 1.00 51.81 376 GLN A C 1
ATOM 3013 O O . GLN A 1 376 ? 97.294 -33.145 -117.234 1.00 51.81 376 GLN A O 1
ATOM 3018 N N . ASN A 1 377 ? 98.417 -34.544 -115.818 1.00 54.25 377 ASN A N 1
ATOM 3019 C CA . ASN A 1 377 ? 97.927 -34.109 -114.349 1.00 54.25 377 ASN A CA 1
ATOM 3020 C C . ASN A 1 377 ? 98.420 -34.804 -112.894 1.00 54.25 377 ASN A C 1
ATOM 3022 O O . ASN A 1 377 ? 98.959 -35.901 -113.016 1.00 54.25 377 ASN A O 1
ATOM 3026 N N . LYS A 1 378 ? 98.235 -34.313 -111.556 1.00 53.22 378 LYS A N 1
ATOM 3027 C CA . LYS A 1 378 ? 98.529 -34.939 -110.099 1.00 53.22 378 LYS A CA 1
ATOM 3028 C C . LYS A 1 378 ? 98.066 -34.271 -108.641 1.00 53.22 378 LYS A C 1
ATOM 3030 O O . LYS A 1 378 ? 97.750 -33.093 -108.677 1.00 53.22 378 LYS A O 1
ATOM 3035 N N . LEU A 1 379 ? 98.068 -34.904 -107.360 1.00 59.12 379 LEU A N 1
ATOM 3036 C CA . LEU A 1 379 ? 97.673 -34.367 -105.905 1.00 59.12 379 LEU A CA 1
ATOM 3037 C C . LEU A 1 379 ? 98.107 -35.046 -104.432 1.00 59.12 379 LEU A C 1
ATOM 3039 O O . LEU A 1 379 ? 98.535 -36.199 -104.485 1.00 59.12 379 LEU A O 1
ATOM 3043 N N . LEU A 1 380 ? 98.078 -34.374 -103.177 1.00 37.88 380 LEU A N 1
ATOM 3044 C CA . LEU A 1 380 ? 97.878 -34.565 -101.602 1.00 37.88 380 LEU A CA 1
ATOM 3045 C C . LEU A 1 380 ? 98.190 -33.176 -100.886 1.00 37.88 380 LEU A C 1
ATOM 3047 O O . LEU A 1 380 ? 98.783 -32.339 -101.553 1.00 37.88 380 LEU A O 1
ATOM 3051 N N . THR A 1 381 ? 97.829 -32.861 -99.615 1.00 41.62 381 THR A N 1
ATOM 3052 C CA . THR A 1 381 ? 98.034 -31.544 -98.899 1.00 41.62 381 THR A CA 1
ATOM 3053 C C . THR A 1 381 ? 99.489 -31.024 -98.678 1.00 41.62 381 THR A C 1
ATOM 3055 O O . THR A 1 381 ? 100.445 -31.790 -98.634 1.00 41.62 381 THR A O 1
ATOM 3058 N N . THR A 1 382 ? 99.611 -29.703 -98.416 1.00 34.72 382 THR A N 1
ATOM 3059 C CA . THR A 1 382 ? 100.766 -28.918 -97.876 1.00 34.72 382 THR A CA 1
ATOM 3060 C C . THR A 1 382 ? 102.079 -28.850 -98.682 1.00 34.72 382 THR A C 1
ATOM 3062 O O . THR A 1 382 ? 102.992 -29.631 -98.438 1.00 34.72 382 THR A O 1
ATOM 3065 N N . LEU A 1 383 ? 102.240 -27.815 -99.535 1.00 43.56 383 LEU A N 1
ATOM 3066 C CA . LEU A 1 383 ? 103.562 -27.361 -100.033 1.00 43.56 383 LEU A CA 1
ATOM 3067 C C . LEU A 1 383 ? 103.659 -25.869 -100.474 1.00 43.56 383 LEU A C 1
ATOM 3069 O O . LEU A 1 383 ? 104.446 -25.541 -101.354 1.00 43.56 383 LEU A O 1
ATOM 3073 N N . MET A 1 384 ? 102.893 -24.938 -99.890 1.00 43.34 384 MET A N 1
ATOM 3074 C CA . MET A 1 384 ? 103.178 -23.488 -100.023 1.00 43.34 384 MET A CA 1
ATOM 3075 C C . MET A 1 384 ? 103.068 -22.765 -98.677 1.00 43.34 384 MET A C 1
ATOM 3077 O O . MET A 1 384 ? 102.269 -21.858 -98.465 1.00 43.34 384 MET A O 1
ATOM 3081 N N . ILE A 1 385 ? 103.916 -23.204 -97.750 1.00 35.19 385 ILE A N 1
ATOM 3082 C CA . ILE A 1 385 ? 104.308 -22.425 -96.576 1.00 35.19 385 ILE A CA 1
ATOM 3083 C C . ILE A 1 385 ? 105.445 -21.474 -96.994 1.00 35.19 385 ILE A C 1
ATOM 3085 O O . ILE A 1 385 ? 106.352 -21.878 -97.714 1.00 35.19 385 ILE A O 1
ATOM 3089 N N . ALA A 1 386 ? 105.407 -20.232 -96.503 1.00 44.66 386 ALA A N 1
ATOM 3090 C CA . ALA A 1 386 ? 106.550 -19.312 -96.384 1.00 44.66 386 ALA A CA 1
ATOM 3091 C C . ALA A 1 386 ? 107.384 -18.950 -97.642 1.00 44.66 386 ALA A C 1
ATOM 3093 O O . ALA A 1 386 ? 108.532 -18.534 -97.497 1.00 44.66 386 ALA A O 1
ATOM 3094 N N . ILE A 1 387 ? 106.822 -18.987 -98.857 1.00 42.31 387 ILE A N 1
ATOM 3095 C CA . ILE A 1 387 ? 107.414 -18.294 -100.021 1.00 42.31 387 ILE A CA 1
ATOM 3096 C C . ILE A 1 387 ? 106.620 -17.003 -100.266 1.00 42.31 387 ILE A C 1
ATOM 3098 O O . ILE A 1 387 ? 105.432 -17.053 -100.564 1.00 42.31 387 ILE A O 1
ATOM 3102 N N . GLY A 1 388 ? 107.272 -15.849 -100.084 1.00 38.88 388 GLY A N 1
ATOM 3103 C CA . GLY A 1 388 ? 106.635 -14.518 -100.086 1.00 38.88 388 GLY A CA 1
ATOM 3104 C C . GLY A 1 388 ? 107.198 -13.542 -99.039 1.00 38.88 388 GLY A C 1
ATOM 3105 O O . GLY A 1 388 ? 106.899 -12.350 -99.075 1.00 38.88 388 GLY A O 1
ATOM 3106 N N . LEU A 1 389 ? 108.053 -14.028 -98.132 1.00 39.69 389 LEU A N 1
ATOM 3107 C CA . LEU A 1 389 ? 108.763 -13.248 -97.112 1.00 39.69 389 LEU A CA 1
ATOM 3108 C C . LEU A 1 389 ? 109.871 -12.380 -97.756 1.00 39.69 389 LEU A C 1
ATOM 3110 O O . LEU A 1 389 ? 111.047 -12.726 -97.696 1.00 39.69 389 LEU A O 1
ATOM 3114 N N . VAL A 1 390 ? 109.491 -11.284 -98.428 1.00 43.91 390 VAL A N 1
ATOM 3115 C CA . VAL A 1 390 ? 110.435 -10.359 -99.101 1.00 43.91 390 VAL A CA 1
ATOM 3116 C C . VAL A 1 390 ? 110.077 -8.880 -98.914 1.00 43.91 390 VAL A C 1
ATOM 3118 O O . VAL A 1 390 ? 110.941 -8.100 -98.520 1.00 43.91 390 VAL A O 1
ATOM 3121 N N . MET A 1 391 ? 108.835 -8.464 -99.195 1.00 39.94 391 MET A N 1
ATOM 3122 C CA . MET A 1 391 ? 108.485 -7.034 -99.215 1.00 39.94 391 MET A CA 1
ATOM 3123 C C . MET A 1 391 ? 108.162 -6.489 -97.819 1.00 39.94 391 MET A C 1
ATOM 3125 O O . MET A 1 391 ? 107.015 -6.459 -97.377 1.00 39.94 391 MET A O 1
ATOM 3129 N N . LEU A 1 392 ? 109.228 -6.063 -97.137 1.00 34.88 392 LEU A N 1
ATOM 3130 C CA . LEU A 1 392 ? 109.209 -5.269 -95.908 1.00 34.88 392 LEU A CA 1
ATOM 3131 C C . LEU A 1 392 ? 108.410 -3.965 -96.066 1.00 34.88 392 LEU A C 1
ATOM 3133 O O . LEU A 1 392 ? 108.317 -3.394 -97.151 1.00 34.88 392 LEU A O 1
ATOM 3137 N N . GLY A 1 393 ? 107.870 -3.472 -94.949 1.00 35.94 393 GLY A N 1
ATOM 3138 C CA . GLY A 1 393 ? 107.063 -2.256 -94.924 1.00 35.94 393 GLY A CA 1
ATOM 3139 C C . GLY A 1 393 ? 107.858 -0.987 -95.247 1.00 35.94 393 GLY A C 1
ATOM 3140 O O . GLY A 1 393 ? 108.828 -0.659 -94.567 1.00 35.94 393 GLY A O 1
ATOM 3141 N N . ALA A 1 394 ? 107.376 -0.236 -96.235 1.00 36.00 394 ALA A N 1
ATOM 3142 C CA . ALA A 1 394 ? 107.752 1.144 -96.523 1.00 36.00 394 ALA A CA 1
ATOM 3143 C C . ALA A 1 394 ? 106.520 1.894 -97.064 1.00 36.00 394 ALA A C 1
ATOM 3145 O O . ALA A 1 394 ? 105.677 1.286 -97.718 1.00 36.00 394 ALA A O 1
ATOM 3146 N N . GLY A 1 395 ? 106.424 3.208 -96.826 1.00 33.56 395 GLY A N 1
ATOM 3147 C CA . GLY A 1 395 ? 105.435 4.057 -97.511 1.00 33.56 395 GLY A CA 1
ATOM 3148 C C . GLY A 1 395 ? 104.092 4.292 -96.806 1.00 33.56 395 GLY A C 1
ATOM 3149 O O . GLY A 1 395 ? 103.055 4.288 -97.458 1.00 33.56 395 GLY A O 1
ATOM 3150 N N . PHE A 1 396 ? 104.090 4.584 -95.502 1.00 34.34 396 PHE A N 1
ATOM 3151 C CA . PHE A 1 396 ? 103.016 5.414 -94.936 1.00 34.34 396 PHE A CA 1
ATOM 3152 C C . PHE A 1 396 ? 103.297 6.880 -95.301 1.00 34.34 396 PHE A C 1
ATOM 3154 O O . PHE A 1 396 ? 104.350 7.369 -94.902 1.00 34.34 396 PHE A O 1
ATOM 3161 N N . ILE A 1 397 ? 102.401 7.549 -96.046 1.00 40.22 397 ILE A N 1
ATOM 3162 C CA . ILE A 1 397 ? 102.137 9.013 -96.103 1.00 40.22 397 ILE A CA 1
ATOM 3163 C C . ILE A 1 397 ? 101.220 9.317 -97.306 1.00 40.22 397 ILE A C 1
ATOM 3165 O O . ILE A 1 397 ? 101.465 8.801 -98.388 1.00 40.22 397 ILE A O 1
ATOM 3169 N N . ALA A 1 398 ? 100.237 10.210 -97.103 1.00 35.78 398 ALA A N 1
ATOM 3170 C CA . ALA A 1 398 ? 99.323 10.813 -98.095 1.00 35.78 398 ALA A CA 1
ATOM 3171 C C . ALA A 1 398 ? 98.455 9.838 -98.945 1.00 35.78 398 ALA A C 1
ATOM 3173 O O . ALA A 1 398 ? 98.966 9.034 -99.709 1.00 35.78 398 ALA A O 1
ATOM 3174 N N . GLY A 1 399 ? 97.118 9.877 -98.926 1.00 28.17 399 GLY A N 1
ATOM 3175 C CA . GLY A 1 399 ? 96.175 10.713 -98.170 1.00 28.17 399 GLY A CA 1
ATOM 3176 C C . GLY A 1 399 ? 95.294 11.593 -99.068 1.00 28.17 399 GLY A C 1
ATOM 3177 O O . GLY A 1 399 ? 95.785 12.191 -100.019 1.00 28.17 399 GLY A O 1
ATOM 3178 N N . ALA A 1 400 ? 94.018 11.714 -98.675 1.00 31.61 400 ALA A N 1
ATOM 3179 C CA . ALA A 1 400 ? 92.904 12.354 -99.393 1.00 31.61 400 ALA A CA 1
ATOM 3180 C C . ALA A 1 400 ? 92.384 11.609 -100.645 1.00 31.61 400 ALA A C 1
ATOM 3182 O O . ALA A 1 400 ? 93.099 10.829 -101.260 1.00 31.61 400 ALA A O 1
ATOM 3183 N N . ILE A 1 401 ? 91.129 11.934 -101.004 1.00 41.75 401 ILE A N 1
ATOM 3184 C CA . ILE A 1 401 ? 90.376 11.518 -102.207 1.00 41.75 401 ILE A CA 1
ATOM 3185 C C . ILE A 1 401 ? 89.960 10.027 -102.227 1.00 41.75 401 ILE A C 1
ATOM 3187 O O . ILE A 1 401 ? 90.805 9.150 -102.332 1.00 41.75 401 ILE A O 1
ATOM 3191 N N . LEU A 1 402 ? 88.668 9.669 -102.214 1.00 39.66 402 LEU A N 1
ATOM 3192 C CA . LEU A 1 402 ? 87.435 10.3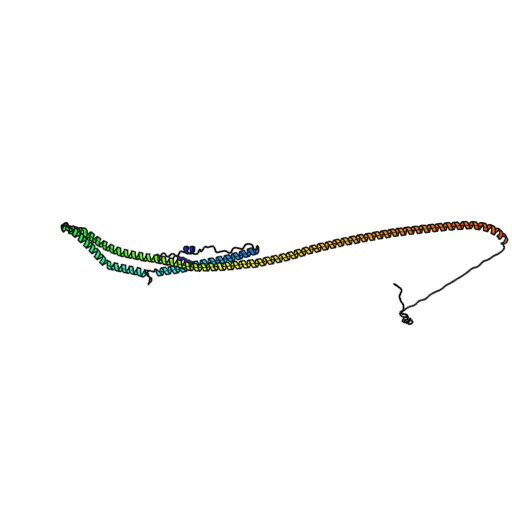91 -101.833 1.00 39.66 402 LEU A CA 1
ATOM 3193 C C . LEU A 1 402 ? 86.300 9.352 -101.657 1.00 39.66 402 LEU A C 1
ATOM 3195 O O . LEU A 1 402 ? 86.329 8.352 -102.363 1.00 39.66 402 LEU A O 1
ATOM 3199 N N . LEU A 1 403 ? 85.349 9.644 -100.751 1.00 42.16 403 LEU A N 1
ATOM 3200 C CA . LEU A 1 403 ? 84.009 9.035 -100.561 1.00 42.16 403 LEU A CA 1
ATOM 3201 C C . LEU A 1 403 ? 83.765 7.622 -101.139 1.00 42.16 403 LEU A C 1
ATOM 3203 O O . LEU A 1 403 ? 83.347 7.529 -102.314 1.00 42.16 403 LEU A O 1
#

Foldseek 3Di:
DVVVVVVLVCLQVDPDDPLAPDHDDCVVVCVLLVLPDDFDADDQDPDDDPVLSVVSVVLSVVLRVVLVVLSNVLSVVLSVLSSVLLSVLLVVLCQQLDLPDPPHPLVVLLVVLVVVLVVLVVCLVVVLVVQLVVLVVVVVVVLVVVCVVDDPVVSVVSCVVCVVVSVVVSVVSSVVSVVVSVVVSVVSVVVSSVVSNVSSVVSSVVSSVVSVVVSVVSSVVSVVVSVVSVVVSVVVSVVSVVVVVVVVVVVVVVVVVVVVVVVVVVVVVVVVVVVVVVVVVVVVVVVVVVVVVVVVVVVVVVVVVVVVVVVVVVVVVVVVVVVVVVVVVVVVVVVVVVVVVVVVVVVVVVVVVVVVVPPPPEDEDEEDDDDDEYDEDDDDDDDDDDDPPDDDDDDPDDDDDDD

pLDDT: mean 75.38, std 17.83, range [16.55, 95.5]